Protein AF-A0A9W4SAH7-F1 (afdb_monomer_lite)

Foldseek 3Di:
DDPQLPDKQAQDPQKDWDDDPFWTWIAGPQGIFDIDGDDPQWDWDADPRIIHIDGPPSVVSSVVSVQVNLLRCLNYPWDKWKKFADDDQWAWDADPQWIWTGQPDPDIDIGHDDPQWDWDDDTRMIIITHSGPCNSCCCCPPVPQVVFPWQLDADPRGTHGMGTVPVNVVSDDDPQFEQEEWEKAQFDAQCDDQLHQWTFIFIQRPSQGGKGKGFTANDSLVRSLVVLLVVVLQVVLSSVVPHHYAEYEYEDDPPHPVVVSVVVVVVVPHYDYDYDDDPDPDNDDDPQCQVCCCCCVVQVAHSVLSNVQRKIWIDGPPDDIWIKTFAADLQRRTQWIKTADRDPDPDPDDRIDIRHGPDDDDLLQGKGLLNVLLPDPDQAAEEEADDLLQSLCVSLVRNRYIHSVHLAHHPNNLVSLVVSNHAYEYQYAQDPSRLVSLLRVLVVCVVVVHHYKYQDDPPRGHSNVCSVPDHSVVSVVRSVRIHHSVVSNCCVPPVD

Secondary structure (DSSP, 8-state):
--TTTT--EEPPTT-EEEE-SSEEEEEETTEEPPPEEPPTT-EEEEETTEEEEE-SSHHHHHHHHHHHHHHHHHHHT-EEEEEEEESTT-EEEEETTEEEEE-SSSS-EEEEPPTT-EEEEETTEEEEEES-HHHHHHIIIIIIGGGGPPPSS-BTTB--EEEETTGGGT-PPPTT-EE---EEPP-EEP-SSTTTT-EE--EEETTTEEEP--B-BSSHHHHHHHHHHHHHHHHHHHHHTT-EE---EE---TTS-HHHHHHHHHHTT------------------THHHHHIIIIIS---HHHHHHTT-EEEEETTEEEEEEEEEE-TTS-EEEEEEEE-S--SSS--SEEEPP--SS--GGG--BTHHHHTTS--SEEEEESSHHHHHHHHHTT---EEE-SSSS--HHHHHHHHHHT-EEEE----SHHHHHHHHHHHHHHHTTT--EEEE--TT-S-HHHHHHHS-HHHHHHHHH-EE-HHHHHHHHHH--

InterPro domains:
  IPR006171 TOPRIM domain [PS50880] (379-460)
  IPR006171 TOPRIM domain [SM00493] (379-450)
  IPR013264 DNA primase DNAG, catalytic core, N-terminal [PF08275] (314-373)
  IPR019906 Large ribosomal subunit protein uL6, bacteria [PR00059] (67-92)
  IPR019906 Large ribosomal subunit protein uL6, bacteria [PR00059] (95-111)
  IPR020040 Large ribosomal subunit protein uL6, alpha-beta domain [PF00347] (87-154)
  IPR034151 Bacterial DnaG primase, TOPRIM domain [cd03364] (380-455)
  IPR036789 Large ribosomal subunit protein uL6-like, alpha-beta domain superfamily [G3DSA:3.90.930.12] (1-78)
  IPR036789 Large ribosomal subunit protein uL6-like, alpha-beta domain superfamily [G3DSA:3.90.930.12] (79-180)
  IPR036789 Large ribosomal subunit protein uL6-like, alpha-beta domain superfamily [SSF56053] (1-78)
  IPR036789 Large ribosomal subunit protein uL6-like, alpha-beta domain superfamily [SSF56053] (79-168)
  IPR037068 DNA primase, catalytic core, N-terminal domain superfamily [G3DSA:3.90.980.10] (313-362)
  IPR050219 DnaG Primase [PTHR30313] (289-483)

Sequence (496 aa):
MSKIANRTIPIPQNVKVNLGKEKIFFEGPLGKSKELTIPHQLEITNQEGNMFTKSENTALAGTYNSLISNLIEGVVKGYEDILEVKGAGFGVNLKEGKLEFSLGKSHLIYVVIPQNLKVKIERNKIIVKGLDKQEVRSFTANDIRPLCMPSVYKLSKGWKGIYYSGEEKTLKLKTGKSVKHITISSPQKVSEGRLAGFYACEVSLPEIGIMEHPFFSANPVETLGIAVECTKIYLQGLISRGYTISEVENAQYKKINVEEAVEEIGKMGYFSLSILQDKKKQEQKFKSREVLNYLQNERQIDKTIINRFSLGCIYDFFSPQKLIIPLANPEGKVVAFATRKIEEASTSEPKYKYLPSYHHYHKSSLLYNYHLVKKLRTEECYLVEGFFDVISLNKLGIENCLALLGTNLSEEQIRLLIELKKKIILFLDSDEAGQEATINVAVKLLLKDIDCEIVINHYGSDPDEICRQKDKAAVQDIISVKENPYLFILNRCFVK

Structure (mmCIF, N/CA/C/O backbone):
data_AF-A0A9W4SAH7-F1
#
_entry.id   AF-A0A9W4SAH7-F1
#
loop_
_atom_site.group_PDB
_atom_site.id
_atom_site.type_symbol
_atom_site.label_atom_id
_atom_site.label_alt_id
_atom_site.label_comp_id
_atom_site.label_asym_id
_atom_site.label_entity_id
_atom_site.label_seq_id
_atom_site.pdbx_PDB_ins_code
_atom_site.Cartn_x
_atom_site.Cartn_y
_atom_site.Cartn_z
_atom_site.occupancy
_atom_site.B_iso_or_equiv
_atom_site.auth_seq_id
_atom_site.auth_comp_id
_atom_site.auth_asym_id
_atom_site.auth_atom_id
_atom_site.pdbx_PDB_model_num
ATOM 1 N N . MET A 1 1 ? -4.321 -18.894 33.257 1.00 51.22 1 MET A N 1
ATOM 2 C CA . MET A 1 1 ? -5.774 -19.042 33.505 1.00 51.22 1 MET A CA 1
ATOM 3 C C . MET A 1 1 ? -6.453 -17.684 33.388 1.00 51.22 1 MET A C 1
ATOM 5 O O . MET A 1 1 ? -5.961 -16.725 33.977 1.00 51.22 1 MET A O 1
ATOM 9 N N . SER A 1 2 ? -7.532 -17.569 32.609 1.00 53.81 2 SER A N 1
ATOM 10 C CA . SER A 1 2 ? -8.270 -16.306 32.463 1.00 53.81 2 SER A CA 1
ATOM 11 C C . SER A 1 2 ? -8.975 -15.937 33.774 1.00 53.81 2 SER A C 1
ATOM 13 O O . SER A 1 2 ? -9.917 -16.609 34.179 1.00 53.81 2 SER A O 1
ATOM 15 N N . LYS A 1 3 ? -8.557 -14.844 34.433 1.00 73.75 3 LYS A N 1
ATOM 16 C CA . LYS A 1 3 ? -9.217 -14.321 35.653 1.00 73.75 3 LYS A CA 1
ATOM 17 C C . LYS A 1 3 ? -10.680 -13.916 35.417 1.00 73.75 3 LYS A C 1
ATOM 19 O O . LYS A 1 3 ? -11.424 -13.749 36.374 1.00 73.75 3 LYS A O 1
ATOM 24 N N . ILE A 1 4 ? -11.070 -13.720 34.157 1.00 76.69 4 ILE A N 1
ATOM 25 C CA . ILE A 1 4 ? -12.418 -13.308 33.752 1.00 76.69 4 ILE A CA 1
ATOM 26 C C . ILE A 1 4 ? -13.367 -14.510 33.710 1.00 76.69 4 ILE A C 1
ATOM 28 O O . ILE A 1 4 ? -14.521 -14.368 34.088 1.00 76.69 4 ILE A O 1
ATOM 32 N N . ALA A 1 5 ? -12.881 -15.697 33.329 1.00 75.12 5 ALA A N 1
ATOM 33 C CA . ALA A 1 5 ? -13.698 -16.914 33.272 1.00 75.12 5 ALA A CA 1
ATOM 34 C C . ALA A 1 5 ? -14.249 -17.334 34.646 1.00 75.12 5 ALA A C 1
ATOM 36 O O . ALA A 1 5 ? -15.330 -17.904 34.724 1.00 75.12 5 ALA A O 1
ATOM 37 N N . ASN A 1 6 ? -13.532 -16.998 35.723 1.00 76.94 6 ASN A N 1
ATOM 38 C CA . ASN A 1 6 ? -13.906 -17.335 37.098 1.00 76.94 6 ASN A CA 1
ATOM 39 C C . ASN A 1 6 ? -14.791 -16.269 37.771 1.00 76.94 6 ASN A C 1
ATOM 41 O O . ASN A 1 6 ? -15.025 -16.346 38.975 1.00 76.94 6 ASN A O 1
ATOM 45 N N . ARG A 1 7 ? -15.228 -15.232 37.044 1.00 84.25 7 ARG A N 1
ATOM 46 C CA . ARG A 1 7 ? -16.090 -14.185 37.607 1.00 84.25 7 ARG A CA 1
ATOM 47 C C . ARG A 1 7 ? -17.529 -14.670 37.685 1.00 84.25 7 ARG A C 1
ATOM 49 O O . ARG A 1 7 ? -18.053 -15.221 36.720 1.00 84.25 7 ARG A O 1
ATOM 56 N N . THR A 1 8 ? -18.173 -14.390 38.806 1.00 84.75 8 THR A N 1
ATOM 57 C CA . THR A 1 8 ? -19.615 -14.554 38.957 1.00 84.75 8 THR A CA 1
ATOM 58 C C . THR A 1 8 ? -20.334 -13.380 38.302 1.00 84.75 8 THR A C 1
ATOM 60 O O . THR A 1 8 ? -19.909 -12.230 38.435 1.00 84.75 8 THR A O 1
ATOM 63 N N . ILE A 1 9 ? -21.407 -13.664 37.560 1.00 87.62 9 ILE A N 1
ATOM 64 C CA . ILE A 1 9 ? -22.227 -12.626 36.930 1.00 87.62 9 ILE A CA 1
ATOM 65 C C . ILE A 1 9 ? -23.557 -12.555 37.687 1.00 87.62 9 ILE A C 1
ATOM 67 O O . ILE A 1 9 ? -24.401 -13.434 37.490 1.00 87.62 9 ILE A O 1
ATOM 71 N N . PRO A 1 10 ? -23.764 -11.549 38.552 1.00 87.12 10 PRO A N 1
ATOM 72 C CA . PRO A 1 10 ? -25.013 -11.413 39.285 1.00 87.12 10 PRO A CA 1
ATOM 73 C C . PRO A 1 10 ? -26.145 -11.011 38.339 1.00 87.12 10 PRO A C 1
ATOM 75 O O . PRO A 1 10 ? -25.990 -10.095 37.528 1.00 87.12 10 PRO A O 1
ATOM 78 N N . ILE A 1 11 ? -27.290 -11.681 38.458 1.00 87.56 11 ILE A N 1
ATOM 79 C CA . ILE A 1 11 ? -28.510 -11.343 37.724 1.00 87.56 11 ILE A CA 1
ATOM 80 C C . ILE A 1 11 ? -29.360 -10.409 38.601 1.00 87.56 11 ILE A C 1
ATOM 82 O O . ILE A 1 11 ? -29.795 -10.810 39.682 1.00 87.56 11 ILE A O 1
ATOM 86 N N . PRO A 1 12 ? -29.632 -9.165 38.169 1.00 87.12 12 PRO A N 1
ATOM 87 C CA . PRO A 1 12 ? -30.547 -8.275 38.878 1.00 87.12 12 PRO A CA 1
ATOM 88 C C . PRO A 1 12 ? -31.978 -8.835 38.912 1.00 87.12 12 PRO A C 1
ATOM 90 O O . PRO A 1 12 ? -32.433 -9.437 37.943 1.00 87.12 12 PRO A O 1
ATOM 93 N N . GLN A 1 13 ? -32.725 -8.586 39.994 1.00 82.56 13 GLN A N 1
ATOM 94 C CA . GLN A 1 13 ? -34.081 -9.136 40.196 1.00 82.56 13 GLN A CA 1
ATOM 95 C C . GLN A 1 13 ? -35.089 -8.759 39.093 1.00 82.56 13 GLN A C 1
ATOM 97 O O . GLN A 1 13 ? -36.084 -9.449 38.897 1.00 82.56 13 GLN A O 1
ATOM 102 N N . ASN A 1 14 ? -34.837 -7.671 38.366 1.00 86.12 14 ASN A N 1
ATOM 103 C CA . ASN A 1 14 ? -35.671 -7.167 37.277 1.00 86.12 14 ASN A CA 1
ATOM 104 C C . ASN A 1 14 ? -35.267 -7.692 35.885 1.00 86.12 14 ASN A C 1
ATOM 106 O O . ASN A 1 14 ? -35.726 -7.145 34.882 1.00 86.12 14 ASN A O 1
ATOM 110 N N . VAL A 1 15 ? -34.404 -8.712 35.809 1.00 89.19 15 VAL A N 1
ATOM 111 C CA . VAL A 1 15 ? -33.958 -9.321 34.550 1.00 89.19 15 VAL A CA 1
ATOM 112 C C . VAL A 1 15 ? -34.413 -10.772 34.476 1.00 89.19 15 VAL A C 1
ATOM 114 O O . VAL A 1 15 ? -34.047 -11.602 35.306 1.00 89.19 15 VAL A O 1
ATOM 117 N N . LYS A 1 16 ? -35.174 -11.099 33.432 1.00 89.62 16 LYS A N 1
ATOM 118 C CA . LYS A 1 16 ? -35.557 -12.472 33.108 1.00 89.62 16 LYS A CA 1
ATOM 119 C C . LYS A 1 16 ? -34.501 -13.099 32.200 1.00 89.62 16 LYS A C 1
ATOM 121 O O . LYS A 1 16 ? -34.167 -12.557 31.144 1.00 89.62 16 LYS A O 1
ATOM 126 N N . VAL A 1 17 ? -33.991 -14.259 32.607 1.00 90.44 17 VAL A N 1
ATOM 127 C CA . VAL A 1 17 ? -33.008 -15.041 31.847 1.00 90.44 17 VAL A CA 1
ATOM 128 C C . VAL A 1 17 ? -33.725 -16.130 31.063 1.00 90.44 17 VAL A C 1
ATOM 130 O O . VAL A 1 17 ? -34.436 -16.943 31.648 1.00 90.44 17 VAL A O 1
ATOM 133 N N . ASN A 1 18 ? -33.508 -16.174 29.751 1.00 90.25 18 ASN A N 1
ATOM 134 C CA . ASN A 1 18 ? -34.013 -17.236 28.888 1.00 90.25 18 ASN A CA 1
ATOM 135 C C . ASN A 1 18 ? -32.819 -18.046 28.365 1.00 90.25 18 ASN A C 1
ATOM 137 O O . ASN A 1 18 ? -32.185 -17.674 27.376 1.00 90.25 18 ASN A O 1
ATOM 141 N N . LEU A 1 19 ? -32.485 -19.129 29.073 1.00 88.06 19 LEU A N 1
ATOM 142 C CA . LEU A 1 19 ? -31.383 -20.035 28.743 1.00 88.06 19 LEU A CA 1
ATOM 143 C C . LEU A 1 19 ? -31.927 -21.289 28.042 1.00 88.06 19 LEU A C 1
ATOM 145 O O . LEU A 1 19 ? -32.600 -22.107 28.665 1.00 88.06 19 LEU A O 1
ATOM 149 N N . GLY A 1 20 ? -31.643 -21.427 26.747 1.00 85.38 20 GLY A N 1
ATOM 150 C CA . GLY A 1 20 ? -31.884 -22.640 25.964 1.00 85.38 20 GLY A CA 1
ATOM 151 C C . GLY A 1 20 ? -30.613 -23.480 25.796 1.00 85.38 20 GLY A C 1
ATOM 152 O O . GLY A 1 20 ? -29.548 -23.118 26.287 1.00 85.38 20 GLY A O 1
ATOM 153 N N . LYS A 1 21 ? -30.709 -24.598 25.060 1.00 79.94 21 LYS A N 1
ATOM 154 C CA . LYS A 1 21 ? -29.557 -25.488 24.797 1.00 79.94 21 LYS A CA 1
ATOM 155 C C . LYS A 1 21 ? -28.486 -24.852 23.903 1.00 79.94 21 LYS A C 1
ATOM 157 O O . LYS A 1 21 ? -27.307 -25.104 24.098 1.00 79.94 21 LYS A O 1
ATOM 162 N N . GLU A 1 22 ? -28.901 -24.035 22.938 1.00 88.56 22 GLU A N 1
ATOM 163 C CA . GLU A 1 22 ? -28.009 -23.449 21.924 1.00 88.56 22 GLU A CA 1
ATOM 164 C C . GLU A 1 22 ? -27.990 -21.922 21.955 1.00 88.56 22 GLU A C 1
ATOM 166 O O . GLU A 1 22 ? -27.218 -21.298 21.233 1.00 88.56 22 GLU A O 1
ATOM 171 N N . LYS A 1 23 ? -28.861 -21.292 22.747 1.00 92.81 23 LYS A N 1
ATOM 172 C CA . LYS A 1 23 ? -29.036 -19.840 22.746 1.00 92.81 23 LYS A CA 1
ATOM 173 C C . LYS A 1 23 ? -29.361 -19.308 24.130 1.00 92.81 23 LYS A C 1
ATOM 175 O O . LYS A 1 23 ? -30.061 -19.959 24.902 1.00 92.81 23 LYS A O 1
ATOM 180 N N . ILE A 1 24 ? -28.915 -18.087 24.397 1.00 93.12 24 ILE A N 1
ATOM 181 C CA . ILE A 1 24 ? -29.271 -17.323 25.589 1.00 93.12 24 ILE A CA 1
ATOM 182 C C . ILE A 1 24 ? -29.640 -15.887 25.220 1.00 93.12 24 ILE A C 1
ATOM 184 O O . ILE A 1 24 ? -28.994 -15.262 24.378 1.00 93.12 24 ILE A O 1
ATOM 188 N N . PHE A 1 25 ? -30.677 -15.357 25.862 1.00 92.50 25 PHE A N 1
ATOM 189 C CA . PHE A 1 25 ? -31.021 -13.938 25.809 1.00 92.50 25 PHE A CA 1
ATOM 190 C C . PHE A 1 25 ? -31.645 -13.471 27.127 1.00 92.50 25 PHE A C 1
ATOM 192 O O . PHE A 1 25 ? -32.093 -14.272 27.953 1.00 92.50 25 PHE A O 1
ATOM 199 N N . PHE A 1 26 ? -31.683 -12.155 27.307 1.00 93.12 26 PHE A N 1
ATOM 200 C CA . PHE A 1 26 ? -32.133 -11.496 28.526 1.00 93.12 26 PHE A CA 1
ATOM 201 C C . PHE A 1 26 ? -33.255 -10.511 28.214 1.00 93.12 26 PHE A C 1
ATOM 203 O O . PHE A 1 26 ? -33.236 -9.841 27.183 1.00 93.12 26 PHE A O 1
ATOM 210 N N . GLU A 1 27 ? -34.228 -10.413 29.111 1.00 91.50 27 GLU A N 1
ATOM 211 C CA . GLU A 1 27 ? -35.299 -9.418 29.051 1.00 91.50 27 GLU A CA 1
ATOM 212 C C . GLU A 1 27 ? -35.242 -8.571 30.316 1.00 91.50 27 GLU A C 1
ATOM 214 O O . GLU A 1 27 ? -35.217 -9.101 31.426 1.00 91.50 27 GLU A O 1
ATOM 219 N N . GLY A 1 28 ? -35.189 -7.255 30.147 1.00 91.38 28 GLY A N 1
ATOM 220 C CA . GLY A 1 28 ? -35.097 -6.300 31.243 1.00 91.38 28 GLY A CA 1
ATOM 221 C C . GLY A 1 28 ? -35.921 -5.042 30.970 1.00 91.38 28 GLY A C 1
ATOM 222 O O . GLY A 1 28 ? -36.651 -4.977 29.978 1.00 91.38 28 GLY A O 1
ATOM 223 N N . PRO A 1 29 ? -35.806 -4.016 31.828 1.00 89.44 29 PRO A N 1
ATOM 224 C CA . PRO A 1 29 ? -36.629 -2.807 31.750 1.00 89.44 29 PRO A CA 1
ATOM 225 C C . PRO A 1 29 ? -36.480 -2.025 30.436 1.00 89.44 29 PRO A C 1
ATOM 227 O O . PRO A 1 29 ? -37.419 -1.345 30.031 1.00 89.44 29 PRO A O 1
ATOM 230 N N . LEU A 1 30 ? -35.327 -2.107 29.762 1.00 88.25 30 LEU A N 1
ATOM 231 C CA . LEU A 1 30 ? -35.082 -1.398 28.499 1.00 88.25 30 LEU A CA 1
ATOM 232 C C . LEU A 1 30 ? -35.428 -2.221 27.249 1.00 88.25 30 LEU A C 1
ATOM 234 O O . LEU A 1 30 ? -35.375 -1.685 26.141 1.00 88.25 30 LEU A O 1
ATOM 238 N N . GLY A 1 31 ? -35.794 -3.497 27.411 1.00 89.62 31 GLY A N 1
ATOM 239 C CA . GLY A 1 31 ? -36.207 -4.382 26.324 1.00 89.62 31 GLY A CA 1
ATOM 240 C C . GLY A 1 31 ? -35.521 -5.749 26.339 1.00 89.62 31 GLY A C 1
ATOM 241 O O . GLY A 1 31 ? -35.010 -6.211 27.362 1.00 89.62 31 GLY A O 1
ATOM 242 N N . LYS A 1 32 ? -35.531 -6.404 25.173 1.00 91.50 32 LYS A N 1
ATOM 243 C CA . LYS A 1 32 ? -34.952 -7.734 24.938 1.00 91.50 32 LYS A CA 1
ATOM 244 C C . LYS A 1 32 ? -33.549 -7.613 24.335 1.00 91.50 32 LYS A C 1
ATOM 246 O O . LYS A 1 32 ? -33.345 -6.853 23.391 1.00 91.50 32 LYS A O 1
ATOM 251 N N . SER A 1 33 ? -32.590 -8.368 24.869 1.00 90.38 33 SER A N 1
ATOM 252 C CA . SER A 1 33 ? -31.221 -8.432 24.352 1.00 90.38 33 SER A CA 1
ATOM 253 C C . SER A 1 33 ? -31.142 -9.209 23.037 1.00 90.38 33 SER A C 1
ATOM 255 O O . SER A 1 33 ? -32.020 -10.007 22.702 1.00 90.38 33 SER A O 1
ATOM 257 N N . LYS A 1 34 ? -30.020 -9.054 22.332 1.00 89.06 34 LYS A N 1
ATOM 258 C CA . LYS A 1 34 ? -29.642 -9.936 21.226 1.00 89.06 34 LYS A CA 1
ATOM 259 C C . LYS A 1 34 ? -29.506 -11.383 21.708 1.00 89.06 34 LYS A C 1
ATOM 261 O O . LYS A 1 34 ? -29.094 -11.624 22.846 1.00 89.06 34 LYS A O 1
ATOM 266 N N . GLU A 1 35 ? -29.855 -12.329 20.839 1.00 91.44 35 GLU A N 1
ATOM 267 C CA . GLU A 1 35 ? -29.645 -13.756 21.084 1.00 91.44 35 GLU A CA 1
ATOM 268 C C . GLU A 1 35 ? -28.166 -14.102 20.907 1.00 91.44 35 GLU A C 1
ATOM 270 O O . GLU A 1 35 ? -27.577 -13.852 19.855 1.00 91.44 35 GLU A O 1
ATOM 275 N N . LEU A 1 36 ? -27.573 -14.700 21.936 1.00 91.06 36 LEU A N 1
ATOM 276 C CA . LEU A 1 36 ? -26.206 -15.197 21.905 1.00 91.06 36 LEU A CA 1
ATOM 277 C C . LEU A 1 36 ? -26.230 -16.711 21.698 1.00 91.06 36 LEU A C 1
ATOM 279 O O . LEU A 1 36 ? -26.863 -17.427 22.470 1.00 91.06 36 LEU A O 1
ATOM 283 N N . THR A 1 37 ? -25.543 -17.191 20.661 1.00 92.81 37 THR A N 1
ATOM 284 C CA . THR A 1 37 ? -25.423 -18.631 20.373 1.00 92.81 37 THR A CA 1
ATOM 285 C C . THR A 1 37 ? -24.382 -19.255 21.295 1.00 92.81 37 THR A C 1
ATOM 287 O O . THR A 1 37 ? -23.309 -18.688 21.468 1.00 92.81 37 THR A O 1
ATOM 290 N N . ILE A 1 38 ? -24.689 -20.405 21.887 1.00 91.06 38 ILE A N 1
ATOM 291 C CA . ILE A 1 38 ? -23.840 -21.121 22.838 1.00 91.06 38 ILE A CA 1
ATOM 292 C C . ILE A 1 38 ? -23.122 -22.253 22.087 1.00 91.06 38 ILE A C 1
ATOM 294 O O . ILE A 1 38 ? -23.789 -23.129 21.538 1.00 91.06 38 ILE A O 1
ATOM 298 N N . PRO A 1 39 ? -21.780 -22.267 22.037 1.00 89.75 39 PRO A N 1
ATOM 299 C CA . PRO A 1 39 ? -21.031 -23.348 21.413 1.00 89.75 39 PRO A CA 1
ATOM 300 C C . PRO A 1 39 ? -21.080 -24.605 22.288 1.00 89.75 39 PRO A C 1
ATOM 302 O O . PRO A 1 39 ? -21.029 -24.508 23.511 1.00 89.75 39 PRO A O 1
ATOM 305 N N . HIS A 1 40 ? -21.083 -25.793 21.674 1.00 86.81 40 HIS A N 1
ATOM 306 C CA . HIS A 1 40 ? -21.191 -27.081 22.386 1.00 86.81 40 HIS A CA 1
ATOM 307 C C . HIS A 1 40 ? -20.115 -27.316 23.460 1.00 86.81 40 HIS A C 1
ATOM 309 O O . HIS A 1 40 ? -20.311 -28.103 24.375 1.00 86.81 40 HIS A O 1
ATOM 315 N N . GLN A 1 41 ? -18.975 -26.636 23.349 1.00 89.44 41 GLN A N 1
ATOM 316 C CA . GLN A 1 41 ? -17.837 -26.746 24.265 1.00 89.44 41 GLN A CA 1
ATOM 317 C C . GLN A 1 41 ? -17.977 -25.859 25.517 1.00 89.44 41 GLN A C 1
ATOM 319 O O . GLN A 1 41 ? -17.044 -25.789 26.321 1.00 89.44 41 GLN A O 1
ATOM 324 N N . LEU A 1 42 ? -19.081 -25.118 25.655 1.00 90.25 42 LEU A N 1
ATOM 325 C CA . LEU A 1 42 ? -19.315 -24.160 26.730 1.00 90.25 42 LEU A CA 1
ATOM 326 C C . LEU A 1 42 ? -20.573 -24.526 27.520 1.00 90.25 42 LEU A C 1
ATOM 328 O O . LEU A 1 42 ? -21.680 -24.535 26.990 1.00 90.25 42 LEU A O 1
ATOM 332 N N . GLU A 1 43 ? -20.399 -24.719 28.820 1.00 88.25 43 GLU A N 1
ATOM 333 C CA . GLU A 1 43 ? -21.491 -24.868 29.772 1.00 88.25 43 GLU A CA 1
ATOM 334 C C . GLU A 1 43 ? -21.796 -23.523 30.430 1.00 88.25 43 GLU A C 1
ATOM 336 O O . GLU A 1 43 ? -20.894 -22.811 30.887 1.00 88.25 43 GLU A O 1
ATOM 341 N N . ILE A 1 44 ? -23.082 -23.182 30.497 1.00 89.06 44 ILE A N 1
ATOM 342 C CA . ILE A 1 44 ? -23.578 -21.988 31.177 1.00 89.06 44 ILE A CA 1
ATOM 343 C C . ILE A 1 44 ? -24.590 -22.436 32.227 1.00 89.06 44 ILE A C 1
ATOM 345 O O . ILE A 1 44 ? -25.582 -23.080 31.890 1.00 89.06 44 ILE A O 1
ATOM 349 N N . THR A 1 45 ? -24.351 -22.100 33.492 1.00 87.62 45 THR A N 1
ATOM 350 C CA . THR A 1 45 ? -25.230 -22.482 34.605 1.00 87.62 45 THR A CA 1
ATOM 351 C C . THR A 1 45 ? -25.722 -21.256 35.363 1.00 87.62 45 THR A C 1
ATOM 353 O O . THR A 1 45 ? -25.007 -20.265 35.497 1.00 87.62 45 THR A O 1
ATOM 356 N N . ASN A 1 46 ? -26.959 -21.332 35.858 1.00 86.44 46 ASN A N 1
ATOM 357 C CA . ASN A 1 46 ? -27.550 -20.348 36.760 1.00 86.44 46 ASN A CA 1
ATOM 358 C C . ASN A 1 46 ? -27.699 -20.992 38.145 1.00 86.44 46 ASN A C 1
ATOM 360 O O . ASN A 1 46 ? -28.447 -21.960 38.285 1.00 86.44 46 ASN A O 1
ATOM 364 N N . GLN A 1 47 ? -26.979 -20.485 39.143 1.00 82.31 47 GLN A N 1
ATOM 365 C CA . GLN A 1 47 ? -27.062 -20.935 40.534 1.00 82.31 47 GLN A CA 1
ATOM 366 C C . GLN A 1 47 ? -27.267 -19.721 41.439 1.00 82.31 47 GLN A C 1
ATOM 368 O O . GLN A 1 47 ? -26.502 -18.761 41.369 1.00 82.31 47 GLN A O 1
ATOM 373 N N . GLU A 1 48 ? -28.306 -19.759 42.278 1.00 74.88 48 GLU A N 1
ATOM 374 C CA . GLU A 1 48 ? -28.585 -18.729 43.296 1.00 74.88 48 GLU A CA 1
ATOM 375 C C . GLU A 1 48 ? -28.627 -17.286 42.744 1.00 74.88 48 GLU A C 1
ATOM 377 O O . GLU A 1 48 ? -28.188 -16.339 43.392 1.00 74.88 48 GLU A O 1
ATOM 382 N N . GLY A 1 49 ? -29.133 -17.102 41.517 1.00 79.06 49 GLY A N 1
ATOM 383 C CA . GLY A 1 49 ? -29.204 -15.782 40.874 1.00 79.06 49 GLY A CA 1
ATOM 384 C C . GLY A 1 49 ? -27.875 -15.287 40.294 1.00 79.06 49 GLY A C 1
ATOM 385 O O . GLY A 1 49 ? -27.765 -14.118 39.923 1.00 79.06 49 GLY A O 1
ATOM 386 N N . ASN A 1 50 ? -26.875 -16.162 40.179 1.00 86.75 50 ASN A N 1
ATOM 387 C CA . ASN A 1 50 ? -25.597 -15.888 39.533 1.00 86.75 50 ASN A CA 1
ATOM 388 C C . ASN A 1 50 ? -25.382 -16.814 38.333 1.00 86.75 50 ASN A C 1
ATOM 390 O O . ASN A 1 50 ? -25.664 -18.012 38.387 1.00 86.75 50 ASN A O 1
ATOM 394 N N . MET A 1 51 ? -24.832 -16.258 37.255 1.00 87.25 51 MET A N 1
ATOM 395 C CA . MET A 1 51 ? -24.452 -17.011 36.062 1.00 87.25 51 MET A CA 1
ATOM 396 C C . MET A 1 51 ? -22.969 -17.368 36.086 1.00 87.25 51 MET A C 1
ATOM 398 O O . MET A 1 51 ? -22.118 -16.539 36.428 1.00 87.25 51 MET A O 1
ATOM 402 N N . PHE A 1 52 ? -22.675 -18.589 35.647 1.00 88.31 52 PHE A N 1
ATOM 403 C CA . PHE A 1 52 ? -21.333 -19.144 35.537 1.00 88.31 52 PHE A CA 1
ATOM 404 C C . PHE A 1 52 ? -21.103 -19.694 34.131 1.00 88.31 52 PHE A C 1
ATOM 406 O O . PHE A 1 52 ? -22.022 -20.194 33.486 1.00 88.31 52 PHE A O 1
ATOM 413 N N . THR A 1 53 ? -19.860 -19.613 33.667 1.00 90.12 53 THR A N 1
ATOM 414 C CA . THR A 1 53 ? -19.420 -20.113 32.358 1.00 90.12 53 THR A CA 1
ATOM 415 C C . THR A 1 53 ? -18.250 -21.067 32.548 1.00 90.12 53 THR A C 1
ATOM 417 O O . THR A 1 53 ? -17.241 -20.668 33.133 1.00 90.12 53 THR A O 1
ATOM 420 N N . LYS A 1 54 ? -18.344 -22.296 32.033 1.00 89.50 54 LYS A N 1
ATOM 421 C CA . LYS A 1 54 ? -17.308 -23.328 32.169 1.00 89.50 54 LYS A CA 1
ATOM 422 C C . LYS A 1 54 ? -16.986 -23.958 30.815 1.00 89.50 54 LYS A C 1
ATOM 424 O O . LYS A 1 54 ? -17.876 -24.278 30.040 1.00 89.50 54 LYS A O 1
ATOM 429 N N . SER A 1 55 ? -15.699 -24.108 30.518 1.00 88.88 55 SER A N 1
ATOM 430 C CA . SER A 1 55 ? -15.193 -24.779 29.315 1.00 88.88 55 SER A CA 1
ATOM 431 C C . SER A 1 55 ? -13.757 -25.234 29.564 1.00 88.88 55 SER A C 1
ATOM 433 O O . SER A 1 55 ? -13.043 -24.596 30.343 1.00 88.88 55 SER A O 1
ATOM 435 N N . GLU A 1 56 ? -13.313 -26.288 28.878 1.00 86.94 56 GLU A N 1
ATOM 436 C CA . GLU A 1 56 ? -11.894 -26.668 28.823 1.00 86.94 56 GLU A CA 1
ATOM 437 C C . GLU A 1 56 ? -11.039 -25.513 28.276 1.00 86.94 56 GLU A C 1
ATOM 439 O O . GLU A 1 56 ? -9.942 -25.233 28.766 1.00 86.94 56 GLU A O 1
ATOM 444 N N . ASN A 1 57 ? -11.585 -24.751 27.319 1.00 88.88 57 ASN A N 1
ATOM 445 C CA . ASN A 1 57 ? -10.961 -23.535 26.825 1.00 88.88 57 ASN A CA 1
ATOM 446 C C . ASN A 1 57 ? -11.305 -22.339 27.730 1.00 88.88 57 ASN A C 1
ATOM 448 O O . ASN A 1 57 ? -12.322 -21.659 27.573 1.00 88.88 57 ASN A O 1
ATOM 452 N N . THR A 1 58 ? -10.404 -22.028 28.663 1.00 86.38 58 THR A N 1
ATOM 453 C CA . THR A 1 58 ? -10.595 -20.908 29.606 1.00 86.38 58 THR A CA 1
ATOM 454 C C . THR A 1 58 ? -10.726 -19.530 28.937 1.00 86.38 58 THR A C 1
ATOM 456 O O . THR A 1 58 ? -11.312 -18.619 29.528 1.00 86.38 58 THR A O 1
ATOM 459 N N . ALA A 1 59 ? -10.215 -19.347 27.713 1.00 87.50 59 ALA A N 1
ATOM 460 C CA . ALA A 1 59 ? -10.399 -18.105 26.960 1.00 87.50 59 ALA A CA 1
ATOM 461 C C . ALA A 1 59 ? -11.827 -17.994 26.406 1.00 87.50 59 ALA A C 1
ATOM 463 O O . ALA A 1 59 ? -12.430 -16.922 26.484 1.00 87.50 59 ALA A O 1
ATOM 464 N N . LEU A 1 60 ? -12.393 -19.106 25.923 1.00 89.12 60 LEU A N 1
ATOM 465 C CA . LEU A 1 60 ? -13.785 -19.179 25.474 1.00 89.12 60 LEU A CA 1
ATOM 466 C C . LEU A 1 60 ? -14.746 -18.833 26.619 1.00 89.12 60 LEU A C 1
ATOM 468 O O . LEU A 1 60 ? -15.577 -17.936 26.472 1.00 89.12 60 LEU A O 1
ATOM 472 N N . ALA A 1 61 ? -14.568 -19.472 27.781 1.00 88.75 61 ALA A N 1
ATOM 473 C CA . ALA A 1 61 ? -15.372 -19.189 28.969 1.00 88.75 61 ALA A CA 1
ATOM 474 C C . ALA A 1 61 ? -15.276 -17.711 29.391 1.00 88.75 61 ALA A C 1
ATOM 476 O O . ALA A 1 61 ? -16.295 -17.070 29.631 1.00 88.75 61 ALA A O 1
ATOM 477 N N . GLY A 1 62 ? -14.071 -17.127 29.399 1.00 90.06 62 GLY A N 1
ATOM 478 C CA . GLY A 1 62 ? -13.879 -15.711 29.741 1.00 90.06 62 GLY A CA 1
ATOM 479 C C . GLY A 1 62 ? -14.541 -14.731 28.762 1.00 90.06 62 GLY A C 1
ATOM 480 O O . GLY A 1 62 ? -15.078 -13.702 29.184 1.00 90.06 62 GLY A O 1
ATOM 481 N N . THR A 1 63 ? -14.537 -15.050 27.466 1.00 90.75 63 THR A N 1
ATOM 482 C CA . THR A 1 63 ? -15.214 -14.245 26.440 1.00 90.75 63 THR A CA 1
ATOM 483 C C . THR A 1 63 ? -16.723 -14.261 26.651 1.00 90.75 63 THR A C 1
ATOM 485 O O . THR A 1 63 ? -17.335 -13.198 26.750 1.00 90.75 63 THR A O 1
ATOM 488 N N . TYR A 1 64 ? -17.322 -15.444 26.805 1.00 92.06 64 TYR A N 1
ATOM 489 C CA . TYR A 1 64 ? -18.765 -15.570 27.025 1.00 92.06 64 TYR A CA 1
ATOM 490 C C . TYR A 1 64 ? -19.215 -14.975 28.356 1.00 92.06 64 TYR A C 1
ATOM 492 O O . TYR A 1 64 ? -20.273 -14.353 28.407 1.00 92.06 64 TYR A O 1
ATOM 500 N N . ASN A 1 65 ? -18.386 -15.060 29.398 1.00 92.25 65 ASN A N 1
ATOM 501 C CA . ASN A 1 65 ? -18.636 -14.378 30.664 1.00 92.25 65 ASN A CA 1
ATOM 502 C C . ASN A 1 65 ? -18.809 -12.861 30.456 1.00 92.25 65 ASN A C 1
ATOM 504 O O . ASN A 1 65 ? -19.791 -12.258 30.890 1.00 92.25 65 ASN A O 1
ATOM 508 N N . SER A 1 66 ? -17.894 -12.255 29.692 1.00 91.38 66 SER A N 1
ATOM 509 C CA . SER A 1 66 ? -17.950 -10.827 29.368 1.00 91.38 66 SER A CA 1
ATOM 510 C C . SER A 1 66 ? -19.156 -10.478 28.493 1.00 91.38 66 SER A C 1
ATOM 512 O O . SER A 1 66 ? -19.793 -9.452 28.718 1.00 91.38 66 SER A O 1
ATOM 514 N N . LEU A 1 67 ? -19.485 -11.314 27.501 1.00 91.75 67 LEU A N 1
ATOM 515 C CA . LEU A 1 67 ? -20.641 -11.099 26.625 1.00 91.75 67 LEU A CA 1
ATOM 516 C C . LEU A 1 67 ? -21.954 -11.143 27.408 1.00 91.75 67 LEU A C 1
ATOM 518 O O . LEU A 1 67 ? -22.746 -10.214 27.296 1.00 91.75 67 LEU A O 1
ATOM 522 N N . ILE A 1 68 ? -22.150 -12.158 28.252 1.00 91.81 68 ILE A N 1
ATOM 523 C CA . ILE A 1 68 ? -23.341 -12.290 29.100 1.00 91.81 68 ILE A CA 1
ATOM 524 C C . ILE A 1 68 ? -23.474 -11.094 30.042 1.00 91.81 68 ILE A C 1
ATOM 526 O O . ILE A 1 68 ? -24.543 -10.490 30.123 1.00 91.81 68 ILE A O 1
ATOM 530 N N . SER A 1 69 ? -22.383 -10.705 30.707 1.00 91.88 69 SER A N 1
ATOM 531 C CA . SER A 1 69 ? -22.383 -9.535 31.585 1.00 91.88 69 SER A CA 1
ATOM 532 C C . SER A 1 69 ? -22.776 -8.257 30.835 1.00 91.88 69 SER A C 1
ATOM 534 O O . SER A 1 69 ? -23.571 -7.477 31.360 1.00 91.88 69 SER A O 1
ATOM 536 N N . ASN A 1 70 ? -22.288 -8.067 29.602 1.00 92.75 70 ASN A N 1
ATOM 537 C CA . ASN A 1 70 ? -22.669 -6.911 28.791 1.00 92.75 70 ASN A CA 1
ATOM 538 C C . ASN A 1 70 ? -24.148 -6.968 28.354 1.00 92.75 70 ASN A C 1
ATOM 540 O O . ASN A 1 70 ? -24.813 -5.938 28.341 1.00 92.75 70 ASN A O 1
ATOM 544 N N . LEU A 1 71 ? -24.689 -8.144 28.013 1.00 92.00 71 LEU A N 1
ATOM 545 C CA . LEU A 1 71 ? -26.102 -8.279 27.626 1.00 92.00 71 LEU A CA 1
ATOM 546 C C . LEU A 1 71 ? -27.045 -7.937 28.788 1.00 92.00 71 LEU A C 1
ATOM 548 O O . LEU A 1 71 ? -28.028 -7.225 28.584 1.00 92.00 71 LEU A O 1
ATOM 552 N N . ILE A 1 72 ? -26.726 -8.398 30.003 1.00 90.88 72 ILE A N 1
ATOM 553 C CA . ILE A 1 72 ? -27.494 -8.082 31.218 1.00 90.88 72 ILE A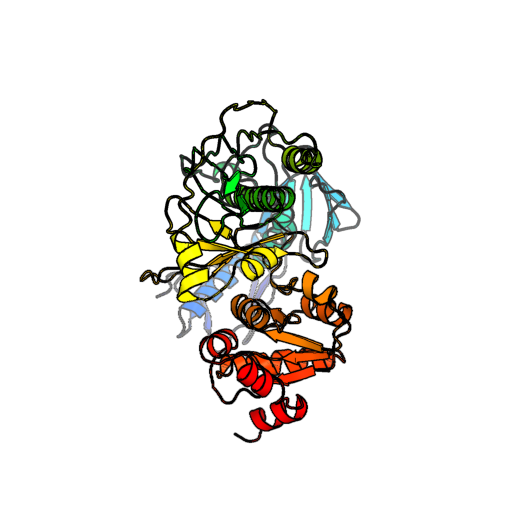 CA 1
ATOM 554 C C . ILE A 1 72 ? -27.441 -6.577 31.507 1.00 90.88 72 ILE A C 1
ATOM 556 O O . ILE A 1 72 ? -28.474 -5.948 31.720 1.00 90.88 72 ILE A O 1
ATOM 560 N N . GLU A 1 73 ? -26.254 -5.968 31.485 1.00 91.88 73 GLU A N 1
ATOM 561 C CA . GLU A 1 73 ? -26.120 -4.526 31.714 1.00 91.88 73 GLU A CA 1
ATOM 562 C C . GLU A 1 73 ? -26.834 -3.701 30.627 1.00 91.88 73 GLU A C 1
ATOM 564 O O . GLU A 1 73 ? -27.473 -2.693 30.939 1.00 91.88 73 GLU A O 1
ATOM 569 N N . GLY A 1 74 ? -26.815 -4.174 29.380 1.00 90.88 74 GLY A N 1
ATOM 570 C CA . GLY A 1 74 ? -27.520 -3.575 28.250 1.00 90.88 74 GLY A CA 1
ATOM 571 C C . GLY A 1 74 ? -29.036 -3.486 28.438 1.00 90.88 74 GLY A C 1
ATOM 572 O O . GLY A 1 74 ? -29.618 -2.433 28.190 1.00 90.88 74 GLY A O 1
ATOM 573 N N . VAL A 1 75 ? -29.689 -4.541 28.938 1.00 92.25 75 VAL A N 1
ATOM 574 C CA . VAL A 1 75 ? -31.151 -4.525 29.171 1.00 92.25 75 VAL A CA 1
ATOM 575 C C . VAL A 1 75 ? -31.567 -3.777 30.440 1.00 92.25 75 VAL A C 1
ATOM 577 O O . VAL A 1 75 ? -32.734 -3.405 30.571 1.00 92.25 75 VAL A O 1
ATOM 580 N N . VAL A 1 76 ? -30.634 -3.539 31.369 1.00 90.62 76 VAL A N 1
ATOM 581 C CA . VAL A 1 76 ? -30.892 -2.823 32.631 1.00 90.62 76 VAL A CA 1
ATOM 582 C C . VAL A 1 76 ? -30.611 -1.328 32.509 1.00 90.62 76 VAL A C 1
ATOM 584 O O . VAL A 1 76 ? -31.467 -0.518 32.856 1.00 90.62 76 VAL A O 1
ATOM 587 N N . LYS A 1 77 ? -29.409 -0.958 32.053 1.00 91.38 77 LYS A N 1
ATOM 588 C CA . LYS A 1 77 ? -28.926 0.433 31.989 1.00 91.38 77 LYS A CA 1
ATOM 589 C C . LYS A 1 77 ? -28.824 0.962 30.561 1.00 91.38 77 LYS A C 1
ATOM 591 O O . LYS A 1 77 ? -28.992 2.162 30.351 1.00 91.38 77 LYS A O 1
ATOM 596 N N . GLY A 1 78 ? -28.574 0.076 29.597 1.00 91.56 78 GLY A N 1
ATOM 597 C CA . GLY A 1 78 ? -28.260 0.452 28.223 1.00 91.56 78 GLY A CA 1
ATOM 598 C C . GLY A 1 78 ? -26.837 0.987 28.092 1.00 91.56 78 GLY A C 1
ATOM 599 O O . GLY A 1 78 ? -26.171 1.309 29.078 1.00 91.56 78 GLY A O 1
ATOM 600 N N . TYR A 1 79 ? -26.367 1.077 26.853 1.00 93.88 79 TYR A N 1
ATOM 601 C CA . TYR A 1 79 ? -25.064 1.642 26.529 1.00 93.88 79 TYR A CA 1
ATOM 602 C C . TYR A 1 79 ? -25.218 3.001 25.869 1.00 93.88 79 TYR A C 1
ATOM 604 O O . TYR A 1 79 ? -26.096 3.202 25.029 1.00 93.88 79 TYR A O 1
ATOM 612 N N . GLU A 1 80 ? -24.340 3.919 26.257 1.00 94.50 80 GLU A N 1
ATOM 613 C CA . GLU A 1 80 ? -24.263 5.268 25.721 1.00 94.50 80 GLU A CA 1
ATOM 614 C C . GLU A 1 80 ? -22.807 5.596 25.391 1.00 94.50 80 GLU A C 1
ATOM 616 O O . GLU A 1 80 ? -21.935 5.471 26.251 1.00 94.50 80 GLU A O 1
ATOM 621 N N . ASP A 1 81 ? -22.569 6.039 24.159 1.00 93.94 81 ASP A N 1
ATOM 622 C CA . ASP A 1 81 ? -21.314 6.653 23.736 1.00 93.94 81 ASP A CA 1
ATOM 623 C C . ASP A 1 81 ? -21.604 8.084 23.270 1.00 93.94 81 ASP A C 1
ATOM 625 O O . ASP A 1 81 ? -22.514 8.330 22.471 1.00 93.94 81 ASP A O 1
ATOM 629 N N . ILE A 1 82 ? -20.810 9.035 23.762 1.00 95.50 82 ILE A N 1
ATOM 630 C CA . ILE A 1 82 ? -20.920 10.449 23.400 1.00 95.50 82 ILE A CA 1
ATOM 631 C C . ILE A 1 82 ? -19.685 10.847 22.599 1.00 95.50 82 ILE A C 1
ATOM 633 O O . ILE A 1 82 ? -18.562 10.763 23.106 1.00 95.50 82 ILE A O 1
ATOM 637 N N . LEU A 1 83 ? -19.899 11.335 21.377 1.00 94.81 83 LEU A N 1
ATOM 638 C CA . LEU A 1 83 ? -18.862 11.938 20.545 1.00 94.81 83 LEU A CA 1
ATOM 639 C C . LEU A 1 83 ? -19.064 13.445 20.423 1.00 94.81 83 LEU A C 1
ATOM 641 O O . LEU A 1 83 ? -20.189 13.928 20.405 1.00 94.81 83 LEU A O 1
ATOM 645 N N . GLU A 1 84 ? -17.978 14.195 20.298 1.00 93.44 84 GLU A N 1
ATOM 646 C CA . GLU A 1 84 ? -17.987 15.640 20.100 1.00 93.44 84 GLU A CA 1
ATOM 647 C C . GLU A 1 84 ? -17.262 16.003 18.804 1.00 93.44 84 GLU A C 1
ATOM 649 O O . GLU A 1 84 ? -16.081 15.699 18.628 1.00 93.44 84 GLU A O 1
ATOM 654 N N . VAL A 1 85 ? -17.965 16.696 17.910 1.00 92.12 85 VAL A N 1
ATOM 655 C CA . VAL A 1 85 ? -17.422 17.226 16.658 1.00 92.12 85 VAL A CA 1
ATOM 656 C C . VAL A 1 85 ? -16.815 18.606 16.921 1.00 92.12 85 VAL A C 1
ATOM 658 O O . VAL A 1 85 ? -17.515 19.575 17.228 1.00 92.12 85 VAL A O 1
ATOM 661 N N . LYS A 1 86 ? -15.491 18.715 16.809 1.00 86.12 86 LYS A N 1
ATOM 662 C CA . LYS A 1 86 ? -14.738 19.949 17.077 1.00 86.12 86 LYS A CA 1
ATOM 663 C C . LYS A 1 86 ? -14.047 20.439 15.804 1.00 86.12 86 LYS A C 1
ATOM 665 O O . LYS A 1 86 ? -13.537 19.638 15.024 1.00 86.12 86 LYS A O 1
ATOM 670 N N . GLY A 1 87 ? -14.023 21.756 15.599 1.00 81.94 87 GLY A N 1
ATOM 671 C CA . GLY A 1 87 ? -13.333 22.411 14.482 1.00 81.94 87 GLY A CA 1
ATOM 672 C C . GLY A 1 87 ? -14.098 23.617 13.932 1.00 81.94 87 GLY A C 1
ATOM 673 O O . GLY A 1 87 ? -15.326 23.657 13.962 1.00 81.94 87 GLY A O 1
ATOM 674 N N . ALA A 1 88 ? -13.381 24.617 13.416 1.00 77.88 88 ALA A N 1
ATOM 675 C CA . ALA A 1 88 ? -14.012 25.748 12.734 1.00 77.88 88 ALA A CA 1
ATOM 676 C C . ALA A 1 88 ? -14.696 25.266 11.440 1.00 77.88 88 ALA A C 1
ATOM 678 O O . ALA A 1 88 ? -14.053 24.628 10.607 1.00 77.88 88 ALA A O 1
ATOM 679 N N . GLY A 1 89 ? -15.998 25.540 11.294 1.00 81.12 89 GLY A N 1
ATOM 680 C CA . GLY A 1 89 ? -16.824 25.039 10.184 1.00 81.12 89 GLY A CA 1
ATOM 681 C C . GLY A 1 89 ? -17.236 23.566 10.309 1.00 81.12 89 GLY A C 1
ATOM 682 O O . GLY A 1 89 ? -17.846 23.022 9.386 1.00 81.12 89 GLY A O 1
ATOM 683 N N . PHE A 1 90 ? -16.904 22.916 11.432 1.00 89.50 90 PHE A N 1
ATOM 684 C CA . PHE A 1 90 ? -17.266 21.528 11.674 1.00 89.50 90 PHE A CA 1
ATOM 685 C C . PHE A 1 90 ? -18.617 21.438 12.378 1.00 89.50 90 PHE A C 1
ATOM 687 O O . PHE A 1 90 ? -18.883 22.168 13.336 1.00 89.50 90 PHE A O 1
ATOM 694 N N . GLY A 1 91 ? -19.451 20.509 11.932 1.00 92.19 91 GLY A N 1
ATOM 695 C CA . GLY A 1 91 ? -20.774 20.308 12.498 1.00 92.19 91 GLY A CA 1
ATOM 696 C C . GLY A 1 91 ? -21.395 18.992 12.072 1.00 92.19 91 GLY A C 1
ATOM 697 O O . GLY A 1 91 ? -20.914 18.321 11.155 1.00 92.19 91 GLY A O 1
ATOM 698 N N . VAL A 1 92 ? -22.468 18.633 12.763 1.00 96.00 92 VAL A N 1
ATOM 699 C CA . VAL A 1 92 ? -23.254 17.434 12.490 1.00 96.00 92 VAL A CA 1
ATOM 700 C C . VAL A 1 92 ? -24.732 17.741 12.690 1.00 96.00 92 VAL A C 1
ATOM 702 O O . VAL A 1 92 ? -25.099 18.392 13.664 1.00 96.00 92 VAL A O 1
ATOM 705 N N . ASN A 1 93 ? -25.573 17.273 11.772 1.00 93.88 93 ASN A N 1
ATOM 706 C CA . ASN A 1 93 ? -27.023 17.439 11.812 1.00 93.88 93 ASN A CA 1
ATOM 707 C C . ASN A 1 93 ? -27.730 16.108 11.546 1.00 93.88 93 ASN A C 1
ATOM 709 O O . ASN A 1 93 ? -27.162 15.201 10.942 1.00 93.88 93 ASN A O 1
ATOM 713 N N . LEU A 1 94 ? -28.986 15.997 11.981 1.00 93.56 94 LEU A N 1
ATOM 714 C CA . LEU A 1 94 ? -29.839 14.845 11.704 1.00 93.56 94 LEU A CA 1
ATOM 715 C C . LEU A 1 94 ? -30.816 15.235 10.590 1.00 93.56 94 LEU A C 1
ATOM 717 O O . LEU A 1 94 ? -31.635 16.132 10.788 1.00 93.56 94 LEU A O 1
ATOM 721 N N . LYS A 1 95 ? -30.737 14.577 9.432 1.00 89.69 95 LYS A N 1
ATOM 722 C CA . LYS A 1 95 ? -31.658 14.774 8.301 1.00 89.69 95 LYS A CA 1
ATOM 723 C C . LYS A 1 95 ? -32.129 13.426 7.780 1.00 89.69 95 LYS A C 1
ATOM 725 O O . LYS A 1 95 ? -31.306 12.558 7.515 1.00 89.69 95 LYS A O 1
ATOM 730 N N . GLU A 1 96 ? -33.443 13.253 7.648 1.00 84.25 96 GLU A N 1
ATOM 731 C CA . GLU A 1 96 ? -34.057 12.058 7.037 1.00 84.25 96 GLU A CA 1
ATOM 732 C C . GLU A 1 96 ? -33.564 10.718 7.635 1.00 84.25 96 GLU A C 1
ATOM 734 O O . GLU A 1 96 ? -33.373 9.732 6.929 1.00 84.25 96 GLU A O 1
ATOM 739 N N . GLY A 1 97 ? -33.300 10.679 8.948 1.00 84.88 97 GLY A N 1
ATOM 740 C CA . GLY A 1 97 ? -32.783 9.477 9.622 1.00 84.88 97 GLY A CA 1
ATOM 741 C C . GLY A 1 97 ? -31.295 9.180 9.372 1.00 84.88 97 GLY A C 1
ATOM 742 O O . GLY A 1 97 ? -30.820 8.097 9.714 1.00 84.88 97 GLY A O 1
ATOM 743 N N . LYS A 1 98 ? -30.544 10.130 8.804 1.00 92.56 98 LYS A N 1
ATOM 744 C CA . LYS A 1 98 ? -29.094 10.058 8.576 1.00 92.56 98 LYS A CA 1
ATOM 745 C C . LYS A 1 98 ? -28.367 11.185 9.311 1.00 92.56 98 LYS A C 1
ATOM 747 O O . LYS A 1 98 ? -28.925 12.259 9.545 1.00 92.56 98 LYS A O 1
ATOM 752 N N . LEU A 1 99 ? -27.104 10.945 9.651 1.00 93.50 99 LEU A N 1
ATOM 753 C CA . LEU A 1 99 ? -26.189 11.963 10.163 1.00 93.50 99 LEU A CA 1
ATOM 754 C C . LEU A 1 99 ? -25.509 12.667 8.988 1.00 93.50 99 LEU A C 1
ATOM 756 O O . LEU A 1 99 ? -24.814 12.024 8.208 1.00 93.50 99 LEU A O 1
ATOM 760 N N . GLU A 1 100 ? -25.703 13.976 8.873 1.00 95.12 100 GLU A N 1
ATOM 761 C CA . GLU A 1 100 ? -25.055 14.851 7.896 1.00 95.12 100 GLU A CA 1
ATOM 762 C C . GLU A 1 100 ? -23.879 15.569 8.563 1.00 95.12 100 GLU A C 1
ATOM 764 O O . GLU A 1 100 ? -24.069 16.332 9.510 1.00 95.12 100 GLU A O 1
ATOM 769 N N . PHE A 1 101 ? -22.666 15.347 8.066 1.00 92.94 101 PHE A N 1
ATOM 770 C CA . PHE A 1 101 ? -21.433 15.912 8.600 1.00 92.94 101 PHE A CA 1
ATOM 771 C C . PHE A 1 101 ? -20.864 16.996 7.683 1.00 92.94 101 PHE A C 1
ATOM 773 O O . PHE A 1 101 ? -20.592 16.756 6.504 1.00 92.94 101 PHE A O 1
ATOM 780 N N . SER A 1 102 ? -20.574 18.157 8.269 1.00 90.06 102 SER A N 1
ATOM 781 C CA . SER A 1 102 ? -19.678 19.164 7.700 1.00 90.06 102 SER A CA 1
ATOM 782 C C . SER A 1 102 ? -18.326 19.037 8.394 1.00 90.06 102 SER A C 1
ATOM 784 O O . SER A 1 102 ? -18.220 19.326 9.581 1.00 90.06 102 SER A O 1
ATOM 786 N N . LEU A 1 103 ? -17.293 18.570 7.688 1.00 85.75 103 LEU A N 1
ATOM 787 C CA . LEU A 1 103 ? -15.952 18.322 8.253 1.00 85.75 103 LEU A CA 1
ATOM 788 C C . LEU A 1 103 ? -14.851 19.036 7.452 1.00 85.75 103 LEU A C 1
ATOM 790 O O . LEU A 1 103 ? -13.726 18.550 7.344 1.00 85.75 103 LEU A O 1
ATOM 794 N N . GLY A 1 104 ? -15.181 20.185 6.851 1.00 75.06 104 GLY A N 1
ATOM 795 C CA . GLY A 1 104 ? -14.239 20.977 6.052 1.00 75.06 104 GLY A CA 1
ATOM 796 C C . GLY A 1 104 ? -13.753 20.280 4.776 1.00 75.06 104 GLY A C 1
ATOM 797 O O . GLY A 1 104 ? -12.643 20.554 4.327 1.00 75.06 104 GLY A O 1
ATOM 798 N N . LYS A 1 105 ? -14.556 19.361 4.225 1.00 71.50 105 LYS A N 1
ATOM 799 C CA . LYS A 1 105 ? -14.365 18.757 2.896 1.00 71.50 105 LYS A CA 1
ATOM 800 C C . LYS A 1 105 ? -15.224 19.496 1.864 1.00 71.50 105 LYS A C 1
ATOM 802 O O . LYS A 1 105 ? -16.165 20.190 2.237 1.00 71.50 105 LYS A O 1
ATOM 807 N N . SER A 1 106 ? -14.938 19.307 0.575 1.00 72.06 106 SER A N 1
ATOM 808 C CA . SER A 1 106 ? -15.681 19.938 -0.533 1.00 72.06 106 SER A CA 1
ATOM 809 C C . SER A 1 106 ? -17.149 19.495 -0.645 1.00 72.06 106 SER A C 1
ATOM 811 O O . SER A 1 106 ? -17.912 20.107 -1.381 1.00 72.06 106 SER A O 1
ATOM 813 N N . HIS A 1 107 ? -17.543 18.429 0.056 1.00 77.31 107 HIS A N 1
ATOM 814 C CA . HIS A 1 107 ? -18.901 17.890 0.096 1.00 77.31 107 HIS A CA 1
ATOM 815 C C . HIS A 1 107 ? -19.267 17.437 1.518 1.00 77.31 107 HIS A C 1
ATOM 817 O O . HIS A 1 107 ? -18.389 17.145 2.337 1.00 77.31 107 HIS A O 1
ATOM 823 N N . LEU A 1 108 ? -20.571 17.365 1.797 1.00 89.56 108 LEU A N 1
ATOM 824 C CA . LEU A 1 108 ? -21.119 16.832 3.047 1.00 89.56 108 LEU A CA 1
ATOM 825 C C . LEU A 1 108 ? -21.052 15.301 3.054 1.00 89.56 108 LEU A C 1
ATOM 827 O O . LEU A 1 108 ? -21.198 14.664 2.011 1.00 89.56 108 LEU A O 1
ATOM 831 N N . ILE A 1 109 ? -20.838 14.709 4.230 1.00 88.31 109 ILE A N 1
ATOM 832 C CA . ILE A 1 109 ? -20.787 13.249 4.401 1.00 88.31 109 ILE A CA 1
ATOM 833 C C . ILE A 1 109 ? -22.055 12.782 5.109 1.00 88.31 109 ILE A C 1
ATOM 835 O O . ILE A 1 109 ? -22.450 13.378 6.107 1.00 88.31 109 ILE A O 1
ATOM 839 N N . TYR A 1 110 ? -22.658 11.695 4.630 1.00 92.44 110 TYR A N 1
ATOM 840 C CA . TYR A 1 110 ? -23.878 11.127 5.198 1.00 92.44 110 TYR A CA 1
ATOM 841 C C . TYR A 1 110 ? -23.618 9.741 5.791 1.00 92.44 110 TYR A C 1
ATOM 843 O O . TYR A 1 110 ? -23.065 8.880 5.112 1.00 92.44 110 TYR A O 1
ATOM 851 N N . VAL A 1 111 ? -24.060 9.509 7.030 1.00 90.75 111 VAL A N 1
ATOM 852 C CA . VAL A 1 111 ? -24.017 8.193 7.692 1.00 90.75 111 VAL A CA 1
ATOM 853 C C . VAL A 1 111 ? -25.430 7.734 8.018 1.00 90.75 111 VAL A C 1
ATOM 855 O O . VAL A 1 111 ? -26.204 8.464 8.638 1.00 90.75 111 VAL A O 1
ATOM 858 N N . VAL A 1 112 ? -25.771 6.517 7.602 1.00 91.25 112 VAL A N 1
ATOM 859 C CA . VAL A 1 112 ? -27.066 5.895 7.901 1.00 91.25 112 VAL A CA 1
ATOM 860 C C . VAL A 1 112 ? -27.054 5.368 9.330 1.00 91.25 112 VAL A C 1
ATOM 862 O O . VAL A 1 112 ? -26.107 4.698 9.730 1.00 91.25 112 VAL A O 1
ATOM 865 N N . ILE A 1 113 ? -28.104 5.664 10.095 1.00 93.31 113 ILE A N 1
ATOM 866 C CA . ILE A 1 113 ? -28.241 5.173 11.466 1.00 93.31 113 ILE A CA 1
ATOM 867 C C . ILE A 1 113 ? -28.845 3.757 11.432 1.00 93.31 113 ILE A C 1
ATOM 869 O O . ILE A 1 113 ? -29.918 3.576 10.851 1.00 93.31 113 ILE A O 1
ATOM 873 N N . PRO A 1 114 ? -28.199 2.753 12.051 1.00 89.81 114 PRO A N 1
ATOM 874 C CA . PRO A 1 114 ? -28.764 1.414 12.200 1.00 89.81 114 PRO A CA 1
ATOM 875 C C . PRO A 1 114 ? -30.091 1.428 12.979 1.00 89.81 114 PRO A C 1
ATOM 877 O O . PRO A 1 114 ? -30.222 2.140 13.972 1.00 89.81 114 PRO A O 1
ATOM 880 N N . GLN A 1 115 ? -31.075 0.620 12.567 1.00 86.06 115 GLN A N 1
ATOM 881 C CA . GLN A 1 115 ? -32.442 0.630 13.133 1.00 86.06 115 GLN A CA 1
ATOM 882 C C . GLN A 1 115 ? -32.509 0.294 14.637 1.00 86.06 115 GLN A C 1
ATOM 884 O O . GLN A 1 115 ? -33.422 0.711 15.344 1.00 86.06 115 GLN A O 1
ATOM 889 N N . ASN A 1 116 ? -31.535 -0.467 15.122 1.00 86.38 116 ASN A N 1
ATOM 890 C CA . ASN A 1 116 ? -31.345 -0.897 16.506 1.00 86.38 116 ASN A CA 1
ATOM 891 C C . ASN A 1 116 ? -30.704 0.174 17.411 1.00 86.38 116 ASN A C 1
ATOM 893 O O . ASN A 1 116 ? -30.632 -0.028 18.626 1.00 86.38 116 ASN A O 1
ATOM 897 N N . LEU A 1 117 ? -30.246 1.302 16.856 1.00 91.62 117 LEU A N 1
ATOM 898 C CA . LEU A 1 117 ? -29.590 2.379 17.597 1.00 91.62 117 LEU A CA 1
ATOM 899 C C . LEU A 1 117 ? -30.438 3.652 17.610 1.00 91.62 117 LEU A C 1
ATOM 901 O O . LEU A 1 117 ? -31.066 4.034 16.626 1.00 91.62 117 LEU A O 1
ATOM 905 N N . LYS A 1 118 ? -30.415 4.358 18.742 1.00 92.62 118 LYS A N 1
ATOM 906 C CA . LYS A 1 118 ? -31.032 5.680 18.893 1.00 92.62 118 LYS A CA 1
ATOM 907 C C . LYS A 1 118 ? -29.936 6.730 18.968 1.00 92.62 118 LYS A C 1
ATOM 909 O O . LYS A 1 118 ? -29.111 6.691 19.877 1.00 92.62 118 LYS A O 1
ATOM 914 N N . VAL A 1 119 ? -29.946 7.686 18.043 1.00 94.75 119 VAL A N 1
ATOM 915 C CA . VAL A 1 119 ? -28.956 8.769 18.002 1.00 94.75 119 VAL A CA 1
ATOM 916 C C . VAL A 1 119 ? -29.634 10.108 18.250 1.00 94.75 119 VAL A C 1
ATOM 918 O O . VAL A 1 119 ? -30.636 10.432 17.615 1.00 94.75 119 VAL A O 1
ATOM 921 N N . LYS A 1 120 ? -29.076 10.898 19.168 1.00 94.50 120 LYS A N 1
ATOM 922 C CA . LYS A 1 120 ? -29.496 12.274 19.452 1.00 94.50 120 LYS A CA 1
ATOM 923 C C . LYS A 1 120 ? -28.328 13.222 19.202 1.00 94.50 120 LYS A C 1
ATOM 925 O O . LYS A 1 120 ? -27.197 12.908 19.564 1.00 94.50 120 LYS A O 1
ATOM 930 N N . ILE A 1 121 ? -28.608 14.385 18.620 1.00 94.81 121 ILE A N 1
ATOM 931 C CA . ILE A 1 121 ? -27.614 15.443 18.421 1.00 94.81 121 ILE A CA 1
ATOM 932 C C . ILE A 1 121 ? -27.916 16.612 19.356 1.00 94.81 121 ILE A C 1
ATOM 934 O O . ILE A 1 121 ? -29.035 17.119 19.390 1.00 94.81 121 ILE A O 1
ATOM 938 N N . GLU A 1 122 ? -26.904 17.056 20.095 1.00 92.38 122 GLU A N 1
ATOM 939 C CA . GLU A 1 122 ? -26.949 18.250 20.936 1.00 92.38 122 GLU A CA 1
ATOM 940 C C . GLU A 1 122 ? -25.829 19.204 20.512 1.00 92.38 122 GLU A C 1
ATOM 942 O O . GLU A 1 122 ? -24.674 19.073 20.926 1.00 92.38 122 GLU A O 1
ATOM 947 N N . ARG A 1 123 ? -26.167 20.173 19.650 1.00 88.12 123 ARG A N 1
ATOM 948 C CA . ARG A 1 123 ? -25.202 21.038 18.948 1.00 88.12 123 ARG A CA 1
ATOM 949 C C . ARG A 1 123 ? -24.232 20.196 18.109 1.00 88.12 123 ARG A C 1
ATOM 951 O O . ARG A 1 123 ? -24.622 19.679 17.077 1.00 88.12 123 ARG A O 1
ATOM 958 N N . ASN A 1 124 ? -23.004 20.021 18.587 1.00 91.88 124 ASN A N 1
ATOM 959 C CA . ASN A 1 124 ? -21.975 19.202 17.951 1.00 91.88 124 ASN A CA 1
ATOM 960 C C . ASN A 1 124 ? -21.682 17.911 18.733 1.00 91.88 124 ASN A C 1
ATOM 962 O O . ASN A 1 124 ? -20.668 17.260 18.486 1.00 91.88 124 ASN A O 1
ATOM 966 N N . LYS A 1 125 ? -22.527 17.547 19.703 1.00 94.06 125 LYS A N 1
ATOM 967 C CA . LYS A 1 125 ? -22.418 16.278 20.422 1.00 94.06 125 LYS A CA 1
ATOM 968 C C . LYS A 1 125 ? -23.347 15.244 19.809 1.00 94.06 125 LYS A C 1
ATOM 970 O O . LYS A 1 125 ? -24.527 15.520 19.623 1.00 94.06 125 LYS A O 1
ATOM 975 N N . ILE A 1 126 ? -22.818 14.063 19.535 1.00 95.88 126 ILE A N 1
ATOM 976 C CA . ILE A 1 126 ? -23.549 12.905 19.032 1.00 95.88 126 ILE A CA 1
ATOM 977 C C . ILE A 1 126 ? -23.668 11.925 20.189 1.00 95.88 126 ILE A C 1
ATOM 979 O O . ILE A 1 126 ? -22.660 11.422 20.677 1.00 95.88 126 ILE A O 1
ATOM 983 N N . ILE A 1 127 ? -24.891 11.671 20.635 1.00 96.19 127 ILE A N 1
ATOM 984 C CA . ILE A 1 127 ? -25.194 10.736 21.715 1.00 96.19 127 ILE A CA 1
ATOM 985 C C . ILE A 1 127 ? -25.800 9.496 21.069 1.00 96.19 127 ILE A C 1
ATOM 987 O O . ILE A 1 127 ? -26.921 9.553 20.558 1.00 96.19 127 ILE A O 1
ATOM 991 N N . VAL A 1 128 ? -25.058 8.390 21.071 1.00 95.81 128 VAL A N 1
ATOM 992 C CA . VAL A 1 128 ? -25.499 7.102 20.524 1.00 95.81 128 VAL A CA 1
ATOM 993 C C . VAL A 1 128 ? -25.914 6.199 21.675 1.00 95.81 128 VAL A C 1
ATOM 995 O O . VAL A 1 128 ? -25.118 5.944 22.575 1.00 95.81 128 VAL A O 1
ATOM 998 N N . LYS A 1 129 ? -27.154 5.708 21.636 1.00 95.06 129 LYS A N 1
ATOM 999 C CA . LYS A 1 129 ? -27.722 4.795 22.630 1.00 95.06 129 LYS A CA 1
ATOM 1000 C C . LYS A 1 129 ? -28.160 3.487 21.988 1.00 95.06 129 LYS A C 1
ATOM 1002 O O . LYS A 1 129 ? -28.745 3.488 20.905 1.00 95.06 129 LYS A O 1
ATOM 1007 N N . GLY A 1 130 ? -27.950 2.384 22.695 1.00 93.50 130 GLY A N 1
ATOM 1008 C CA . GLY A 1 130 ? -28.384 1.057 22.266 1.00 93.50 130 GLY A CA 1
ATOM 1009 C C . GLY A 1 130 ? -28.377 0.046 23.409 1.00 93.50 130 GLY A C 1
ATOM 1010 O O . GLY A 1 130 ? -27.853 0.315 24.490 1.00 93.50 130 GLY A O 1
ATOM 1011 N N . LEU A 1 131 ? -28.978 -1.117 23.162 1.00 91.62 131 LEU A N 1
ATOM 1012 C CA . LEU A 1 131 ? -28.985 -2.236 24.112 1.00 91.62 131 LEU A CA 1
ATOM 1013 C C . LEU A 1 131 ? -27.698 -3.071 24.020 1.00 91.62 131 LEU A C 1
ATOM 1015 O O . LEU A 1 131 ? -27.260 -3.623 25.024 1.00 91.62 131 LEU A O 1
ATOM 1019 N N . ASP A 1 132 ? -27.074 -3.145 22.840 1.00 90.56 132 ASP A N 1
ATOM 1020 C CA . ASP A 1 132 ? -25.846 -3.909 22.607 1.00 90.56 132 ASP A CA 1
ATOM 1021 C C . ASP A 1 132 ? -24.613 -2.990 22.570 1.00 90.56 132 ASP A C 1
ATOM 1023 O O . ASP A 1 132 ? -24.482 -2.096 21.729 1.00 90.56 132 ASP A O 1
ATOM 1027 N N . LYS A 1 133 ? -23.669 -3.248 23.479 1.00 90.88 133 LYS A N 1
ATOM 1028 C CA . LYS A 1 133 ? -22.384 -2.549 23.578 1.00 90.88 133 LYS A CA 1
ATOM 1029 C C . LYS A 1 133 ? -21.556 -2.646 22.303 1.00 90.88 133 LYS A C 1
ATOM 1031 O O . LYS A 1 133 ? -20.857 -1.693 21.967 1.00 90.88 133 LYS A O 1
ATOM 1036 N N . GLN A 1 134 ? -21.568 -3.802 21.640 1.00 89.88 134 GLN A N 1
ATOM 1037 C CA . GLN A 1 134 ? -20.783 -4.031 20.430 1.00 89.88 134 GLN A CA 1
ATOM 1038 C C . GLN A 1 134 ? -21.329 -3.208 19.274 1.00 89.88 134 GLN A C 1
ATOM 1040 O O . GLN A 1 134 ? -20.551 -2.617 18.537 1.00 89.88 134 GLN A O 1
ATOM 1045 N N . GLU A 1 135 ? -22.650 -3.116 19.150 1.00 89.62 135 GLU A N 1
ATOM 1046 C CA . GLU A 1 135 ? -23.299 -2.361 18.078 1.00 89.62 135 GLU A CA 1
ATOM 1047 C C . GLU A 1 135 ? -23.128 -0.855 18.288 1.00 89.62 135 GLU A C 1
ATOM 1049 O O . GLU A 1 135 ? -22.711 -0.165 17.358 1.00 89.62 135 GLU A O 1
ATOM 1054 N N . VAL A 1 136 ? -23.333 -0.360 19.520 1.00 92.38 136 VAL A N 1
ATOM 1055 C CA . VAL A 1 136 ? -23.063 1.047 19.872 1.00 92.38 136 VAL A CA 1
ATOM 1056 C C . VAL A 1 136 ? -21.611 1.403 19.551 1.00 92.38 136 VAL A C 1
ATOM 1058 O O . VAL A 1 136 ? -21.367 2.359 18.820 1.00 92.38 136 VAL A O 1
ATOM 1061 N N . ARG A 1 137 ? -20.650 0.600 20.027 1.00 90.31 137 ARG A N 1
ATOM 1062 C CA . ARG A 1 137 ? -19.218 0.869 19.823 1.00 90.31 137 ARG A CA 1
ATOM 1063 C C . ARG A 1 137 ? -18.759 0.682 18.387 1.00 90.31 137 ARG A C 1
ATOM 1065 O O . ARG A 1 137 ? -17.884 1.413 17.943 1.00 90.31 137 ARG A O 1
ATOM 1072 N N . SER A 1 138 ? -19.298 -0.299 17.666 1.00 88.75 138 SER A N 1
ATOM 1073 C CA . SER A 1 138 ? -18.972 -0.502 16.253 1.00 88.75 138 SER A CA 1
ATOM 1074 C C . SER A 1 138 ? -19.406 0.713 15.449 1.00 88.75 138 SER A C 1
ATOM 1076 O O . SER A 1 138 ? -18.605 1.261 14.700 1.00 88.75 138 SER A O 1
ATOM 1078 N N . PHE A 1 139 ? -20.634 1.188 15.666 1.00 91.94 139 PHE A N 1
ATOM 1079 C CA . PHE A 1 139 ? -21.150 2.352 14.960 1.00 91.94 139 PHE A CA 1
ATOM 1080 C C . PHE A 1 139 ? -20.344 3.622 15.273 1.00 91.94 139 PHE A C 1
ATOM 1082 O O . PHE A 1 139 ? -19.936 4.360 14.375 1.00 91.94 139 PHE A O 1
ATOM 1089 N N . THR A 1 140 ? -20.031 3.866 16.548 1.00 89.81 140 THR A N 1
ATOM 1090 C CA . THR A 1 140 ? -19.250 5.047 16.938 1.00 89.81 140 THR A CA 1
ATOM 1091 C C . THR A 1 140 ? -17.798 4.974 16.466 1.00 89.81 140 THR A C 1
ATOM 1093 O O . THR A 1 140 ? -17.279 5.970 15.959 1.00 89.81 140 THR A O 1
ATOM 1096 N N . ALA A 1 141 ? -17.142 3.815 16.574 1.00 81.44 141 ALA A N 1
ATOM 1097 C CA . ALA A 1 141 ? -15.725 3.653 16.260 1.00 81.44 1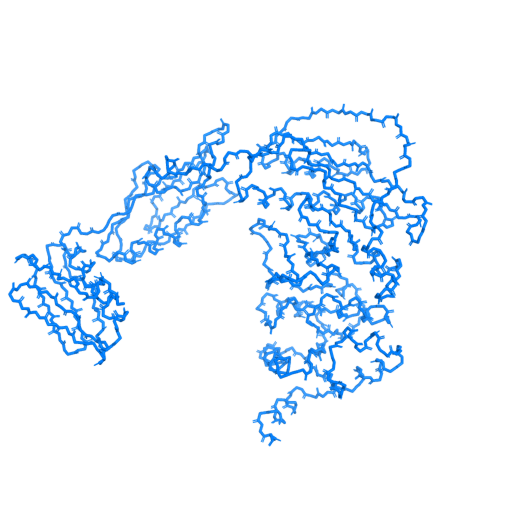41 ALA A CA 1
ATOM 1098 C C . ALA A 1 141 ? -15.417 3.440 14.771 1.00 81.44 141 ALA A C 1
ATOM 1100 O O . ALA A 1 141 ? -14.351 3.879 14.341 1.00 81.44 141 ALA A O 1
ATOM 1101 N N . ASN A 1 142 ? -16.301 2.791 14.007 1.00 76.75 142 ASN A N 1
ATOM 1102 C CA . ASN A 1 142 ? -16.063 2.453 12.598 1.00 76.75 142 ASN A CA 1
ATOM 1103 C C . ASN A 1 142 ? -16.759 3.424 11.640 1.00 76.75 142 ASN A C 1
ATOM 1105 O O . ASN A 1 142 ? -16.153 3.840 10.656 1.00 76.75 142 ASN A O 1
ATOM 1109 N N . ASP A 1 143 ? -17.996 3.823 11.943 1.00 82.12 143 ASP A N 1
ATOM 1110 C CA . ASP A 1 143 ? -18.818 4.573 10.985 1.00 82.12 143 ASP A CA 1
ATOM 1111 C C . ASP A 1 143 ? -18.757 6.090 11.216 1.00 82.12 143 ASP A C 1
ATOM 1113 O O . ASP A 1 143 ? -18.795 6.867 10.263 1.00 82.12 143 ASP A O 1
ATOM 1117 N N . ILE A 1 144 ? -18.626 6.534 12.474 1.00 89.94 144 ILE A N 1
ATOM 1118 C CA . ILE A 1 144 ? -18.599 7.965 12.823 1.00 89.94 144 ILE A CA 1
ATOM 1119 C C . ILE A 1 144 ? -17.171 8.486 13.003 1.00 89.94 144 ILE A C 1
ATOM 1121 O O . ILE A 1 144 ? -16.751 9.431 12.334 1.00 89.94 144 ILE A O 1
ATOM 1125 N N . ARG A 1 145 ? -16.411 7.916 13.942 1.00 86.00 145 ARG A N 1
ATOM 1126 C CA . ARG A 1 145 ? -15.108 8.458 14.358 1.00 86.00 145 ARG A CA 1
ATOM 1127 C C . ARG A 1 145 ? -14.071 8.561 13.223 1.00 86.00 145 ARG A C 1
ATOM 1129 O O . ARG A 1 145 ? -13.391 9.588 13.163 1.00 86.00 145 ARG A O 1
ATOM 1136 N N . PRO A 1 146 ? -13.945 7.590 12.295 1.00 81.00 146 PRO A N 1
ATOM 1137 C CA . PRO A 1 146 ? -12.932 7.640 11.239 1.00 81.00 146 PRO A CA 1
ATOM 1138 C C . PRO A 1 146 ? -13.196 8.709 10.175 1.00 81.00 146 PRO A C 1
ATOM 1140 O O . PRO A 1 146 ? -12.284 9.050 9.423 1.00 81.00 146 PRO A O 1
ATOM 1143 N N . LEU A 1 147 ? -14.406 9.287 10.126 1.00 76.88 147 LEU A N 1
ATOM 1144 C CA . LEU A 1 147 ? -14.736 10.370 9.192 1.00 76.88 147 LEU A CA 1
ATOM 1145 C C . LEU A 1 147 ? -13.827 11.589 9.375 1.00 76.88 147 LEU A C 1
ATOM 1147 O O . LEU A 1 147 ? -13.478 12.260 8.397 1.00 76.88 147 LEU A O 1
ATOM 1151 N N . CYS A 1 148 ? -13.447 11.863 10.625 1.00 77.81 148 CYS A N 1
ATOM 1152 C CA . CYS A 1 148 ? -12.376 12.781 10.973 1.00 77.81 148 CYS A CA 1
ATOM 1153 C C . CYS A 1 148 ? -11.816 12.418 12.353 1.00 77.81 148 CYS A C 1
ATOM 1155 O O . CYS A 1 148 ? -12.374 12.804 13.382 1.00 77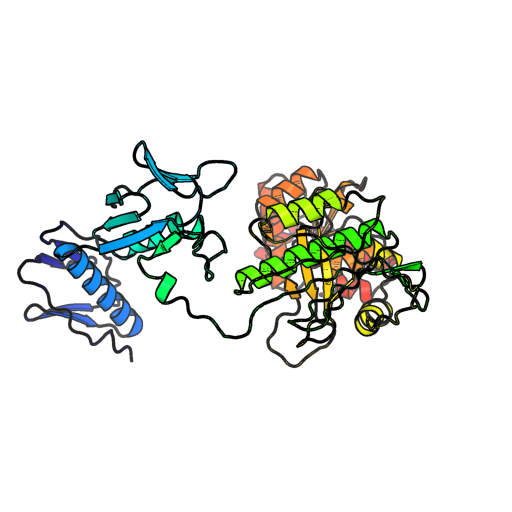.81 148 CYS A O 1
ATOM 1157 N N . MET A 1 149 ? -10.701 11.685 12.357 1.00 78.38 149 MET A N 1
ATOM 1158 C CA . MET A 1 149 ? -10.032 11.256 13.585 1.00 78.38 149 MET A CA 1
ATOM 1159 C C . MET A 1 149 ? -9.697 12.448 14.497 1.00 78.38 149 MET A C 1
ATOM 1161 O O . MET A 1 149 ? -9.364 13.529 13.999 1.00 78.38 149 MET A O 1
ATOM 1165 N N . PRO A 1 150 ? -9.766 12.269 15.829 1.00 72.50 150 PRO A N 1
ATOM 1166 C CA . PRO A 1 150 ? -9.449 13.331 16.768 1.00 72.50 150 PRO A CA 1
ATOM 1167 C C . PRO A 1 150 ? -7.993 13.759 16.597 1.00 72.50 150 PRO A C 1
ATOM 1169 O O . PRO A 1 150 ? -7.076 12.938 16.665 1.00 72.50 150 PRO A O 1
ATOM 1172 N N . SER A 1 151 ? -7.765 15.056 16.401 1.00 65.25 151 SER A N 1
ATOM 1173 C CA . SER A 1 151 ? -6.417 15.605 16.455 1.00 65.25 151 SER A CA 1
ATOM 1174 C C . SER A 1 151 ? -5.842 15.417 17.858 1.00 65.25 151 SER A C 1
ATOM 1176 O O . SER A 1 151 ? -6.450 15.816 18.854 1.00 65.25 151 SER A O 1
ATOM 1178 N N . VAL A 1 152 ? -4.632 14.866 17.924 1.00 58.97 152 VAL A N 1
ATOM 1179 C CA . VAL A 1 152 ? -3.845 14.747 19.163 1.00 58.97 152 VAL A CA 1
ATOM 1180 C C . VAL A 1 152 ? -3.368 16.126 19.659 1.00 58.97 152 VAL A C 1
ATOM 1182 O O . VAL A 1 152 ? -3.000 16.275 20.819 1.00 58.97 152 VAL A O 1
ATOM 1185 N N . TYR A 1 153 ? -3.437 17.159 18.807 1.00 55.34 153 TYR A N 1
ATOM 1186 C CA . TYR A 1 153 ? -3.029 18.539 19.095 1.00 55.34 153 TYR A CA 1
ATOM 1187 C C . TYR A 1 153 ? -4.213 19.503 19.047 1.00 55.34 153 TYR A C 1
ATOM 1189 O O . TYR A 1 153 ? -5.101 19.387 18.197 1.00 55.34 153 TYR A O 1
ATOM 1197 N N . LYS A 1 154 ? -4.167 20.536 19.890 1.00 54.81 154 LYS A N 1
ATOM 1198 C CA . LYS A 1 154 ? -4.998 21.732 19.732 1.00 54.81 154 LYS A CA 1
ATOM 1199 C C . LYS A 1 154 ? -4.345 22.632 18.675 1.00 54.81 154 LYS A C 1
ATOM 1201 O O . LYS A 1 154 ? -3.225 23.091 18.875 1.00 54.81 154 LYS A O 1
ATOM 1206 N N . LEU A 1 155 ? -5.019 22.862 17.550 1.00 52.34 155 LEU A N 1
ATOM 1207 C CA . LEU A 1 155 ? -4.549 23.777 16.505 1.00 52.34 155 LEU A CA 1
ATOM 1208 C C . LEU A 1 155 ? -4.634 25.230 16.996 1.00 52.34 155 LEU A C 1
ATOM 1210 O O . LEU A 1 155 ? -5.350 25.523 17.956 1.00 52.34 155 LEU A O 1
ATOM 1214 N N . SER A 1 156 ? -3.983 26.163 16.293 1.00 47.72 156 SER A N 1
ATOM 1215 C CA . SER A 1 156 ? -4.108 27.611 16.553 1.00 47.72 156 SER A CA 1
ATOM 1216 C C . SER A 1 156 ? -5.569 28.088 16.558 1.00 47.72 156 SER A C 1
ATOM 1218 O O . SER A 1 156 ? -5.931 28.976 17.324 1.00 47.72 156 SER A O 1
ATOM 1220 N N . LYS A 1 157 ? -6.434 27.433 15.768 1.00 54.66 157 LYS A N 1
ATOM 1221 C CA . LYS A 1 157 ? -7.889 27.664 15.699 1.00 54.66 157 LYS A CA 1
ATOM 1222 C C . LYS A 1 157 ? -8.734 26.744 16.607 1.00 54.66 157 LYS A C 1
ATOM 1224 O O . LYS A 1 157 ? -9.956 26.745 16.495 1.00 54.66 157 LYS A O 1
ATOM 1229 N N . GLY A 1 158 ? -8.120 25.960 17.499 1.00 66.25 158 GLY A N 1
ATOM 1230 C CA . GLY A 1 158 ? -8.796 25.045 18.432 1.00 66.25 158 GLY A CA 1
ATOM 1231 C C . GLY A 1 158 ? -8.658 23.555 18.091 1.00 66.25 158 GLY A C 1
ATOM 1232 O O . GLY A 1 158 ? -7.851 23.154 17.258 1.00 66.25 158 GLY A O 1
ATOM 1233 N N . TRP A 1 159 ? -9.422 22.702 18.776 1.00 71.38 159 TRP A N 1
ATOM 1234 C CA . TRP A 1 159 ? -9.449 21.256 18.509 1.00 71.38 159 TRP A CA 1
ATOM 1235 C C . TRP A 1 159 ? -10.156 20.957 17.182 1.00 71.38 159 TRP A C 1
ATOM 1237 O O . TRP A 1 159 ? -11.139 21.621 16.852 1.00 71.38 159 TRP A O 1
ATOM 1247 N N . LYS A 1 160 ? -9.677 19.951 16.441 1.00 79.00 160 LYS A N 1
ATOM 1248 C CA . LYS A 1 160 ? -10.250 19.536 15.154 1.00 79.00 160 LYS A CA 1
ATOM 1249 C C . LYS A 1 160 ? -10.403 18.018 15.104 1.00 79.00 160 LYS A C 1
ATOM 1251 O O . LYS A 1 160 ? -9.442 17.305 15.374 1.00 79.00 160 LYS A O 1
ATOM 1256 N N . GLY A 1 161 ? -11.592 17.545 14.749 1.00 85.00 161 GLY A N 1
ATOM 1257 C CA . GLY A 1 161 ? -11.917 16.124 14.631 1.00 85.00 161 GLY A CA 1
ATOM 1258 C C . GLY A 1 161 ? -13.087 15.700 15.513 1.00 85.00 161 GLY A C 1
ATOM 1259 O O . GLY A 1 161 ? -13.746 16.533 16.140 1.00 85.00 161 GLY A O 1
ATOM 1260 N N . ILE A 1 162 ? -13.348 14.396 15.531 1.00 88.69 162 ILE A N 1
ATOM 1261 C CA . ILE A 1 162 ? -14.429 13.762 16.285 1.00 88.69 162 ILE A CA 1
ATOM 1262 C C . ILE A 1 162 ? -13.820 13.023 17.480 1.00 88.69 162 ILE A C 1
ATOM 1264 O O . ILE A 1 162 ? -13.078 12.054 17.321 1.00 88.69 162 ILE A O 1
ATOM 1268 N N . TYR A 1 163 ? -14.125 13.494 18.683 1.00 87.31 163 TYR A N 1
ATOM 1269 C CA . TYR A 1 163 ? -13.562 12.996 19.941 1.00 87.31 163 TYR A CA 1
ATOM 1270 C C . TYR A 1 163 ? -14.606 12.199 20.701 1.00 87.31 163 TYR A C 1
ATOM 1272 O O . TYR A 1 163 ? -15.777 12.560 20.650 1.00 87.31 163 TYR A O 1
ATOM 1280 N N . TYR A 1 164 ? -14.205 11.200 21.485 1.00 90.56 164 TYR A N 1
ATOM 1281 C CA . TYR A 1 164 ? -15.070 10.793 22.593 1.00 90.56 164 TYR A CA 1
ATOM 1282 C C . TYR A 1 164 ? -15.126 11.914 23.636 1.00 90.56 164 TYR A C 1
ATOM 1284 O O . TYR A 1 164 ? -14.158 12.653 23.824 1.00 90.56 164 TYR A O 1
ATOM 1292 N N . SER A 1 165 ? -16.265 12.072 24.307 1.00 87.75 165 SER A N 1
ATOM 1293 C CA . SER A 1 165 ? -16.463 13.146 25.285 1.00 87.75 165 SER A CA 1
ATOM 1294 C C . SER A 1 165 ? -15.356 13.159 26.352 1.00 87.75 165 SER A C 1
ATOM 1296 O O . SER A 1 165 ? -15.223 12.223 27.138 1.00 87.75 165 SER A O 1
ATOM 1298 N N . GLY A 1 166 ? -14.564 14.237 26.390 1.00 75.62 166 GLY A N 1
ATOM 1299 C CA . GLY A 1 166 ? -13.464 14.428 27.341 1.00 75.62 166 GLY A CA 1
ATOM 1300 C C . GLY A 1 166 ? -12.151 13.721 26.982 1.00 75.62 166 GLY A C 1
ATOM 1301 O O . GLY A 1 166 ? -11.169 13.882 27.712 1.00 75.62 166 GLY A O 1
ATOM 1302 N N . GLU A 1 167 ? -12.097 12.989 25.865 1.00 77.75 167 GLU A N 1
ATOM 1303 C CA . GLU A 1 167 ? -10.907 12.269 25.394 1.00 77.75 167 GLU A CA 1
ATOM 1304 C C . GLU A 1 167 ? -9.713 13.203 25.183 1.00 77.75 167 GLU A C 1
ATOM 1306 O O . GLU A 1 167 ? -8.578 12.829 25.492 1.00 77.75 167 GLU A O 1
ATOM 1311 N N . GLU A 1 168 ? -9.954 14.451 24.765 1.00 64.69 168 GLU A N 1
ATOM 1312 C CA . GLU A 1 168 ? -8.900 15.439 24.529 1.00 64.69 168 GLU A CA 1
ATOM 1313 C C . GLU A 1 168 ? -8.010 15.704 25.755 1.00 64.69 168 GLU A C 1
ATOM 1315 O O . GLU A 1 168 ? -6.867 16.127 25.608 1.00 64.69 168 GLU A O 1
ATOM 1320 N N . LYS A 1 169 ? -8.508 15.431 26.971 1.00 62.66 169 LYS A N 1
ATOM 1321 C CA . LYS A 1 169 ? -7.764 15.607 28.229 1.00 62.66 169 LYS A CA 1
ATOM 1322 C C . LYS A 1 169 ? -6.794 14.458 28.516 1.00 62.66 169 LYS A C 1
ATOM 1324 O O . LYS A 1 169 ? -5.891 14.603 29.336 1.00 62.66 169 LYS A O 1
ATOM 1329 N N . THR A 1 170 ? -7.003 13.309 27.876 1.00 56.75 170 THR A N 1
ATOM 1330 C CA . THR A 1 170 ? -6.221 12.076 28.079 1.00 56.75 170 THR A CA 1
ATOM 1331 C C . THR A 1 170 ? -5.217 11.811 26.964 1.00 56.75 170 THR A C 1
ATOM 1333 O O . THR A 1 170 ? -4.305 11.003 27.147 1.00 56.75 170 THR A O 1
ATOM 1336 N N . LEU A 1 171 ? -5.333 12.535 25.846 1.00 58.44 171 LEU A N 1
ATOM 1337 C CA . LEU A 1 171 ? -4.341 12.569 24.776 1.00 58.44 171 LEU A CA 1
ATOM 1338 C C . LEU A 1 171 ? -3.054 13.225 25.309 1.00 58.44 171 LEU A C 1
ATOM 1340 O O . LEU A 1 171 ? -2.862 14.436 25.235 1.00 58.44 171 LEU A O 1
ATOM 1344 N N . LYS A 1 172 ? -2.184 12.418 25.926 1.00 46.00 172 LYS A N 1
ATOM 1345 C CA . LYS A 1 172 ? -0.878 12.849 26.441 1.00 46.00 172 LYS A CA 1
ATOM 1346 C C . LYS A 1 172 ? 0.186 12.798 25.346 1.00 46.00 172 LYS A C 1
ATOM 1348 O O . LYS A 1 172 ? 0.300 11.823 24.608 1.00 46.00 172 LYS A O 1
ATOM 1353 N N . LEU A 1 173 ? 1.012 13.841 25.307 1.00 47.22 173 LEU A N 1
ATOM 1354 C CA . LEU A 1 173 ? 2.215 13.924 24.481 1.00 47.22 173 LEU A CA 1
ATOM 1355 C C . LEU A 1 173 ? 3.312 12.965 24.973 1.00 47.22 173 LEU A C 1
ATOM 1357 O O . LEU A 1 173 ? 3.468 12.752 26.175 1.00 47.22 173 LEU A O 1
ATOM 1361 N N . LYS A 1 174 ? 4.167 12.516 24.045 1.00 36.81 174 LYS A N 1
ATOM 1362 C CA . LYS A 1 174 ? 5.605 12.390 24.331 1.00 36.81 174 LYS A CA 1
ATOM 1363 C C . LYS A 1 174 ? 6.221 13.779 24.127 1.00 36.81 174 LYS A C 1
ATOM 1365 O O . LYS A 1 174 ? 6.060 14.358 23.054 1.00 36.81 174 LYS A O 1
ATOM 1370 N N . THR A 1 175 ? 6.871 14.331 25.144 1.00 32.81 175 THR A N 1
ATOM 1371 C CA . THR A 1 175 ? 7.625 15.593 25.061 1.00 32.81 175 THR A CA 1
ATOM 1372 C C . THR A 1 175 ? 8.714 15.506 23.977 1.00 32.81 175 THR A C 1
ATOM 1374 O O . THR A 1 175 ? 9.373 14.476 23.863 1.00 32.81 175 THR A O 1
ATOM 1377 N N . GLY A 1 176 ? 8.887 16.564 23.165 1.00 47.69 176 GLY A N 1
ATOM 1378 C CA . GLY A 1 176 ? 10.011 16.699 22.214 1.00 47.69 176 GLY A CA 1
ATOM 1379 C C . GLY A 1 176 ? 9.732 16.533 20.706 1.00 47.69 176 GLY A C 1
ATOM 1380 O O . GLY A 1 176 ? 10.683 16.433 19.944 1.00 47.69 176 GLY A O 1
ATOM 1381 N N . LYS A 1 177 ? 8.476 16.501 20.234 1.00 47.66 177 LYS A N 1
ATOM 1382 C CA . LYS A 1 177 ? 8.140 16.309 18.801 1.00 47.66 177 LYS A CA 1
ATOM 1383 C C . LYS A 1 177 ? 7.607 17.576 18.112 1.00 47.66 177 LYS A C 1
ATOM 1385 O O . LYS A 1 177 ? 6.410 17.686 17.849 1.00 47.66 177 LYS A O 1
ATOM 1390 N N . SER A 1 178 ? 8.484 18.524 17.801 1.00 45.06 178 SER A N 1
ATOM 1391 C CA . SER A 1 178 ? 8.154 19.702 16.982 1.00 45.06 178 SER A CA 1
ATOM 1392 C C . SER A 1 178 ? 9.178 19.873 15.865 1.00 45.06 178 SER A C 1
ATOM 1394 O O . SER A 1 178 ? 10.366 19.909 16.167 1.00 45.06 178 SER A O 1
ATOM 1396 N N . VAL A 1 179 ? 8.717 20.006 14.620 1.00 49.47 179 VAL A N 1
ATOM 1397 C CA . VAL A 1 179 ? 9.542 20.418 13.472 1.00 49.47 179 VAL A CA 1
ATOM 1398 C C . VAL A 1 179 ? 9.287 21.893 13.258 1.00 49.47 179 VAL A C 1
ATOM 1400 O O . VAL A 1 179 ? 8.135 22.270 13.041 1.00 49.47 179 VAL A O 1
ATOM 1403 N N . LYS A 1 180 ? 10.319 22.722 13.364 1.00 49.00 180 LYS A N 1
ATOM 1404 C CA . LYS A 1 180 ? 10.165 24.170 13.232 1.00 49.00 180 LYS A CA 1
ATOM 1405 C C . LYS A 1 180 ? 10.643 24.668 11.887 1.00 49.00 180 LYS A C 1
ATOM 1407 O O . LYS A 1 180 ? 9.960 25.512 11.337 1.00 49.00 180 LYS A O 1
ATOM 1412 N N . HIS A 1 181 ? 11.711 24.108 11.331 1.00 54.12 181 HIS A N 1
ATOM 1413 C CA . HIS A 1 181 ? 12.254 24.555 10.058 1.00 54.12 181 HIS A CA 1
ATOM 1414 C C . HIS A 1 181 ? 12.366 23.391 9.076 1.00 54.12 181 HIS A C 1
ATOM 1416 O O . HIS A 1 181 ? 12.751 22.276 9.420 1.00 54.12 181 HIS A O 1
ATOM 1422 N N . ILE A 1 182 ? 11.981 23.646 7.829 1.00 56.59 182 ILE A N 1
ATOM 1423 C CA . ILE A 1 182 ? 12.101 22.689 6.731 1.00 56.59 182 ILE A CA 1
ATOM 1424 C C . ILE A 1 182 ? 12.717 23.449 5.582 1.00 56.59 182 ILE A C 1
ATOM 1426 O O . ILE A 1 182 ? 12.166 24.471 5.175 1.00 56.59 182 ILE A O 1
ATOM 1430 N N . THR A 1 183 ? 13.837 22.951 5.073 1.00 58.84 183 THR A N 1
ATOM 1431 C CA . THR A 1 183 ? 14.560 23.595 3.980 1.00 58.84 183 THR A CA 1
ATOM 1432 C C . THR A 1 183 ? 14.725 22.607 2.843 1.00 58.84 183 THR A C 1
ATOM 1434 O O . THR A 1 183 ? 15.359 21.570 3.015 1.00 58.84 183 THR A O 1
ATOM 1437 N N . ILE A 1 184 ? 14.182 22.939 1.672 1.00 62.00 184 ILE A N 1
ATOM 1438 C CA . ILE A 1 184 ? 14.475 22.224 0.427 1.00 62.00 184 ILE A CA 1
ATOM 1439 C C . ILE A 1 184 ? 15.506 23.050 -0.340 1.00 62.00 184 ILE A C 1
ATOM 1441 O O . ILE A 1 184 ? 15.253 24.205 -0.691 1.00 62.00 184 ILE A O 1
ATOM 1445 N N . SER A 1 185 ? 16.686 22.481 -0.577 1.00 59.16 185 SER A N 1
ATOM 1446 C CA . SER A 1 185 ? 17.726 23.153 -1.345 1.00 59.16 185 SER A CA 1
ATOM 1447 C C . SER A 1 185 ? 17.367 23.201 -2.831 1.00 59.16 185 SER A C 1
ATOM 1449 O O . SER A 1 185 ? 16.665 22.343 -3.377 1.00 59.16 185 SER A O 1
ATOM 1451 N N . SER A 1 186 ? 17.866 24.234 -3.509 1.00 55.53 186 SER A N 1
ATOM 1452 C CA . SER A 1 186 ? 17.778 24.318 -4.965 1.00 55.53 186 SER A CA 1
ATOM 1453 C C . SER A 1 186 ? 18.446 23.103 -5.621 1.00 55.53 186 SER A C 1
ATOM 1455 O O . SER A 1 186 ? 19.498 22.682 -5.135 1.00 55.53 186 SER A O 1
ATOM 1457 N N . PRO A 1 187 ? 17.912 22.584 -6.746 1.00 62.19 187 PRO A N 1
ATOM 1458 C CA . PRO A 1 187 ? 18.529 21.477 -7.467 1.00 62.19 187 PRO A CA 1
ATOM 1459 C C . PRO A 1 187 ? 19.988 21.781 -7.809 1.00 62.19 187 PRO A C 1
ATOM 1461 O O . PRO A 1 187 ? 20.281 22.657 -8.628 1.00 62.19 187 PRO A O 1
ATOM 1464 N N . GLN A 1 188 ? 20.911 21.051 -7.194 1.00 62.84 188 GLN A N 1
ATOM 1465 C CA . GLN A 1 188 ? 22.336 21.181 -7.454 1.00 62.84 188 GLN A CA 1
ATOM 1466 C C . GLN A 1 188 ? 22.786 20.117 -8.441 1.00 62.84 188 GLN A C 1
ATOM 1468 O O . GLN A 1 188 ? 22.444 18.941 -8.313 1.00 62.84 188 GLN A O 1
ATOM 1473 N N . LYS A 1 189 ? 23.568 20.536 -9.437 1.00 61.09 189 LYS A N 1
ATOM 1474 C CA . LYS A 1 189 ? 24.142 19.618 -10.417 1.00 61.09 189 LYS A CA 1
ATOM 1475 C C . LYS A 1 189 ? 25.294 18.852 -9.775 1.00 61.09 189 LYS A C 1
ATOM 1477 O O . LYS A 1 189 ? 26.235 19.461 -9.275 1.00 61.09 189 LYS A O 1
ATOM 1482 N N . VAL A 1 190 ? 25.241 17.528 -9.835 1.00 62.25 190 VAL A N 1
ATOM 1483 C CA . VAL A 1 190 ? 26.314 16.649 -9.374 1.00 62.25 190 VAL A CA 1
ATOM 1484 C C . VAL A 1 190 ? 27.516 16.834 -10.304 1.00 62.25 190 VAL A C 1
ATOM 1486 O O . VAL A 1 190 ? 27.399 16.643 -11.520 1.00 62.25 190 VAL A O 1
ATOM 1489 N N . SER A 1 191 ? 28.649 17.257 -9.740 1.00 53.94 191 SER A N 1
ATOM 1490 C CA . SER A 1 191 ? 29.869 17.620 -10.476 1.00 53.94 191 SER A CA 1
ATOM 1491 C C . SER A 1 191 ? 30.819 16.443 -10.704 1.00 53.94 191 SER A C 1
ATOM 1493 O O . SER A 1 191 ? 31.486 16.395 -11.734 1.00 53.94 191 SER A O 1
ATOM 1495 N N . GLU A 1 192 ? 30.848 15.464 -9.796 1.00 50.00 192 GLU A N 1
ATOM 1496 C CA . GLU A 1 192 ? 31.834 14.378 -9.803 1.00 50.00 192 GLU A CA 1
ATOM 1497 C C . GLU A 1 192 ? 31.207 12.976 -9.788 1.00 50.00 192 GLU A C 1
ATOM 1499 O O . GLU A 1 192 ? 30.086 12.749 -9.326 1.00 50.00 192 GLU A O 1
ATOM 1504 N N . GLY A 1 193 ? 31.972 12.001 -10.285 1.00 56.09 193 GLY A N 1
ATOM 1505 C CA . GLY A 1 193 ? 31.625 10.583 -10.243 1.00 56.09 193 GLY A CA 1
ATOM 1506 C C . GLY A 1 193 ? 30.602 10.138 -11.292 1.00 56.09 193 GLY A C 1
ATOM 1507 O O . GLY A 1 193 ? 30.206 10.861 -12.208 1.00 56.09 193 GLY A O 1
ATOM 1508 N N . ARG A 1 194 ? 30.137 8.895 -11.151 1.00 51.34 194 ARG A N 1
ATOM 1509 C CA . ARG A 1 194 ? 29.199 8.238 -12.075 1.00 51.34 194 ARG A CA 1
ATOM 1510 C C . ARG A 1 194 ? 27.758 8.752 -11.970 1.00 51.34 194 ARG A C 1
ATOM 1512 O O . ARG A 1 194 ? 26.851 8.049 -12.389 1.00 51.34 194 ARG A O 1
ATOM 1519 N N . LEU A 1 195 ? 27.532 9.961 -11.463 1.00 52.78 195 LEU A N 1
ATOM 1520 C CA . LEU A 1 195 ? 26.276 10.716 -11.560 1.00 52.78 195 LEU A CA 1
ATOM 1521 C C . LEU A 1 195 ? 26.482 12.140 -12.086 1.00 52.78 195 LEU A C 1
ATOM 1523 O O . LEU A 1 195 ? 25.515 12.891 -12.189 1.00 52.78 195 LEU A O 1
ATOM 1527 N N . ALA A 1 196 ? 27.709 12.495 -12.492 1.00 56.28 196 ALA A N 1
ATOM 1528 C CA . ALA A 1 196 ? 27.983 13.783 -13.111 1.00 56.28 196 ALA A CA 1
ATOM 1529 C C . ALA A 1 196 ? 26.954 14.079 -14.214 1.00 56.28 196 ALA A C 1
ATOM 1531 O O . ALA A 1 196 ? 26.719 13.230 -15.088 1.00 56.28 196 ALA A O 1
ATOM 1532 N N . GLY A 1 197 ? 26.303 15.241 -14.116 1.00 55.09 197 GLY A N 1
ATOM 1533 C CA . GLY A 1 197 ? 25.210 15.649 -15.004 1.00 55.09 197 GLY A CA 1
ATOM 1534 C C . GLY A 1 197 ? 23.812 15.672 -14.375 1.00 55.09 197 GLY A C 1
ATOM 1535 O O . GLY A 1 197 ? 22.987 16.450 -14.846 1.00 55.09 197 GLY A O 1
ATOM 1536 N N . PHE A 1 198 ? 23.563 14.885 -13.326 1.00 61.31 198 PHE A N 1
ATOM 1537 C CA . PHE A 1 198 ? 22.266 14.803 -12.638 1.00 61.31 198 PHE A CA 1
ATOM 1538 C C . PHE A 1 198 ? 22.062 15.957 -11.659 1.00 61.31 198 PHE A C 1
ATOM 1540 O O . PHE A 1 198 ? 23.027 16.588 -11.233 1.00 61.31 198 PHE A O 1
ATOM 1547 N N . TYR A 1 199 ? 20.811 16.202 -11.280 1.00 61.28 199 TYR A N 1
ATOM 1548 C CA . TYR A 1 199 ? 20.430 17.177 -10.266 1.00 61.28 199 TYR A CA 1
ATOM 1549 C C . TYR A 1 199 ? 19.929 16.474 -9.011 1.00 61.28 199 TYR A C 1
ATOM 1551 O O . TYR A 1 199 ? 19.173 15.510 -9.121 1.00 61.28 199 TYR A O 1
ATOM 1559 N N . ALA A 1 200 ? 20.298 17.000 -7.844 1.00 62.47 200 ALA A N 1
ATOM 1560 C CA . ALA A 1 200 ? 19.835 16.541 -6.538 1.00 62.47 200 ALA A CA 1
ATOM 1561 C C . ALA A 1 200 ? 19.351 17.718 -5.676 1.00 62.47 200 ALA A C 1
ATOM 1563 O O . ALA A 1 200 ? 19.865 18.830 -5.792 1.00 62.47 200 ALA A O 1
ATOM 1564 N N . CYS A 1 201 ? 18.380 17.452 -4.801 1.00 62.38 201 CYS A N 1
ATOM 1565 C CA . CYS A 1 201 ? 17.902 18.375 -3.770 1.00 62.38 201 CYS A CA 1
ATOM 1566 C C . CYS A 1 201 ? 18.202 17.798 -2.383 1.00 62.38 201 CYS A C 1
ATOM 1568 O O . CYS A 1 201 ? 18.136 16.588 -2.174 1.00 62.38 201 CYS A O 1
ATOM 1570 N N . GLU A 1 202 ? 18.508 18.669 -1.432 1.00 62.50 202 GLU A N 1
ATOM 1571 C CA . GLU A 1 202 ? 18.658 18.347 -0.013 1.00 62.50 202 GLU A CA 1
ATOM 1572 C C . GLU A 1 202 ? 17.397 18.806 0.725 1.00 62.50 202 GLU A C 1
ATOM 1574 O O . GLU A 1 202 ? 16.870 19.873 0.420 1.00 62.50 202 GLU A O 1
ATOM 1579 N N . VAL A 1 203 ? 16.891 18.005 1.666 1.00 64.06 203 VAL A N 1
ATOM 1580 C CA . VAL A 1 203 ? 15.666 18.309 2.424 1.00 64.06 203 VAL A CA 1
ATOM 1581 C C . VAL A 1 203 ? 15.982 18.281 3.916 1.00 64.06 203 VAL A C 1
ATOM 1583 O O . VAL A 1 203 ? 15.826 17.261 4.577 1.00 64.06 203 VAL A O 1
ATOM 1586 N N . SER A 1 204 ? 16.419 19.409 4.467 1.00 63.66 204 SER A N 1
ATOM 1587 C CA . SER A 1 204 ? 16.824 19.500 5.870 1.00 63.66 204 SER A CA 1
ATOM 1588 C C . SER A 1 204 ? 15.634 19.720 6.808 1.00 63.66 204 SER A C 1
ATOM 1590 O O . SER A 1 204 ? 14.747 20.529 6.528 1.00 63.66 204 SER A O 1
ATOM 1592 N N . LEU A 1 205 ? 15.646 19.004 7.938 1.00 65.06 205 LEU A N 1
ATOM 1593 C CA . LEU A 1 205 ? 14.642 19.014 9.010 1.00 65.06 205 LEU A CA 1
ATOM 1594 C C . LEU A 1 205 ? 15.349 19.203 10.371 1.00 65.06 205 LEU A C 1
ATOM 1596 O O . LEU A 1 205 ? 15.416 18.261 11.163 1.00 65.06 205 LEU A O 1
ATOM 1600 N N . PRO A 1 206 ? 15.921 20.386 10.669 1.00 58.12 206 PRO A N 1
ATOM 1601 C CA . PRO A 1 206 ? 16.937 20.575 11.709 1.00 58.12 206 PRO A CA 1
ATOM 1602 C C . PRO A 1 206 ? 16.548 20.068 13.104 1.00 58.12 206 PRO A C 1
ATOM 1604 O O . PRO A 1 206 ? 17.408 19.579 13.832 1.00 58.12 206 PRO A O 1
ATOM 1607 N N . GLU A 1 207 ? 15.267 20.123 13.480 1.00 55.94 207 GLU A N 1
ATOM 1608 C CA . GLU A 1 207 ? 14.800 19.696 14.809 1.00 55.94 207 GLU A CA 1
ATOM 1609 C C . GLU A 1 207 ? 14.652 18.175 14.959 1.00 55.94 207 GLU A C 1
ATOM 1611 O O . GLU A 1 207 ? 14.562 17.674 16.080 1.00 55.94 207 GLU A O 1
ATOM 1616 N N . ILE A 1 208 ? 14.620 17.439 13.846 1.00 52.94 208 ILE A N 1
ATOM 1617 C CA . ILE A 1 208 ? 14.674 15.967 13.809 1.00 52.94 208 ILE A CA 1
ATOM 1618 C C . ILE A 1 208 ? 16.080 15.489 13.384 1.00 52.94 208 ILE A C 1
ATOM 1620 O O . ILE A 1 208 ? 16.419 14.321 13.567 1.00 52.94 208 ILE A O 1
ATOM 1624 N N . GLY A 1 209 ? 16.919 16.405 12.891 1.00 53.56 209 GLY A N 1
ATOM 1625 C CA . GLY A 1 209 ? 18.232 16.149 12.304 1.00 53.56 209 GLY A CA 1
ATOM 1626 C C . GLY A 1 209 ? 18.230 16.363 10.787 1.00 53.56 209 GLY A C 1
ATOM 1627 O O . GLY A 1 209 ? 17.185 16.377 10.141 1.00 53.56 209 GLY A O 1
ATOM 1628 N N . ILE A 1 210 ? 19.412 16.535 10.191 1.00 50.41 210 ILE A N 1
ATOM 1629 C CA . ILE A 1 210 ? 19.531 16.682 8.733 1.00 50.41 210 ILE A CA 1
ATOM 1630 C C . ILE A 1 210 ? 19.135 15.354 8.080 1.00 50.41 210 ILE A C 1
ATOM 1632 O O . ILE A 1 210 ? 19.786 14.331 8.299 1.00 50.41 210 ILE A O 1
ATOM 1636 N N . MET A 1 211 ? 18.074 15.379 7.279 1.00 55.50 211 MET A N 1
ATOM 1637 C CA . MET A 1 211 ? 17.778 14.313 6.334 1.00 55.50 211 MET A CA 1
ATOM 1638 C C . MET A 1 211 ? 18.276 14.741 4.960 1.00 55.50 211 MET A C 1
ATOM 1640 O O . MET A 1 211 ? 18.050 15.854 4.508 1.00 55.50 211 MET A O 1
ATOM 1644 N N . GLU A 1 212 ? 18.988 13.859 4.278 1.00 56.75 212 GLU A N 1
ATOM 1645 C CA . GLU A 1 212 ? 19.337 14.078 2.880 1.00 56.75 212 GLU A CA 1
ATOM 1646 C C . GLU A 1 212 ? 18.385 13.209 2.047 1.00 56.75 212 GLU A C 1
ATOM 1648 O O . GLU A 1 212 ? 18.269 11.997 2.273 1.00 56.75 212 GLU A O 1
ATOM 1653 N N . HIS A 1 213 ? 17.679 13.821 1.090 1.00 62.84 213 HIS A N 1
ATOM 1654 C CA . HIS A 1 213 ? 16.832 13.123 0.114 1.00 62.84 213 HIS A CA 1
ATOM 1655 C C . HIS A 1 213 ? 17.289 13.383 -1.332 1.00 62.84 213 HIS A C 1
ATOM 1657 O O . HIS A 1 213 ? 16.539 13.977 -2.111 1.00 62.84 213 HIS A O 1
ATOM 1663 N N . PRO A 1 214 ? 18.510 12.973 -1.731 1.00 62.09 214 PRO A N 1
ATOM 1664 C CA . PRO A 1 214 ? 18.918 13.078 -3.122 1.00 62.09 214 PRO A CA 1
ATOM 1665 C C . PRO A 1 214 ? 18.022 12.204 -4.003 1.00 62.09 214 PRO A C 1
ATOM 1667 O O . PRO A 1 214 ? 18.084 10.975 -3.953 1.00 62.09 214 PRO A O 1
ATOM 1670 N N . PHE A 1 215 ? 17.212 12.840 -4.842 1.00 65.69 215 PHE A N 1
ATOM 1671 C CA . PHE A 1 215 ? 16.610 12.201 -6.007 1.00 65.69 215 PHE A CA 1
ATOM 1672 C C . PHE A 1 215 ? 17.534 12.380 -7.199 1.00 65.69 215 PHE A C 1
ATOM 1674 O O . PHE A 1 215 ? 18.124 13.448 -7.361 1.00 65.69 215 PHE A O 1
ATOM 1681 N N . PHE A 1 216 ? 17.661 11.352 -8.032 1.00 64.56 216 PHE A N 1
ATOM 1682 C CA . PHE A 1 216 ? 18.513 11.406 -9.210 1.00 64.56 216 PHE A CA 1
ATOM 1683 C C . PHE A 1 216 ? 17.641 11.562 -10.458 1.00 64.56 216 PHE A C 1
ATOM 1685 O O . PHE A 1 216 ? 17.152 10.578 -11.008 1.00 64.56 216 PHE A O 1
ATOM 1692 N N . SER A 1 217 ? 17.479 12.806 -10.925 1.00 64.75 217 SER A N 1
ATOM 1693 C CA . SER A 1 217 ? 16.969 13.093 -12.274 1.00 64.75 217 SER A CA 1
ATOM 1694 C C . SER A 1 217 ? 17.953 13.951 -13.078 1.00 64.75 217 SER A C 1
ATOM 1696 O O . SER A 1 217 ? 18.710 14.765 -12.541 1.00 64.75 217 SER A O 1
ATOM 1698 N N . ALA A 1 218 ? 17.965 13.748 -14.393 1.00 64.50 218 ALA A N 1
ATOM 1699 C CA . ALA A 1 218 ? 18.664 14.574 -15.368 1.00 64.50 218 ALA A CA 1
ATOM 1700 C C . ALA A 1 218 ? 17.994 15.951 -15.555 1.00 64.50 218 ALA A C 1
ATOM 1702 O O . ALA A 1 218 ? 18.607 16.855 -16.126 1.00 64.50 218 ALA A O 1
ATOM 1703 N N . ASN A 1 219 ? 16.758 16.126 -15.073 1.00 65.88 219 ASN A N 1
ATOM 1704 C CA . ASN A 1 219 ? 15.988 17.359 -15.164 1.00 65.88 219 ASN A CA 1
ATOM 1705 C C . ASN A 1 219 ? 15.855 18.028 -13.779 1.00 65.88 219 ASN A C 1
ATOM 1707 O O . ASN A 1 219 ? 15.237 17.456 -12.881 1.00 65.88 219 ASN A O 1
ATOM 1711 N N . PRO A 1 220 ? 16.344 19.272 -13.599 1.00 59.69 220 PRO A N 1
ATOM 1712 C CA . PRO A 1 220 ? 16.280 19.964 -12.310 1.00 59.69 220 PRO A CA 1
ATOM 1713 C C . PRO A 1 220 ? 14.847 20.220 -11.827 1.00 59.69 220 PRO A C 1
ATOM 1715 O O . PRO A 1 220 ? 14.601 20.238 -10.623 1.00 59.69 220 PRO A O 1
ATOM 1718 N N . VAL A 1 221 ? 13.902 20.422 -12.751 1.00 63.34 221 VAL A N 1
ATOM 1719 C CA . VAL A 1 221 ? 12.486 20.661 -12.433 1.00 63.34 221 VAL A CA 1
ATOM 1720 C C . VAL A 1 221 ? 11.852 19.403 -11.851 1.00 63.34 221 VAL A C 1
ATOM 1722 O O . VAL A 1 221 ? 11.135 19.467 -10.856 1.00 63.34 221 VAL A O 1
ATOM 1725 N N . GLU A 1 222 ? 12.142 18.259 -12.465 1.00 65.81 222 GLU A N 1
ATOM 1726 C CA . GLU A 1 222 ? 11.647 16.958 -12.027 1.00 65.81 222 GLU A CA 1
ATOM 1727 C C . GLU A 1 222 ? 12.261 16.566 -10.680 1.00 65.81 222 GLU A C 1
ATOM 1729 O O . GLU A 1 222 ? 11.522 16.206 -9.766 1.00 65.81 222 GLU A O 1
ATOM 1734 N N . THR A 1 223 ? 13.580 16.741 -10.511 1.00 64.31 223 THR A N 1
ATOM 1735 C CA . THR A 1 223 ? 14.256 16.548 -9.217 1.00 64.31 223 THR A CA 1
ATOM 1736 C C . THR A 1 223 ? 13.576 17.354 -8.110 1.00 64.31 223 THR A C 1
ATOM 1738 O O . THR A 1 223 ? 13.274 16.804 -7.050 1.00 64.31 223 THR A O 1
ATOM 1741 N N . LEU A 1 224 ? 13.301 18.642 -8.353 1.00 64.25 224 LEU A N 1
ATOM 1742 C CA . LEU A 1 224 ? 12.634 19.498 -7.372 1.00 64.25 224 LEU A CA 1
ATOM 1743 C C . LEU A 1 224 ? 11.211 19.016 -7.072 1.00 64.25 224 LEU A C 1
ATOM 1745 O O . LEU A 1 224 ? 10.827 18.939 -5.909 1.00 64.25 224 LEU A O 1
ATOM 1749 N N . GLY A 1 225 ? 10.435 18.670 -8.103 1.00 65.19 225 GLY A N 1
ATOM 1750 C CA . GLY A 1 225 ? 9.061 18.191 -7.943 1.00 65.19 225 GLY A CA 1
ATOM 1751 C C . GLY A 1 225 ? 8.976 16.924 -7.090 1.00 65.19 225 GLY A C 1
ATOM 1752 O O . GLY A 1 225 ? 8.161 16.849 -6.171 1.00 65.19 225 GLY A O 1
ATOM 1753 N N . ILE A 1 226 ? 9.865 15.958 -7.335 1.00 70.50 226 ILE A N 1
ATOM 1754 C CA . ILE A 1 226 ? 9.931 14.715 -6.557 1.00 70.50 226 ILE A CA 1
ATOM 1755 C C . ILE A 1 226 ? 10.368 14.998 -5.115 1.00 70.50 226 ILE A C 1
ATOM 1757 O O . ILE A 1 226 ? 9.780 14.448 -4.182 1.00 70.50 226 ILE A O 1
ATOM 1761 N N . ALA A 1 227 ? 11.347 15.887 -4.914 1.00 68.69 227 ALA A N 1
ATOM 1762 C CA . ALA A 1 227 ? 11.798 16.280 -3.581 1.00 68.69 227 ALA A CA 1
ATOM 1763 C C . ALA A 1 227 ? 10.679 16.937 -2.760 1.00 68.69 227 ALA A C 1
ATOM 1765 O O . ALA A 1 227 ? 10.471 16.585 -1.595 1.00 68.69 227 ALA A O 1
ATOM 1766 N N . VAL A 1 228 ? 9.915 17.841 -3.377 1.00 70.19 228 VAL A N 1
ATOM 1767 C CA . VAL A 1 228 ? 8.761 18.498 -2.750 1.00 70.19 228 VAL A CA 1
ATOM 1768 C C . VAL A 1 228 ? 7.687 17.477 -2.376 1.00 70.19 228 VAL A C 1
ATOM 1770 O O . VAL A 1 228 ? 7.210 17.487 -1.240 1.00 70.19 228 VAL A O 1
ATOM 1773 N N . GLU A 1 229 ? 7.338 16.559 -3.279 1.00 73.31 229 GLU A N 1
ATOM 1774 C CA . GLU A 1 229 ? 6.306 15.553 -3.004 1.00 73.31 229 GLU A CA 1
ATOM 1775 C C . GLU A 1 229 ? 6.747 14.561 -1.915 1.00 73.31 229 GLU A C 1
ATOM 1777 O O . GLU A 1 229 ? 5.975 14.240 -1.011 1.00 73.31 229 GLU A O 1
ATOM 1782 N N . CYS A 1 230 ? 8.014 14.132 -1.927 1.00 74.25 230 CYS A N 1
ATOM 1783 C CA . CYS A 1 230 ? 8.572 13.306 -0.854 1.00 74.25 230 CYS A CA 1
ATOM 1784 C C . CYS A 1 230 ? 8.494 14.012 0.495 1.00 74.25 230 CYS A C 1
ATOM 1786 O O . CYS A 1 230 ? 8.066 13.411 1.482 1.00 74.25 230 CYS A O 1
ATOM 1788 N N . THR A 1 231 ? 8.859 15.295 0.529 1.00 70.62 231 THR A N 1
ATOM 1789 C CA . THR A 1 231 ? 8.783 16.114 1.739 1.00 70.62 231 THR A CA 1
ATOM 1790 C C . THR A 1 231 ? 7.342 16.185 2.234 1.00 70.62 231 THR A C 1
ATOM 1792 O O . THR A 1 231 ? 7.075 15.869 3.389 1.00 70.62 231 THR A O 1
ATOM 1795 N N . LYS A 1 232 ? 6.383 16.496 1.355 1.00 70.50 232 LYS A N 1
ATOM 1796 C CA . LYS A 1 232 ? 4.950 16.557 1.681 1.00 70.50 232 LYS A CA 1
ATOM 1797 C C . LYS A 1 232 ? 4.449 15.256 2.317 1.00 70.50 232 LYS A C 1
ATOM 1799 O O . LYS A 1 232 ? 3.835 15.297 3.384 1.00 70.50 232 LYS A O 1
ATOM 1804 N N . ILE A 1 233 ? 4.749 14.109 1.708 1.00 68.88 233 ILE A N 1
ATOM 1805 C CA . ILE A 1 233 ? 4.342 12.788 2.211 1.00 68.88 233 ILE A CA 1
ATOM 1806 C C . ILE A 1 233 ? 5.005 12.487 3.560 1.00 68.88 233 ILE A C 1
ATOM 1808 O O . ILE A 1 233 ? 4.340 12.087 4.516 1.00 68.88 233 ILE A O 1
ATOM 1812 N N . TYR A 1 234 ? 6.305 12.745 3.683 1.00 69.94 234 TYR A N 1
ATOM 1813 C CA . TYR A 1 234 ? 7.033 12.529 4.929 1.00 69.94 234 TYR A CA 1
ATOM 1814 C C . TYR A 1 234 ? 6.470 13.372 6.087 1.00 69.94 234 TYR A C 1
ATOM 1816 O O . TYR A 1 234 ? 6.200 12.847 7.172 1.00 69.94 234 TYR A O 1
ATOM 1824 N N . LEU A 1 235 ? 6.214 14.661 5.845 1.00 65.19 235 LEU A N 1
ATOM 1825 C CA . LEU A 1 235 ? 5.623 15.586 6.814 1.00 65.19 235 LEU A CA 1
ATOM 1826 C C . LEU A 1 235 ? 4.229 15.160 7.262 1.00 65.19 235 LEU A C 1
ATOM 1828 O O . LEU A 1 235 ? 3.922 15.203 8.453 1.00 65.19 235 LEU A O 1
ATOM 1832 N N . GLN A 1 236 ? 3.392 14.692 6.340 1.00 60.62 236 GLN A N 1
ATOM 1833 C CA . GLN A 1 236 ? 2.093 14.114 6.685 1.00 60.62 236 GLN A CA 1
ATOM 1834 C C . GLN A 1 236 ? 2.249 12.899 7.603 1.00 60.62 236 GLN A C 1
ATOM 1836 O O . GLN A 1 236 ? 1.519 12.755 8.587 1.00 60.62 236 GLN A O 1
ATOM 1841 N N . GLY A 1 237 ? 3.241 12.050 7.329 1.00 59.22 237 GLY A N 1
ATOM 1842 C CA . GLY A 1 237 ? 3.602 10.946 8.204 1.00 59.22 237 GLY A CA 1
ATOM 1843 C C . GLY A 1 237 ? 4.008 11.397 9.602 1.00 59.22 237 GLY A C 1
ATOM 1844 O O . GLY A 1 237 ? 3.548 10.816 10.587 1.00 59.22 237 GLY A O 1
ATOM 1845 N N . LEU A 1 238 ? 4.796 12.462 9.718 1.00 59.22 238 LEU A N 1
ATOM 1846 C CA . LEU A 1 238 ? 5.116 13.063 11.009 1.00 59.22 238 LEU A CA 1
ATOM 1847 C C . LEU A 1 238 ? 3.865 13.605 11.715 1.00 59.22 238 LEU A C 1
ATOM 1849 O O . LEU A 1 238 ? 3.645 13.271 12.877 1.00 59.22 238 LEU A O 1
ATOM 1853 N N . ILE A 1 239 ? 2.990 14.340 11.024 1.00 54.59 239 ILE A N 1
ATOM 1854 C CA . ILE A 1 239 ? 1.718 14.826 11.590 1.00 54.59 239 ILE A CA 1
ATOM 1855 C C . ILE A 1 239 ? 0.894 13.657 12.150 1.00 54.59 239 ILE A C 1
ATOM 1857 O O . ILE A 1 239 ? 0.442 13.715 13.293 1.00 54.59 239 ILE A O 1
ATOM 1861 N N . SER A 1 240 ? 0.762 12.557 11.398 1.00 52.25 240 SER A N 1
ATOM 1862 C CA . SER A 1 240 ? 0.026 11.362 11.844 1.00 52.25 240 SER A CA 1
ATOM 1863 C C . SER A 1 240 ? 0.631 10.702 13.094 1.00 52.25 240 SER A C 1
ATOM 1865 O O . SER A 1 240 ? -0.085 10.136 13.916 1.00 52.25 240 SER A O 1
ATOM 1867 N N . ARG A 1 241 ? 1.954 10.819 13.278 1.00 51.56 241 ARG A N 1
ATOM 1868 C CA . ARG A 1 241 ? 2.710 10.333 14.451 1.00 51.56 241 ARG A CA 1
ATOM 1869 C C . ARG A 1 241 ? 2.751 11.336 15.604 1.00 51.56 241 ARG A C 1
ATOM 1871 O O . ARG A 1 241 ? 3.466 11.112 16.592 1.00 51.56 241 ARG A O 1
ATOM 1878 N N . GLY A 1 242 ? 2.030 12.436 15.442 1.00 45.69 242 GLY A N 1
ATOM 1879 C CA . GLY A 1 242 ? 1.980 13.556 16.346 1.00 45.69 242 GLY A CA 1
ATOM 1880 C C . GLY A 1 242 ? 3.261 14.379 16.367 1.00 45.69 242 GLY A C 1
ATOM 1881 O O . GLY A 1 242 ? 3.980 14.423 17.361 1.00 45.69 242 GLY A O 1
ATOM 1882 N N . TYR A 1 243 ? 3.558 15.034 15.257 1.00 47.53 243 TYR A N 1
ATOM 1883 C CA . TYR A 1 243 ? 4.502 16.142 15.212 1.00 47.53 243 TYR A CA 1
ATOM 1884 C C . TYR A 1 243 ? 3.732 17.398 14.815 1.00 47.53 243 TYR A C 1
ATOM 1886 O O . TYR A 1 243 ? 2.880 17.360 13.927 1.00 47.53 243 TYR A O 1
ATOM 1894 N N . THR A 1 244 ? 4.035 18.515 15.466 1.00 41.97 244 THR A N 1
ATOM 1895 C CA . THR A 1 244 ? 3.581 19.838 15.028 1.00 41.97 244 THR A CA 1
ATOM 1896 C C . THR A 1 244 ? 4.627 20.429 14.099 1.00 41.97 244 THR A C 1
ATOM 1898 O O . THR A 1 244 ? 5.792 20.516 14.491 1.00 41.97 244 THR A O 1
ATOM 1901 N N . ILE A 1 245 ? 4.209 20.832 12.902 1.00 50.16 245 ILE A N 1
ATOM 1902 C CA . ILE A 1 245 ? 5.055 21.551 11.947 1.00 50.16 245 ILE A CA 1
ATOM 1903 C C . ILE A 1 245 ? 4.791 23.036 12.156 1.00 50.16 245 ILE A C 1
ATOM 1905 O O . ILE A 1 245 ? 3.621 23.434 12.180 1.00 50.16 245 ILE A O 1
ATOM 1909 N N . SER A 1 246 ? 5.849 23.815 12.394 1.00 38.88 246 SER A N 1
ATOM 1910 C CA . SER A 1 246 ? 5.736 25.203 12.826 1.00 38.88 246 SER A CA 1
ATOM 1911 C C . SER A 1 246 ? 6.361 26.278 11.931 1.00 38.88 246 SER A C 1
ATOM 1913 O O . SER A 1 246 ? 6.077 27.399 12.309 1.00 38.88 246 SER A O 1
ATOM 1915 N N . GLU A 1 247 ? 7.126 25.989 10.853 1.00 42.34 247 GLU A N 1
ATOM 1916 C CA . GLU A 1 247 ? 7.508 26.862 9.696 1.00 42.34 247 GLU A CA 1
ATOM 1917 C C . GLU A 1 247 ? 7.962 26.011 8.470 1.00 42.34 247 GLU A C 1
ATOM 1919 O O . GLU A 1 247 ? 8.435 24.887 8.643 1.00 42.34 247 GLU A O 1
ATOM 1924 N N . VAL A 1 248 ? 7.799 26.500 7.224 1.00 43.94 248 VAL A N 1
ATOM 1925 C CA . VAL A 1 248 ? 8.363 25.898 5.981 1.00 43.94 248 VAL A CA 1
ATOM 1926 C C . VAL A 1 248 ? 9.035 27.009 5.165 1.00 43.94 248 VAL A C 1
ATOM 1928 O O . VAL A 1 248 ? 8.351 27.944 4.753 1.00 43.94 248 VAL A O 1
ATOM 1931 N N . GLU A 1 249 ? 10.340 26.910 4.890 1.00 43.38 249 GLU A N 1
ATOM 1932 C CA . GLU A 1 249 ? 11.091 27.904 4.103 1.00 43.38 249 GLU A CA 1
ATOM 1933 C C . GLU A 1 249 ? 11.587 27.300 2.777 1.00 43.38 249 GLU A C 1
ATOM 1935 O O . GLU A 1 249 ? 12.124 26.193 2.741 1.00 43.38 249 GLU A O 1
ATOM 1940 N N . ASN A 1 250 ? 11.408 28.018 1.659 1.00 42.00 250 ASN A N 1
ATOM 1941 C CA . ASN A 1 250 ? 11.739 27.516 0.320 1.00 42.00 250 ASN A CA 1
ATOM 1942 C C . ASN A 1 250 ? 12.650 28.496 -0.443 1.00 42.00 250 ASN A C 1
ATOM 1944 O O . ASN A 1 250 ? 12.352 29.690 -0.532 1.00 42.00 250 ASN A O 1
ATOM 1948 N N . ALA A 1 251 ? 13.743 27.999 -1.030 1.00 37.78 251 ALA A N 1
ATOM 1949 C CA . ALA A 1 251 ? 14.650 28.793 -1.861 1.00 37.78 251 ALA A CA 1
ATOM 1950 C C . ALA A 1 251 ? 14.107 28.896 -3.305 1.00 37.78 251 ALA A C 1
ATOM 1952 O O . ALA A 1 251 ? 13.885 27.891 -3.975 1.00 37.78 251 ALA A O 1
ATOM 1953 N N . GLN A 1 252 ? 13.860 30.120 -3.786 1.00 36.09 252 GLN A N 1
ATOM 1954 C CA . GLN A 1 252 ? 13.159 30.416 -5.049 1.00 36.09 252 GLN A CA 1
ATOM 1955 C C . GLN A 1 252 ? 13.771 29.796 -6.326 1.00 36.09 252 GLN A C 1
ATOM 1957 O O . GLN A 1 252 ? 14.956 29.968 -6.601 1.00 36.09 252 GLN A O 1
ATOM 1962 N N . TYR A 1 253 ? 12.898 29.297 -7.219 1.00 30.34 253 TYR A N 1
ATOM 1963 C CA . TYR A 1 253 ? 13.109 29.268 -8.677 1.00 30.34 253 TYR A CA 1
ATOM 1964 C C . TYR A 1 253 ? 11.956 29.983 -9.403 1.00 30.34 253 TYR A C 1
ATOM 1966 O O . TYR A 1 253 ? 10.817 29.533 -9.393 1.00 30.34 253 TYR A O 1
ATOM 1974 N N . LYS A 1 254 ? 12.269 31.089 -10.090 1.00 31.22 254 LYS A N 1
ATOM 1975 C CA . LYS A 1 254 ? 11.327 32.024 -10.748 1.00 31.22 254 LYS A CA 1
ATOM 1976 C C . LYS A 1 254 ? 10.736 31.546 -12.095 1.00 31.22 254 LYS A C 1
ATOM 1978 O O . LYS A 1 254 ? 10.274 32.367 -12.880 1.00 31.22 254 LYS A O 1
ATOM 1983 N N . LYS A 1 255 ? 10.815 30.251 -12.422 1.00 29.66 255 LYS A N 1
ATOM 1984 C CA . LYS A 1 255 ? 10.420 29.716 -13.750 1.00 29.66 255 LYS A CA 1
ATOM 1985 C C . LYS A 1 255 ? 9.678 28.377 -13.726 1.00 29.66 255 LYS A C 1
ATOM 1987 O O . LYS A 1 255 ? 9.336 27.856 -14.781 1.00 29.66 255 LYS A O 1
ATOM 1992 N N . ILE A 1 256 ? 9.455 27.823 -12.543 1.00 34.41 256 ILE A N 1
ATOM 1993 C CA . ILE A 1 256 ? 8.704 26.588 -12.317 1.00 34.41 256 ILE A CA 1
ATOM 1994 C C . ILE A 1 256 ? 7.505 27.016 -11.474 1.00 34.41 256 ILE A C 1
ATOM 1996 O O . ILE A 1 256 ? 7.680 27.858 -10.594 1.00 34.41 256 ILE A O 1
ATOM 2000 N N . ASN A 1 257 ? 6.314 26.481 -11.739 1.00 32.84 257 ASN A N 1
ATOM 2001 C CA . ASN A 1 257 ? 5.076 26.794 -11.013 1.00 32.84 257 ASN A CA 1
ATOM 2002 C C . ASN A 1 257 ? 5.110 26.205 -9.578 1.00 32.84 257 ASN A C 1
ATOM 2004 O O . ASN A 1 257 ? 4.284 25.390 -9.187 1.00 32.84 257 ASN A O 1
ATOM 2008 N N . VAL A 1 258 ? 6.137 26.563 -8.800 1.00 37.44 258 VAL A N 1
ATOM 2009 C CA . VAL A 1 258 ? 6.366 26.181 -7.396 1.00 37.44 258 VAL A CA 1
ATOM 2010 C C . VAL A 1 258 ? 5.323 26.843 -6.490 1.00 37.44 258 VAL A C 1
ATOM 2012 O O . VAL A 1 258 ? 5.058 26.354 -5.395 1.00 37.44 258 VAL A O 1
ATOM 2015 N N . GLU A 1 259 ? 4.689 27.916 -6.970 1.00 36.00 259 GLU A N 1
ATOM 2016 C CA . GLU A 1 259 ? 3.602 28.620 -6.295 1.00 36.00 259 GLU A CA 1
ATOM 2017 C C . GLU A 1 259 ? 2.413 27.696 -6.007 1.00 36.00 259 GLU A C 1
ATOM 2019 O O . GLU A 1 259 ? 1.934 27.718 -4.885 1.00 36.00 259 GLU A O 1
ATOM 2024 N N . GLU A 1 260 ? 2.010 26.795 -6.912 1.00 38.34 260 GLU A N 1
ATOM 2025 C CA . GLU A 1 260 ? 0.899 25.858 -6.653 1.00 38.34 260 GLU A CA 1
ATOM 2026 C C . GLU A 1 260 ? 1.231 24.815 -5.577 1.00 38.34 260 GLU A C 1
ATOM 2028 O O . GLU A 1 260 ? 0.382 24.491 -4.749 1.00 38.34 260 GLU A O 1
ATOM 2033 N N . ALA A 1 261 ? 2.467 24.305 -5.539 1.00 37.12 261 ALA A N 1
ATOM 2034 C CA . ALA A 1 261 ? 2.891 23.336 -4.526 1.00 37.12 261 ALA A CA 1
ATOM 2035 C C . ALA A 1 261 ? 3.020 23.988 -3.139 1.00 37.12 261 ALA A C 1
ATOM 2037 O O . ALA A 1 261 ? 2.601 23.412 -2.136 1.00 37.12 261 ALA A O 1
ATOM 2038 N N . VAL A 1 262 ? 3.553 25.213 -3.086 1.00 38.69 262 VAL A N 1
ATOM 2039 C CA . VAL A 1 262 ? 3.645 26.029 -1.866 1.00 38.69 262 VAL A CA 1
ATOM 2040 C C . VAL A 1 262 ? 2.263 26.492 -1.409 1.00 38.69 262 VAL A C 1
ATOM 2042 O O . VAL A 1 262 ? 1.989 26.492 -0.214 1.00 38.69 262 VAL A O 1
ATOM 2045 N N . GLU A 1 263 ? 1.363 26.823 -2.331 1.00 39.59 263 GLU A N 1
ATOM 2046 C CA . GLU A 1 263 ? -0.013 27.207 -2.029 1.00 39.59 263 GLU A CA 1
ATOM 2047 C C . GLU A 1 263 ? -0.859 25.992 -1.612 1.00 39.59 263 GLU A C 1
ATOM 2049 O O . GLU A 1 263 ? -1.683 26.127 -0.718 1.00 39.59 263 GLU A O 1
ATOM 2054 N N . GLU A 1 264 ? -0.637 24.786 -2.152 1.00 38.47 264 GLU A N 1
ATOM 2055 C CA . GLU A 1 264 ? -1.239 23.539 -1.647 1.00 38.47 264 GLU A CA 1
ATOM 2056 C C . GLU A 1 264 ? -0.747 23.193 -0.235 1.00 38.47 264 GLU A C 1
ATOM 2058 O O . GLU A 1 264 ? -1.554 22.848 0.630 1.00 38.47 264 GLU A O 1
ATOM 2063 N N . ILE A 1 265 ? 0.560 23.310 0.018 1.00 36.06 265 ILE A N 1
ATOM 2064 C CA . ILE A 1 265 ? 1.153 23.127 1.352 1.00 36.06 265 ILE A CA 1
ATOM 2065 C C . ILE A 1 265 ? 0.641 24.221 2.314 1.00 36.06 265 ILE A C 1
ATOM 2067 O O . ILE A 1 265 ? 0.301 23.929 3.460 1.00 36.06 265 ILE A O 1
ATOM 2071 N N . GLY A 1 266 ? 0.461 25.455 1.837 1.00 34.25 266 GLY A N 1
ATOM 2072 C CA . GLY A 1 266 ? -0.151 26.563 2.577 1.00 34.25 266 GLY A CA 1
ATOM 2073 C C . GLY A 1 266 ? -1.651 26.368 2.845 1.00 34.25 266 GLY A C 1
ATOM 2074 O O . GLY A 1 266 ? -2.126 26.638 3.950 1.00 34.25 266 GLY A O 1
ATOM 2075 N N . LYS A 1 267 ? -2.402 25.799 1.890 1.00 34.50 267 LYS A N 1
ATOM 2076 C CA . LYS A 1 267 ? -3.818 25.390 2.020 1.00 34.50 267 LYS A CA 1
ATOM 2077 C C . LYS A 1 267 ? -3.994 24.260 3.046 1.00 34.50 267 LYS A C 1
ATOM 2079 O O . LYS A 1 267 ? -5.072 24.138 3.629 1.00 34.50 267 LYS A O 1
ATOM 2084 N N . MET A 1 268 ? -2.939 23.488 3.341 1.00 32.62 268 MET A N 1
ATOM 2085 C CA . MET A 1 268 ? -2.900 22.523 4.454 1.00 32.62 268 MET A CA 1
ATOM 2086 C C . MET A 1 268 ? -2.798 23.185 5.846 1.00 32.62 268 MET A C 1
ATOM 2088 O O . MET A 1 268 ? -2.905 22.484 6.852 1.00 32.62 268 MET A O 1
ATOM 2092 N N . GLY A 1 269 ? -2.710 24.522 5.923 1.00 25.16 269 GLY A N 1
ATOM 2093 C CA . GLY A 1 269 ? -2.997 25.308 7.131 1.00 25.16 269 GLY A CA 1
ATOM 2094 C C . GLY A 1 269 ? -1.790 25.715 7.979 1.00 25.16 269 GLY A C 1
ATOM 2095 O O . GLY A 1 269 ? -1.972 26.038 9.154 1.00 25.16 269 GLY A O 1
ATOM 2096 N N . TYR A 1 270 ? -0.586 25.711 7.408 1.00 30.42 270 TYR A N 1
ATOM 2097 C CA . TYR A 1 270 ? 0.668 25.918 8.129 1.00 30.42 270 TYR A CA 1
ATOM 2098 C C . TYR A 1 270 ? 1.655 26.782 7.289 1.00 30.42 270 TYR A C 1
ATOM 2100 O O . TYR A 1 270 ? 2.298 26.252 6.391 1.00 30.42 270 TYR A O 1
ATOM 2108 N N . PHE A 1 271 ? 1.761 28.088 7.622 1.00 28.55 271 PHE A N 1
ATOM 2109 C CA . PHE A 1 271 ? 2.897 29.046 7.433 1.00 28.55 271 PHE A CA 1
ATOM 2110 C C . PHE A 1 271 ? 2.847 30.308 6.556 1.00 28.55 271 PHE A C 1
ATOM 2112 O O . PHE A 1 271 ? 2.158 30.382 5.545 1.00 28.55 271 PHE A O 1
ATOM 2119 N N . SER A 1 272 ? 3.614 31.310 7.040 1.00 22.83 272 SER A N 1
ATOM 2120 C CA . SER A 1 272 ? 4.048 32.569 6.411 1.00 22.83 272 SER A CA 1
ATOM 2121 C C . SER A 1 272 ? 5.430 32.424 5.760 1.00 22.83 272 SER A C 1
ATOM 2123 O O . SER A 1 272 ? 6.266 31.685 6.271 1.00 22.83 272 SER A O 1
ATOM 2125 N N . LEU A 1 273 ? 5.677 33.167 4.673 1.00 23.73 273 LEU A N 1
ATOM 2126 C CA . LEU A 1 273 ? 6.918 33.142 3.888 1.00 23.73 273 LEU A CA 1
ATOM 2127 C C . LEU A 1 273 ? 7.975 34.161 4.361 1.00 23.73 273 LEU A C 1
ATOM 2129 O O . LEU A 1 273 ? 7.673 35.350 4.475 1.00 23.73 273 LEU A O 1
ATOM 2133 N N . SER A 1 274 ? 9.236 33.726 4.436 1.00 22.66 274 SER A N 1
ATOM 2134 C CA . SER A 1 274 ? 10.444 34.567 4.352 1.00 22.66 274 SER A CA 1
ATOM 2135 C C . SER A 1 274 ? 11.421 34.000 3.313 1.00 22.66 274 SER A C 1
ATOM 2137 O O . SER A 1 274 ? 11.596 32.791 3.194 1.00 22.66 274 SER A O 1
ATOM 2139 N N . ILE A 1 275 ? 12.022 34.884 2.506 1.00 22.67 275 ILE A N 1
ATOM 2140 C CA . ILE A 1 275 ? 12.920 34.556 1.384 1.00 22.67 275 ILE A CA 1
ATOM 2141 C C . ILE A 1 275 ? 14.368 34.811 1.818 1.00 22.67 275 ILE A C 1
ATOM 2143 O O . ILE A 1 275 ? 14.710 35.951 2.128 1.00 22.67 275 ILE A O 1
ATOM 2147 N N . LEU A 1 276 ? 15.240 33.804 1.738 1.00 23.05 276 LEU A N 1
ATOM 2148 C CA . LEU A 1 276 ? 16.695 33.990 1.783 1.00 23.05 276 LEU A CA 1
ATOM 2149 C C . LEU A 1 276 ? 17.313 33.628 0.426 1.00 23.05 276 LEU A C 1
ATOM 2151 O O . LEU A 1 276 ? 17.191 32.510 -0.070 1.00 23.05 276 LEU A O 1
ATOM 2155 N N . GLN A 1 277 ? 17.963 34.616 -0.192 1.00 26.50 277 GLN A N 1
ATOM 2156 C CA . GLN A 1 277 ? 18.864 34.421 -1.324 1.00 26.50 277 GLN A CA 1
ATOM 2157 C C . GLN A 1 277 ? 20.211 33.956 -0.779 1.00 26.50 277 GLN A C 1
ATOM 2159 O O . GLN A 1 277 ? 20.949 34.791 -0.257 1.00 26.50 277 GLN A O 1
ATOM 2164 N N . ASP A 1 278 ? 20.571 32.681 -0.939 1.00 30.25 278 ASP A N 1
ATOM 2165 C CA . ASP A 1 278 ? 21.946 32.278 -0.645 1.00 30.25 278 ASP A CA 1
ATOM 2166 C C . ASP A 1 278 ? 22.818 32.313 -1.906 1.00 30.25 278 ASP A C 1
ATOM 2168 O O . ASP A 1 278 ? 22.771 31.460 -2.797 1.00 30.25 278 ASP A O 1
ATOM 2172 N N . LYS A 1 279 ? 23.601 33.391 -2.003 1.00 30.33 279 LYS A N 1
ATOM 2173 C CA . LYS A 1 279 ? 24.655 33.587 -2.998 1.00 30.33 279 LYS A CA 1
ATOM 2174 C C . LYS A 1 279 ? 25.900 32.828 -2.542 1.00 30.33 279 LYS A C 1
ATOM 2176 O O . LYS A 1 279 ? 26.805 33.447 -1.993 1.00 30.33 279 LYS A O 1
ATOM 2181 N N . LYS A 1 280 ? 25.992 31.526 -2.822 1.00 30.75 280 LYS A N 1
ATOM 2182 C CA . LYS A 1 280 ? 27.277 30.804 -2.919 1.00 30.75 280 LYS A CA 1
ATOM 2183 C C . LYS A 1 280 ? 27.076 29.448 -3.600 1.00 30.75 280 LYS A C 1
ATOM 2185 O O . LYS A 1 280 ? 26.490 28.535 -3.036 1.00 30.75 280 LYS A O 1
ATOM 2190 N N . LYS A 1 281 ? 27.606 29.308 -4.822 1.00 34.56 281 LYS A N 1
ATOM 2191 C CA . LYS A 1 281 ? 27.883 28.002 -5.439 1.00 34.56 281 LYS A CA 1
ATOM 2192 C C . LYS A 1 281 ? 28.966 27.319 -4.599 1.00 34.56 281 LYS A C 1
ATOM 2194 O O . LYS A 1 281 ? 30.147 27.532 -4.850 1.00 34.56 281 LYS A O 1
ATOM 2199 N N . GLN A 1 282 ? 28.584 26.577 -3.568 1.00 34.06 282 GLN A N 1
ATOM 2200 C CA . GLN A 1 282 ? 29.480 25.618 -2.931 1.00 34.06 282 GLN A CA 1
ATOM 2201 C C . GLN A 1 282 ? 29.173 24.239 -3.506 1.00 34.06 282 GLN A C 1
ATOM 2203 O O . GLN A 1 282 ? 28.032 23.793 -3.476 1.00 34.06 282 GLN A O 1
ATOM 2208 N N . GLU A 1 283 ? 30.190 23.599 -4.078 1.00 36.88 283 GLU A N 1
ATOM 2209 C CA . GLU A 1 283 ? 30.132 22.214 -4.537 1.00 36.88 283 GLU A CA 1
ATOM 2210 C C . GLU A 1 283 ? 29.966 21.296 -3.315 1.00 36.88 283 GLU A C 1
ATOM 2212 O O . GLU A 1 283 ? 30.914 21.052 -2.569 1.00 36.88 283 GLU A O 1
ATOM 2217 N N . GLN A 1 284 ? 28.745 20.819 -3.064 1.00 39.69 284 GLN A N 1
ATOM 2218 C CA . GLN A 1 284 ? 28.472 19.860 -1.993 1.00 39.69 284 GLN A CA 1
ATOM 2219 C C . GLN A 1 284 ? 28.864 18.437 -2.427 1.00 39.69 284 GLN A C 1
ATOM 2221 O O . GLN A 1 284 ? 28.379 17.903 -3.426 1.00 39.69 284 GLN A O 1
ATOM 2226 N N . LYS A 1 285 ? 29.719 17.778 -1.634 1.00 39.88 285 LYS A N 1
ATOM 2227 C CA . LYS A 1 285 ? 29.975 16.331 -1.728 1.00 39.88 285 LYS A CA 1
ATOM 2228 C C . LYS A 1 285 ? 28.786 15.570 -1.132 1.00 39.88 285 LYS A C 1
ATOM 2230 O O . LYS A 1 285 ? 28.744 15.359 0.076 1.00 39.88 285 LYS A O 1
ATOM 2235 N N . PHE A 1 286 ? 27.843 15.143 -1.971 1.00 48.28 286 PHE A N 1
ATOM 2236 C CA . PHE A 1 286 ? 26.720 14.298 -1.546 1.00 48.28 286 PHE A CA 1
ATOM 2237 C C . PHE A 1 286 ? 27.215 12.983 -0.921 1.00 48.28 286 PHE A C 1
ATOM 2239 O O . PHE A 1 286 ? 28.063 12.287 -1.492 1.00 48.28 286 PHE A O 1
ATOM 2246 N N . LYS A 1 287 ? 26.670 12.615 0.245 1.00 51.09 287 LYS A N 1
ATOM 2247 C CA . LYS A 1 287 ? 27.031 11.386 0.974 1.00 51.09 287 LYS A CA 1
ATOM 2248 C C . LYS A 1 287 ? 26.391 10.114 0.409 1.00 51.09 287 LYS A C 1
ATOM 2250 O O . LYS A 1 287 ? 26.615 9.046 0.958 1.00 51.09 287 LYS A O 1
ATOM 2255 N N . SER A 1 288 ? 25.684 10.179 -0.717 1.00 55.22 288 SER A N 1
ATOM 2256 C CA . SER A 1 288 ? 24.905 9.101 -1.357 1.00 55.22 288 SER A CA 1
ATOM 2257 C C . SER A 1 288 ? 25.702 7.906 -1.924 1.00 55.22 288 SER A C 1
ATOM 2259 O O . SER A 1 288 ? 25.205 7.160 -2.770 1.00 55.22 288 SER A O 1
ATOM 2261 N N . ARG A 1 289 ? 26.953 7.701 -1.493 1.00 64.12 289 ARG A N 1
ATOM 2262 C CA . ARG A 1 289 ? 27.873 6.709 -2.073 1.00 64.12 289 ARG A CA 1
ATOM 2263 C C . ARG A 1 289 ? 27.384 5.270 -1.927 1.00 64.12 289 ARG A C 1
ATOM 2265 O O . ARG A 1 289 ? 27.614 4.494 -2.843 1.00 64.12 289 ARG A O 1
ATOM 2272 N N . GLU A 1 290 ? 26.706 4.916 -0.838 1.00 70.94 290 GLU A N 1
ATOM 2273 C CA . GLU A 1 290 ? 26.294 3.529 -0.565 1.00 70.94 290 GLU A CA 1
ATOM 2274 C C . GLU A 1 290 ? 25.170 3.070 -1.494 1.00 70.94 290 GLU A C 1
ATOM 2276 O O . GLU A 1 290 ? 25.298 2.044 -2.155 1.00 70.94 290 GLU A O 1
ATOM 2281 N N . VAL A 1 291 ? 24.100 3.864 -1.623 1.00 75.38 291 VAL A N 1
ATOM 2282 C CA . VAL A 1 291 ? 22.974 3.545 -2.523 1.00 75.38 291 VAL A CA 1
ATOM 2283 C C . VAL A 1 291 ? 23.432 3.481 -3.971 1.00 75.38 291 VAL A C 1
ATOM 2285 O O . VAL A 1 291 ? 23.007 2.608 -4.725 1.00 75.38 291 VAL A O 1
ATOM 2288 N N . LEU A 1 292 ? 24.325 4.388 -4.359 1.00 73.50 292 LEU A N 1
ATOM 2289 C CA . LEU A 1 292 ? 24.874 4.410 -5.707 1.00 73.50 292 LEU A CA 1
ATOM 2290 C C . LEU A 1 292 ? 25.813 3.242 -5.965 1.00 73.50 292 LEU A C 1
ATOM 2292 O O . LEU A 1 292 ? 25.735 2.642 -7.033 1.00 73.50 292 LEU A O 1
ATOM 2296 N N . ASN A 1 293 ? 26.653 2.885 -4.995 1.00 77.62 293 ASN A N 1
ATOM 2297 C CA . ASN A 1 293 ? 27.488 1.695 -5.068 1.00 77.62 293 ASN A CA 1
ATOM 2298 C C . ASN A 1 293 ? 26.626 0.433 -5.206 1.00 77.62 293 ASN A C 1
ATOM 2300 O O . ASN A 1 293 ? 26.862 -0.369 -6.103 1.00 77.62 293 ASN A O 1
ATOM 2304 N N . TYR A 1 294 ? 25.572 0.311 -4.403 1.00 82.69 294 TYR A N 1
ATOM 2305 C CA . TYR A 1 294 ? 24.618 -0.789 -4.487 1.00 82.69 294 TYR A CA 1
ATOM 2306 C C . TYR A 1 294 ? 23.936 -0.858 -5.862 1.00 82.69 294 TYR A C 1
ATOM 2308 O O . TYR A 1 294 ? 23.957 -1.896 -6.520 1.00 82.69 294 TYR A O 1
ATOM 2316 N N . LEU A 1 295 ? 23.372 0.249 -6.359 1.00 83.25 295 LEU A N 1
ATOM 2317 C CA . LEU A 1 295 ? 22.701 0.263 -7.663 1.00 83.25 295 LEU A CA 1
ATOM 2318 C C . LEU A 1 295 ? 23.674 -0.032 -8.815 1.00 83.25 295 LEU A C 1
ATOM 2320 O O . LEU A 1 295 ? 23.352 -0.820 -9.698 1.00 83.25 295 LEU A O 1
ATOM 2324 N N . GLN A 1 296 ? 24.862 0.570 -8.818 1.00 81.88 296 GLN A N 1
ATOM 2325 C CA . GLN A 1 296 ? 25.774 0.493 -9.961 1.00 81.88 296 GLN A CA 1
ATOM 2326 C C . GLN A 1 296 ? 26.695 -0.724 -9.931 1.00 81.88 296 GLN A C 1
ATOM 2328 O O . GLN A 1 296 ? 26.927 -1.321 -10.976 1.00 81.88 296 GLN A O 1
ATOM 2333 N N . ASN A 1 297 ? 27.247 -1.079 -8.772 1.00 82.12 297 ASN A N 1
ATOM 2334 C CA . ASN A 1 297 ? 28.255 -2.134 -8.672 1.00 82.12 297 ASN A CA 1
ATOM 2335 C C . ASN A 1 297 ? 27.633 -3.480 -8.290 1.00 82.12 297 ASN A C 1
ATOM 2337 O O . ASN A 1 297 ? 27.985 -4.487 -8.895 1.00 82.12 297 ASN A O 1
ATOM 2341 N N . GLU A 1 298 ? 26.673 -3.512 -7.362 1.00 85.00 298 GLU A N 1
ATOM 2342 C CA . GLU A 1 298 ? 26.012 -4.773 -6.986 1.00 85.00 298 GLU A CA 1
ATOM 2343 C C . GLU A 1 298 ? 24.859 -5.126 -7.933 1.00 85.00 298 GLU A C 1
ATOM 2345 O O . GLU A 1 298 ? 24.699 -6.281 -8.326 1.00 85.00 298 GLU A O 1
ATOM 2350 N N . ARG A 1 299 ? 24.046 -4.136 -8.326 1.00 85.62 299 ARG A N 1
ATOM 2351 C CA . ARG A 1 299 ? 22.871 -4.346 -9.192 1.00 85.62 299 ARG A CA 1
ATOM 2352 C C . ARG A 1 299 ? 23.129 -4.104 -10.679 1.00 85.62 299 ARG A C 1
ATOM 2354 O O . ARG A 1 299 ? 22.295 -4.497 -11.496 1.00 85.62 299 ARG A O 1
ATOM 2361 N N . GLN A 1 300 ? 24.273 -3.513 -11.035 1.00 87.56 300 GLN A N 1
ATOM 2362 C CA . GLN A 1 300 ? 24.654 -3.198 -12.421 1.00 87.56 300 GLN A CA 1
ATOM 2363 C C . GLN A 1 300 ? 23.618 -2.322 -13.150 1.00 87.56 300 GLN A C 1
ATOM 2365 O O . GLN A 1 300 ? 23.371 -2.483 -14.342 1.00 87.56 300 GLN A O 1
ATOM 2370 N N . ILE A 1 301 ? 22.975 -1.407 -12.423 1.00 86.50 301 ILE A N 1
ATOM 2371 C CA . ILE A 1 301 ? 21.978 -0.470 -12.943 1.00 86.50 301 ILE A CA 1
ATOM 2372 C C . ILE A 1 301 ? 22.688 0.821 -13.355 1.00 86.50 301 ILE A C 1
ATOM 2374 O O . ILE A 1 301 ? 23.375 1.458 -12.552 1.00 86.50 301 ILE A O 1
ATOM 2378 N N . ASP A 1 302 ? 22.514 1.217 -14.614 1.00 84.19 302 ASP A N 1
ATOM 2379 C CA . ASP A 1 302 ? 23.139 2.415 -15.164 1.00 84.19 302 ASP A CA 1
ATOM 2380 C C . ASP A 1 302 ? 22.371 3.713 -14.836 1.00 84.19 302 ASP A C 1
ATOM 2382 O O . ASP A 1 302 ? 21.279 3.721 -14.261 1.00 84.19 302 ASP A O 1
ATOM 2386 N N . LYS A 1 303 ? 22.956 4.850 -15.229 1.00 76.00 303 LYS A N 1
ATOM 2387 C CA . LYS A 1 303 ? 22.350 6.182 -15.074 1.00 76.00 303 LYS A CA 1
ATOM 2388 C C . LYS A 1 303 ? 20.985 6.302 -15.758 1.00 76.00 303 LYS A C 1
ATOM 2390 O O . LYS A 1 303 ? 20.122 7.016 -15.254 1.00 76.00 303 LYS A O 1
ATOM 2395 N N . THR A 1 304 ? 20.807 5.663 -16.909 1.00 84.25 304 THR A N 1
ATOM 2396 C CA . THR A 1 304 ? 19.596 5.766 -17.731 1.00 84.25 304 THR A CA 1
ATOM 2397 C C . THR A 1 304 ? 18.414 5.156 -16.995 1.00 84.25 304 THR A C 1
ATOM 2399 O O . THR A 1 304 ? 17.362 5.784 -16.883 1.00 84.25 304 THR A O 1
ATOM 2402 N N . ILE A 1 305 ? 18.613 3.969 -16.421 1.00 86.88 305 ILE A N 1
ATOM 2403 C CA . ILE A 1 305 ? 17.604 3.268 -15.630 1.00 86.88 305 ILE A CA 1
ATOM 2404 C C . ILE A 1 305 ? 17.346 3.991 -14.302 1.00 86.88 305 ILE A C 1
ATOM 2406 O O . ILE A 1 305 ? 16.188 4.180 -13.932 1.00 86.88 305 ILE A O 1
ATOM 2410 N N . ILE A 1 306 ? 18.396 4.472 -13.620 1.00 81.56 306 ILE A N 1
ATOM 2411 C CA . ILE A 1 306 ? 18.253 5.295 -12.403 1.00 81.56 306 ILE A CA 1
ATOM 2412 C C . ILE A 1 306 ? 17.360 6.513 -12.673 1.00 81.56 306 ILE A C 1
ATOM 2414 O O . ILE A 1 306 ? 16.430 6.763 -11.908 1.00 81.56 306 ILE A O 1
ATOM 2418 N N . ASN A 1 307 ? 17.608 7.226 -13.778 1.00 79.69 307 ASN A N 1
ATOM 2419 C CA . ASN A 1 307 ? 16.818 8.384 -14.189 1.00 79.69 307 ASN A CA 1
ATOM 2420 C C . ASN A 1 307 ? 15.371 8.013 -14.522 1.00 79.69 307 ASN A C 1
ATOM 2422 O O . ASN A 1 307 ? 14.443 8.680 -14.078 1.00 79.69 307 ASN A O 1
ATOM 2426 N N . ARG A 1 308 ? 15.185 6.941 -15.303 1.00 85.31 308 ARG A N 1
ATOM 2427 C CA . ARG A 1 308 ? 13.873 6.492 -15.788 1.00 85.31 308 ARG A CA 1
ATOM 2428 C C . ARG A 1 308 ? 12.898 6.210 -14.649 1.00 85.31 308 ARG A C 1
ATOM 2430 O O . ARG A 1 308 ? 11.720 6.521 -14.772 1.00 85.31 308 ARG A O 1
ATOM 2437 N N . PHE A 1 309 ? 13.391 5.621 -13.563 1.00 87.44 309 PHE A N 1
ATOM 2438 C CA . PHE A 1 309 ? 12.591 5.308 -12.378 1.00 87.44 309 PHE A CA 1
ATOM 2439 C C . PHE A 1 309 ? 12.720 6.351 -11.265 1.00 87.44 309 PHE A C 1
ATOM 2441 O O . PHE A 1 309 ? 12.189 6.146 -10.173 1.00 87.44 309 PHE A O 1
ATOM 2448 N N . SER A 1 310 ? 13.447 7.440 -11.532 1.00 83.62 310 SER A N 1
ATOM 2449 C CA . SER A 1 310 ? 13.739 8.526 -10.595 1.00 83.62 310 SER A CA 1
ATOM 2450 C C . SER A 1 310 ? 14.188 8.020 -9.220 1.00 83.62 310 SER A C 1
ATOM 2452 O O . SER A 1 310 ? 13.740 8.502 -8.175 1.00 83.62 310 SER A O 1
ATOM 2454 N N . LEU A 1 311 ? 15.049 6.997 -9.221 1.00 83.62 311 LEU A N 1
ATOM 2455 C CA . LEU A 1 311 ? 15.560 6.404 -7.991 1.00 83.62 311 LEU A CA 1
ATOM 2456 C C . LEU A 1 311 ? 16.344 7.458 -7.204 1.00 83.62 311 LEU A C 1
ATOM 2458 O O . LEU A 1 311 ? 16.952 8.367 -7.771 1.00 83.62 311 LEU A O 1
ATOM 2462 N N . GLY A 1 312 ? 16.342 7.330 -5.885 1.00 78.75 312 GLY A N 1
ATOM 2463 C CA . GLY A 1 312 ? 17.062 8.246 -5.010 1.00 78.75 312 GLY A CA 1
ATOM 2464 C C . GLY A 1 312 ? 17.642 7.544 -3.798 1.00 78.75 312 GLY A C 1
ATOM 2465 O O . GLY A 1 312 ? 17.544 6.325 -3.643 1.00 78.75 312 GLY A O 1
ATOM 2466 N N . CYS A 1 313 ? 18.159 8.329 -2.867 1.00 75.19 313 CYS A N 1
ATOM 2467 C CA . CYS A 1 313 ? 18.441 7.853 -1.525 1.00 75.19 313 CYS A CA 1
ATOM 2468 C C . CYS A 1 313 ? 17.762 8.712 -0.464 1.00 75.19 313 CYS A C 1
ATOM 2470 O O . CYS A 1 313 ? 17.513 9.897 -0.657 1.00 75.19 313 CYS A O 1
ATOM 2472 N N . ILE A 1 314 ? 17.471 8.086 0.669 1.00 70.25 314 ILE A N 1
ATOM 2473 C CA . ILE A 1 314 ? 16.980 8.744 1.873 1.00 70.25 314 ILE A CA 1
ATOM 2474 C C . ILE A 1 314 ? 17.901 8.397 3.038 1.00 70.25 314 ILE A C 1
ATOM 2476 O O . ILE A 1 314 ? 18.217 7.227 3.269 1.00 70.25 314 ILE A O 1
ATOM 2480 N N . TYR A 1 315 ? 18.310 9.430 3.766 1.00 63.56 315 TYR A N 1
ATOM 2481 C CA . TYR A 1 315 ? 19.011 9.333 5.038 1.00 63.56 315 TYR A CA 1
ATOM 2482 C C . TYR A 1 315 ? 18.074 9.782 6.166 1.00 63.56 315 TYR A C 1
ATOM 2484 O O . TYR A 1 315 ? 17.436 10.823 6.039 1.00 63.56 315 TYR A O 1
ATOM 2492 N N . ASP A 1 316 ? 17.970 8.998 7.242 1.00 56.84 316 ASP A N 1
ATOM 2493 C CA . ASP A 1 316 ? 17.202 9.322 8.456 1.00 56.84 316 ASP A CA 1
ATOM 2494 C C . ASP A 1 316 ? 18.147 9.215 9.663 1.00 56.84 316 ASP A C 1
ATOM 2496 O O . ASP A 1 316 ? 19.031 8.363 9.674 1.00 56.84 316 ASP A O 1
ATOM 2500 N N . PHE A 1 317 ? 17.962 10.051 10.687 1.00 42.56 317 PHE A N 1
ATOM 2501 C CA . PHE A 1 317 ? 18.875 10.232 11.826 1.00 42.56 317 PHE A CA 1
ATOM 2502 C C . PHE A 1 317 ? 19.267 8.918 12.531 1.00 42.56 317 PHE A C 1
ATOM 2504 O O . PHE A 1 317 ? 20.370 8.797 13.058 1.00 42.56 317 PHE A O 1
ATOM 2511 N N . PHE A 1 318 ? 18.374 7.921 12.519 1.00 41.41 318 PHE A N 1
ATOM 2512 C CA . PHE A 1 318 ? 18.561 6.617 13.168 1.00 41.41 318 PHE A CA 1
ATOM 2513 C C . PHE A 1 318 ? 18.775 5.448 12.194 1.00 41.41 318 PHE A C 1
ATOM 2515 O O . PHE A 1 318 ? 18.764 4.295 12.622 1.00 41.41 318 PHE A O 1
ATOM 2522 N N . SER A 1 319 ? 18.871 5.687 10.884 1.00 54.09 319 SER A N 1
ATOM 2523 C CA . SER A 1 319 ? 18.937 4.614 9.886 1.00 54.09 319 SER A CA 1
ATOM 2524 C C . SER A 1 319 ? 20.052 4.826 8.863 1.00 54.09 319 SER A C 1
ATOM 2526 O O . SER A 1 319 ? 20.241 5.951 8.406 1.00 54.09 319 SER A O 1
ATOM 2528 N N . PRO A 1 320 ? 20.720 3.741 8.424 1.00 61.12 320 PRO A N 1
ATOM 2529 C CA . PRO A 1 320 ? 21.641 3.801 7.293 1.00 61.12 320 PRO A CA 1
ATOM 2530 C C . PRO A 1 320 ? 20.911 4.259 6.027 1.00 61.12 320 PRO A C 1
ATOM 2532 O O . PRO A 1 320 ? 19.670 4.273 5.975 1.00 61.12 320 PRO A O 1
ATOM 2535 N N . GLN A 1 321 ? 21.682 4.611 4.997 1.00 69.50 321 GLN A N 1
ATOM 2536 C CA . GLN A 1 321 ? 21.127 5.034 3.717 1.00 69.50 321 GLN A CA 1
ATOM 2537 C C . GLN A 1 321 ? 20.180 3.966 3.171 1.00 69.50 321 GLN A C 1
ATOM 2539 O O . GLN A 1 321 ? 20.486 2.772 3.138 1.00 69.50 321 GLN A O 1
ATOM 2544 N N . LYS A 1 322 ? 19.000 4.403 2.738 1.00 77.44 322 LYS A N 1
ATOM 2545 C CA . LYS A 1 322 ? 18.025 3.542 2.069 1.00 77.44 322 LYS A CA 1
ATOM 2546 C C . LYS A 1 322 ? 17.830 4.027 0.648 1.00 77.44 322 LYS A C 1
ATOM 2548 O O . LYS A 1 322 ? 17.790 5.228 0.386 1.00 77.44 322 LYS A O 1
ATOM 2553 N N . LEU A 1 323 ? 17.647 3.080 -0.261 1.00 83.12 323 LEU A N 1
ATOM 2554 C CA . LEU A 1 323 ? 17.136 3.364 -1.594 1.00 83.12 323 LEU A CA 1
ATOM 2555 C C . LEU A 1 323 ? 15.695 3.858 -1.456 1.00 83.12 323 LEU A C 1
ATOM 2557 O O . LEU A 1 323 ? 14.892 3.197 -0.795 1.00 83.12 323 LEU A O 1
ATOM 2561 N N . ILE A 1 324 ? 15.365 4.984 -2.085 1.00 84.38 324 ILE A N 1
ATOM 2562 C CA . ILE A 1 324 ? 13.984 5.455 -2.209 1.00 84.38 324 ILE A CA 1
ATOM 2563 C C . ILE A 1 324 ? 13.496 5.239 -3.644 1.00 84.38 324 ILE A C 1
ATOM 2565 O O . ILE A 1 324 ? 14.210 5.509 -4.610 1.00 84.38 324 ILE A O 1
ATOM 2569 N N . ILE A 1 325 ? 12.286 4.701 -3.763 1.00 88.75 325 ILE A N 1
ATOM 2570 C CA . ILE A 1 325 ? 11.620 4.352 -5.015 1.00 88.75 325 ILE A CA 1
ATOM 2571 C C . ILE A 1 325 ? 10.315 5.152 -5.060 1.00 88.75 325 ILE A C 1
ATOM 2573 O O . ILE A 1 325 ? 9.447 4.910 -4.215 1.00 88.75 325 ILE A O 1
ATOM 2577 N N . PRO A 1 326 ? 10.161 6.107 -5.988 1.00 88.12 326 PRO A N 1
ATOM 2578 C CA . PRO A 1 326 ? 8.905 6.823 -6.188 1.00 88.12 326 PRO A CA 1
ATOM 2579 C C . PRO A 1 326 ? 7.824 5.914 -6.783 1.00 88.12 326 PRO A C 1
ATOM 2581 O O . PRO A 1 326 ? 8.094 5.070 -7.637 1.00 88.12 326 PRO A O 1
ATOM 2584 N N . LEU A 1 327 ? 6.581 6.096 -6.346 1.00 89.62 327 LEU A N 1
ATOM 2585 C CA . LEU A 1 327 ? 5.402 5.428 -6.887 1.00 89.62 327 LEU A CA 1
ATOM 2586 C C . LEU A 1 327 ? 4.486 6.481 -7.490 1.00 89.62 327 LEU A C 1
ATOM 2588 O O . LEU A 1 327 ? 4.032 7.390 -6.794 1.00 89.62 327 LEU A O 1
ATOM 2592 N N . ALA A 1 328 ? 4.206 6.332 -8.779 1.00 89.38 328 ALA A N 1
ATOM 2593 C CA . ALA A 1 328 ? 3.361 7.246 -9.523 1.00 89.38 328 ALA A CA 1
ATOM 2594 C C . ALA A 1 328 ? 1.967 6.669 -9.776 1.00 89.38 328 ALA A C 1
ATOM 2596 O O . ALA A 1 328 ? 1.792 5.457 -9.922 1.00 89.38 328 ALA A O 1
ATOM 2597 N N . ASN A 1 329 ? 0.985 7.561 -9.841 1.00 89.44 329 ASN A N 1
ATOM 2598 C CA . ASN A 1 329 ? -0.373 7.259 -10.269 1.00 89.44 329 ASN A CA 1
ATOM 2599 C C . ASN A 1 329 ? -0.440 7.023 -11.801 1.00 89.44 329 ASN A C 1
ATOM 2601 O O . ASN A 1 329 ? 0.579 7.162 -12.489 1.00 89.44 329 ASN A O 1
ATOM 2605 N N . PRO A 1 330 ? -1.612 6.667 -12.362 1.00 91.38 330 PRO A N 1
ATOM 2606 C CA . PRO A 1 330 ? -1.772 6.430 -13.798 1.00 91.38 330 PRO A CA 1
ATOM 2607 C C . PRO A 1 330 ? -1.355 7.592 -14.710 1.00 91.38 330 PRO A C 1
ATOM 2609 O O . PRO A 1 330 ? -0.899 7.359 -15.831 1.00 91.38 330 PRO A O 1
ATOM 2612 N N . GLU A 1 331 ? -1.465 8.830 -14.230 1.00 89.38 331 GLU A N 1
ATOM 2613 C CA . GLU A 1 331 ? -1.073 10.046 -14.949 1.00 89.38 331 GLU A CA 1
ATOM 2614 C C . GLU A 1 331 ? 0.442 10.321 -14.887 1.00 89.38 331 GLU A C 1
ATOM 2616 O O . GLU A 1 331 ? 0.946 11.183 -15.606 1.00 89.38 331 GLU A O 1
ATOM 2621 N N . GLY A 1 332 ? 1.188 9.582 -14.061 1.00 87.44 332 GLY A N 1
ATOM 2622 C CA . GLY A 1 332 ? 2.628 9.754 -13.861 1.00 87.44 332 GLY A CA 1
ATOM 2623 C C . GLY A 1 332 ? 3.004 10.739 -12.752 1.00 87.44 332 GLY A C 1
ATOM 2624 O O . GLY A 1 332 ? 4.181 11.051 -12.596 1.00 87.44 332 GLY A O 1
ATOM 2625 N N . LYS A 1 333 ? 2.040 11.213 -11.954 1.00 84.88 333 LYS A N 1
ATOM 2626 C CA . LYS A 1 333 ? 2.312 12.022 -10.760 1.00 84.88 333 LYS A CA 1
ATOM 2627 C C . LYS A 1 333 ? 2.738 11.110 -9.612 1.00 84.88 333 LYS A C 1
ATOM 2629 O O . LYS A 1 333 ? 2.040 10.147 -9.300 1.00 84.88 333 LYS A O 1
ATOM 2634 N N . VAL A 1 334 ? 3.859 11.421 -8.964 1.00 84.12 334 VAL A N 1
ATOM 2635 C CA . VAL A 1 334 ? 4.310 10.703 -7.761 1.00 84.12 334 VAL A CA 1
ATOM 2636 C C . VAL A 1 334 ? 3.304 10.920 -6.625 1.00 84.12 334 VAL A C 1
ATOM 2638 O O . VAL A 1 334 ? 2.894 12.045 -6.366 1.00 84.12 334 VAL A O 1
ATOM 2641 N N . VAL A 1 335 ? 2.877 9.835 -5.976 1.00 83.19 335 VAL A N 1
ATOM 2642 C CA . VAL A 1 335 ? 1.857 9.835 -4.906 1.00 83.19 335 VAL A CA 1
ATOM 2643 C C . VAL A 1 335 ? 2.275 9.045 -3.665 1.00 83.19 335 VAL A C 1
ATOM 2645 O O . VAL A 1 335 ? 1.616 9.123 -2.630 1.00 83.19 335 VAL A O 1
ATOM 2648 N N . ALA A 1 336 ? 3.348 8.260 -3.756 1.00 84.69 336 ALA A N 1
ATOM 2649 C CA . ALA A 1 336 ? 3.901 7.495 -2.647 1.00 84.69 336 ALA A CA 1
ATOM 2650 C C . ALA A 1 336 ? 5.388 7.211 -2.868 1.00 84.69 336 ALA A C 1
ATOM 2652 O O . ALA A 1 336 ? 5.911 7.363 -3.970 1.00 84.69 336 ALA A O 1
ATOM 2653 N N . PHE A 1 337 ? 6.060 6.759 -1.813 1.00 85.12 337 PHE A N 1
ATOM 2654 C CA . PHE A 1 337 ? 7.455 6.340 -1.870 1.00 85.12 337 PHE A CA 1
ATOM 2655 C C . PHE A 1 337 ? 7.646 5.046 -1.086 1.00 85.12 337 PHE A C 1
ATOM 2657 O O . PHE A 1 337 ? 7.152 4.901 0.037 1.00 85.12 337 PHE A O 1
ATOM 2664 N N . ALA A 1 338 ? 8.394 4.113 -1.665 1.00 86.75 338 ALA A N 1
ATOM 2665 C CA . ALA A 1 338 ? 8.911 2.945 -0.975 1.00 86.75 338 ALA A CA 1
ATOM 2666 C C . ALA A 1 338 ? 10.386 3.163 -0.641 1.00 86.75 338 ALA A C 1
ATOM 2668 O O . ALA A 1 338 ? 11.135 3.759 -1.407 1.00 86.75 338 ALA A O 1
ATOM 2669 N N . THR A 1 339 ? 10.811 2.660 0.508 1.00 84.31 339 THR A N 1
ATOM 2670 C CA . THR A 1 339 ? 12.205 2.669 0.948 1.00 84.31 339 THR A CA 1
ATOM 2671 C C . THR A 1 339 ? 12.695 1.237 1.080 1.00 84.31 339 THR A C 1
ATOM 2673 O O . THR A 1 339 ? 11.953 0.368 1.548 1.00 84.31 339 THR A O 1
ATOM 2676 N N . ARG A 1 340 ? 13.935 0.982 0.668 1.00 83.75 340 ARG A N 1
ATOM 2677 C CA . ARG A 1 340 ? 14.584 -0.328 0.750 1.00 83.75 340 ARG A CA 1
ATOM 2678 C C . ARG A 1 340 ? 15.925 -0.193 1.459 1.00 83.75 340 ARG A C 1
ATOM 2680 O O . ARG A 1 340 ? 16.708 0.698 1.134 1.00 83.75 340 ARG A O 1
ATOM 2687 N N . LYS A 1 341 ? 16.190 -1.083 2.415 1.00 81.50 341 LYS A N 1
ATOM 2688 C CA . LYS A 1 341 ? 17.513 -1.194 3.048 1.00 81.50 341 LYS A CA 1
ATOM 2689 C C . LYS A 1 341 ? 18.541 -1.750 2.059 1.00 81.50 341 LYS A C 1
ATOM 2691 O O . LYS A 1 341 ? 18.190 -2.557 1.199 1.00 81.50 341 LYS A O 1
ATOM 2696 N N . ILE A 1 342 ? 19.785 -1.303 2.197 1.00 74.50 342 ILE A N 1
ATOM 2697 C CA . ILE A 1 342 ? 20.918 -1.761 1.382 1.00 74.50 342 ILE A CA 1
ATOM 2698 C C . ILE A 1 342 ? 21.792 -2.749 2.162 1.00 74.50 342 ILE A C 1
ATOM 2700 O O . ILE A 1 342 ? 22.255 -3.718 1.579 1.00 74.50 342 ILE A O 1
ATOM 2704 N N . GLU A 1 343 ? 21.927 -2.573 3.478 1.00 68.06 343 GLU A N 1
ATOM 2705 C CA . GLU A 1 343 ? 22.650 -3.507 4.350 1.00 68.06 343 GLU A CA 1
ATOM 2706 C C . GLU A 1 343 ? 21.745 -4.608 4.932 1.00 68.06 343 GLU A C 1
ATOM 2708 O O . GLU A 1 343 ? 20.597 -4.355 5.326 1.00 68.06 343 GLU A O 1
ATOM 2713 N N . GLU A 1 344 ? 22.299 -5.816 5.074 1.00 53.19 344 GLU A N 1
ATOM 2714 C CA . GLU A 1 344 ? 21.736 -6.911 5.875 1.00 53.19 344 GLU A CA 1
ATOM 2715 C C . GLU A 1 344 ? 21.977 -6.656 7.372 1.00 53.19 344 GLU A C 1
ATOM 2717 O O . GLU A 1 344 ? 22.820 -7.275 8.014 1.00 53.19 344 GLU A O 1
ATOM 2722 N N . ALA A 1 345 ? 21.250 -5.712 7.9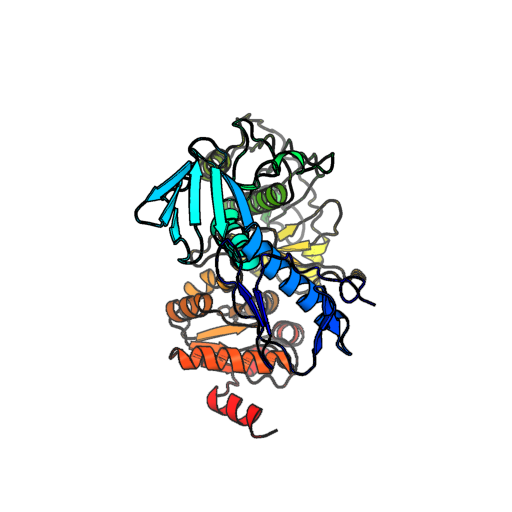69 1.00 40.78 345 ALA A N 1
ATOM 2723 C CA . ALA A 1 345 ? 21.259 -5.588 9.424 1.00 40.78 345 ALA A CA 1
ATOM 2724 C C . ALA A 1 345 ? 20.412 -6.711 10.045 1.00 40.78 345 ALA A C 1
ATOM 2726 O O . ALA A 1 345 ? 19.236 -6.851 9.702 1.00 40.78 345 ALA A O 1
ATOM 2727 N N . SER A 1 346 ? 21.001 -7.437 11.000 1.00 41.72 346 SER A N 1
ATOM 2728 C CA . SER A 1 346 ? 20.469 -8.495 11.881 1.00 41.72 346 SER A CA 1
ATOM 2729 C C . SER A 1 346 ? 19.218 -8.098 12.689 1.00 41.72 346 SER A C 1
ATOM 2731 O O . SER A 1 346 ? 19.182 -8.143 13.917 1.00 41.72 346 SER A O 1
ATOM 2733 N N . THR A 1 347 ? 18.161 -7.664 12.008 1.00 46.94 347 THR A N 1
ATOM 2734 C CA . THR A 1 347 ? 16.963 -7.076 12.610 1.00 46.94 347 THR A CA 1
ATOM 2735 C C . THR A 1 347 ? 15.704 -7.592 11.925 1.00 46.94 347 THR A C 1
ATOM 2737 O O . THR A 1 347 ? 15.656 -7.709 10.706 1.00 46.94 347 THR A O 1
ATOM 2740 N N . SER A 1 348 ? 14.655 -7.848 12.712 1.00 56.06 348 SER A N 1
ATOM 2741 C CA . SER A 1 348 ? 13.334 -8.354 12.296 1.00 56.06 348 SER A CA 1
ATOM 2742 C C . SER A 1 348 ? 12.507 -7.388 11.425 1.00 56.06 348 SER A C 1
ATOM 2744 O O . SER A 1 348 ? 11.283 -7.499 11.347 1.00 56.06 348 SER A O 1
ATOM 2746 N N . GLU A 1 349 ? 13.138 -6.392 10.802 1.00 60.25 349 GLU A N 1
ATOM 2747 C CA . GLU A 1 349 ? 12.442 -5.373 10.023 1.00 60.25 349 GLU A CA 1
ATOM 2748 C C . GLU A 1 349 ? 12.261 -5.788 8.555 1.00 60.25 349 GLU A C 1
ATOM 2750 O O . GLU A 1 349 ? 13.172 -6.362 7.960 1.00 60.25 349 GLU A O 1
ATOM 2755 N N . PRO A 1 350 ? 11.134 -5.424 7.917 1.00 68.25 350 PRO A N 1
ATOM 2756 C CA . PRO A 1 350 ? 10.873 -5.789 6.530 1.00 68.25 350 PRO A CA 1
ATOM 2757 C C . PRO A 1 350 ? 11.852 -5.116 5.553 1.00 68.25 350 PRO A C 1
ATOM 2759 O O . PRO A 1 350 ? 12.234 -3.954 5.730 1.00 68.25 350 PRO A O 1
ATOM 2762 N N . LYS A 1 351 ? 12.188 -5.839 4.474 1.00 78.12 351 LYS A N 1
ATOM 2763 C CA . LYS A 1 351 ? 13.076 -5.416 3.367 1.00 78.12 351 LYS A CA 1
ATOM 2764 C C . LYS A 1 351 ? 12.638 -4.099 2.714 1.00 78.12 351 LYS A C 1
ATOM 2766 O O . LYS A 1 351 ? 13.479 -3.277 2.350 1.00 78.12 351 LYS A O 1
ATOM 2771 N N . TYR A 1 352 ? 11.325 -3.892 2.611 1.00 83.19 352 TYR A N 1
ATOM 2772 C CA . TYR A 1 352 ? 10.700 -2.674 2.105 1.00 83.19 352 TYR A CA 1
ATOM 2773 C C . TYR A 1 352 ? 9.810 -2.018 3.157 1.00 83.19 352 TYR A C 1
ATOM 2775 O O . TYR A 1 352 ? 9.037 -2.691 3.840 1.00 83.19 352 TYR A O 1
ATOM 2783 N N . LYS A 1 353 ? 9.860 -0.687 3.230 1.00 81.31 353 LYS A N 1
ATOM 2784 C CA . LYS A 1 353 ? 8.950 0.137 4.034 1.00 81.31 353 LYS A CA 1
ATOM 2785 C C . LYS A 1 353 ? 8.391 1.270 3.188 1.00 81.31 353 LYS A C 1
ATOM 2787 O O . LYS A 1 353 ? 9.153 2.022 2.588 1.00 81.31 353 LYS A O 1
ATOM 2792 N N . TYR A 1 354 ? 7.075 1.422 3.173 1.00 81.56 354 TYR A N 1
ATOM 2793 C CA . TYR A 1 354 ? 6.422 2.556 2.524 1.00 81.56 354 TYR A CA 1
ATOM 2794 C C . TYR A 1 354 ? 6.469 3.774 3.449 1.00 81.56 354 TYR A C 1
ATOM 2796 O O . TYR A 1 354 ? 6.254 3.639 4.659 1.00 81.56 354 TYR A O 1
ATOM 2804 N N . LEU A 1 355 ? 6.768 4.953 2.898 1.00 74.69 355 LEU A N 1
ATOM 2805 C CA . LEU A 1 355 ? 6.617 6.194 3.652 1.00 74.69 355 LEU A CA 1
ATOM 2806 C C . LEU A 1 355 ? 5.131 6.399 3.999 1.00 74.69 355 LEU A C 1
ATOM 2808 O O . LEU A 1 355 ? 4.264 6.003 3.215 1.00 74.69 355 LEU A O 1
ATOM 2812 N N . PRO A 1 356 ? 4.804 6.971 5.172 1.00 63.47 356 PRO A N 1
ATOM 2813 C CA . PRO A 1 356 ? 3.411 7.145 5.563 1.00 63.47 356 PRO A CA 1
ATOM 2814 C C . PRO A 1 356 ? 2.735 8.161 4.636 1.00 63.47 356 PRO A C 1
ATOM 2816 O O . PRO A 1 356 ? 3.233 9.269 4.491 1.00 63.47 356 PRO A O 1
ATOM 2819 N N . SER A 1 357 ? 1.601 7.804 4.038 1.00 58.00 357 SER A N 1
ATOM 2820 C CA . SER A 1 357 ? 0.836 8.668 3.127 1.00 58.00 357 SER A CA 1
ATOM 2821 C C . SER A 1 357 ? -0.535 9.026 3.708 1.00 58.00 357 SER A C 1
ATOM 2823 O O . SER A 1 357 ? -1.194 8.170 4.303 1.00 58.00 357 SER A O 1
ATOM 2825 N N . TYR A 1 358 ? -1.011 10.258 3.496 1.00 43.78 358 TYR A N 1
ATOM 2826 C CA . TYR A 1 358 ? -2.377 10.670 3.840 1.00 43.78 358 TYR A CA 1
ATOM 2827 C C . TYR A 1 358 ? -3.392 10.194 2.783 1.00 43.78 358 TYR A C 1
ATOM 2829 O O . TYR A 1 358 ? -3.245 10.508 1.608 1.00 43.78 358 TYR A O 1
ATOM 2837 N N . HIS A 1 359 ? -4.413 9.447 3.224 1.00 46.28 359 HIS A N 1
ATOM 2838 C CA . HIS A 1 359 ? -5.759 9.232 2.646 1.00 46.28 359 HIS A CA 1
ATOM 2839 C C . HIS A 1 359 ? -5.998 9.028 1.127 1.00 46.28 359 HIS A C 1
ATOM 2841 O O . HIS A 1 359 ? -7.158 8.905 0.744 1.00 46.28 359 HIS A O 1
ATOM 2847 N N . HIS A 1 360 ? -4.985 8.905 0.267 1.00 52.06 360 HIS A N 1
ATOM 2848 C CA . HIS A 1 360 ? -5.190 8.732 -1.184 1.00 52.06 360 HIS A CA 1
ATOM 2849 C C . HIS A 1 360 ? -4.305 7.674 -1.849 1.00 52.06 360 HIS A C 1
ATOM 2851 O O . HIS A 1 360 ? -4.499 7.370 -3.023 1.00 52.06 360 HIS A O 1
ATOM 2857 N N . TYR A 1 361 ? -3.358 7.084 -1.120 1.00 65.31 361 TYR A N 1
ATOM 2858 C CA . TYR A 1 361 ? -2.553 5.979 -1.623 1.00 65.31 361 TYR A CA 1
ATOM 2859 C C . TYR A 1 361 ? -3.035 4.670 -1.006 1.00 65.31 361 TYR A C 1
ATOM 2861 O O . TYR A 1 361 ? -2.834 4.406 0.182 1.00 65.31 361 TYR A O 1
ATOM 2869 N N . HIS A 1 362 ? -3.649 3.834 -1.836 1.00 73.94 362 HIS A N 1
ATOM 2870 C CA . HIS A 1 362 ? -3.828 2.428 -1.532 1.00 73.94 362 HIS A CA 1
ATOM 2871 C C . HIS A 1 362 ? -2.867 1.646 -2.415 1.00 73.94 362 HIS A C 1
ATOM 2873 O O . HIS A 1 362 ? -2.893 1.754 -3.633 1.00 73.94 362 HIS A O 1
ATOM 2879 N N . LYS A 1 363 ? -2.011 0.824 -1.806 1.00 79.62 363 LYS A N 1
ATOM 2880 C CA . LYS A 1 363 ? -1.129 -0.089 -2.549 1.00 79.62 363 LYS A CA 1
ATOM 2881 C C . LYS A 1 363 ? -1.920 -0.934 -3.556 1.00 79.62 363 LYS A C 1
ATOM 2883 O O . LYS A 1 363 ? -1.471 -1.161 -4.670 1.00 79.62 363 LYS A O 1
ATOM 2888 N N . SER A 1 364 ? -3.132 -1.326 -3.167 1.00 85.19 364 SER A N 1
ATOM 2889 C CA . SER A 1 364 ? -4.082 -2.047 -4.005 1.00 85.19 364 SER A CA 1
ATOM 2890 C C . SER A 1 364 ? -4.657 -1.219 -5.153 1.00 85.19 364 SER A C 1
ATOM 2892 O O . SER A 1 364 ? -5.432 -1.771 -5.906 1.00 85.19 364 SER A O 1
ATOM 2894 N N . SER A 1 365 ? -4.371 0.072 -5.308 1.00 87.06 365 SER A N 1
ATOM 2895 C CA . SER A 1 365 ? -4.873 0.883 -6.428 1.00 87.06 365 SER A CA 1
ATOM 2896 C C . SER A 1 365 ? -3.787 1.283 -7.421 1.00 87.06 365 SER A C 1
ATOM 2898 O O . SER A 1 365 ? -4.087 2.010 -8.361 1.00 87.06 365 SER A O 1
ATOM 2900 N N . LEU A 1 366 ? -2.536 0.847 -7.228 1.00 90.00 366 LEU A N 1
ATOM 2901 C CA . LEU A 1 366 ? -1.434 1.127 -8.146 1.00 90.00 366 LEU A CA 1
ATOM 2902 C C . LEU A 1 366 ? -0.845 -0.159 -8.723 1.00 90.00 366 LEU A C 1
ATOM 2904 O O . LEU A 1 366 ? -0.774 -1.189 -8.055 1.00 90.00 366 LEU A O 1
ATOM 2908 N N . LEU A 1 367 ? -0.343 -0.043 -9.948 1.00 94.94 367 LEU A N 1
ATOM 2909 C CA . LEU A 1 367 ? 0.624 -0.960 -10.539 1.00 94.94 367 LEU A CA 1
ATOM 2910 C C . LEU A 1 367 ? 1.918 -0.176 -10.744 1.00 94.94 367 LEU A C 1
ATOM 2912 O O . LEU A 1 367 ? 1.909 0.903 -11.346 1.00 94.94 367 LEU A O 1
ATOM 2916 N N . TYR A 1 368 ? 3.035 -0.681 -10.226 1.00 95.81 368 TYR A N 1
ATOM 2917 C CA . TYR A 1 368 ? 4.317 -0.012 -10.441 1.00 95.81 368 TYR A CA 1
ATOM 2918 C C . TYR A 1 368 ? 4.629 0.039 -11.936 1.00 95.81 368 TYR A C 1
ATOM 2920 O O . TYR A 1 368 ? 4.343 -0.914 -12.656 1.00 95.81 368 TYR A O 1
ATOM 2928 N N . ASN A 1 369 ? 5.215 1.151 -12.388 1.00 96.12 369 ASN A N 1
ATOM 2929 C CA . ASN A 1 369 ? 5.570 1.409 -13.788 1.00 96.12 369 ASN A CA 1
ATOM 2930 C C . ASN A 1 369 ? 4.388 1.559 -14.778 1.00 96.12 369 ASN A C 1
ATOM 2932 O O . ASN A 1 369 ? 4.606 1.752 -15.974 1.00 96.12 369 ASN A O 1
ATOM 2936 N N . TYR A 1 370 ? 3.138 1.573 -14.298 1.00 96.94 370 TYR A N 1
ATOM 2937 C CA . TYR A 1 370 ? 1.940 1.698 -15.141 1.00 96.94 370 TYR A CA 1
ATOM 2938 C C . TYR A 1 370 ? 1.974 2.880 -16.115 1.00 96.94 370 TYR A C 1
ATOM 2940 O O . TYR A 1 370 ? 1.792 2.709 -17.317 1.00 96.94 370 TYR A O 1
ATOM 2948 N N . HIS A 1 371 ? 2.248 4.081 -15.608 1.00 95.12 371 HIS A N 1
ATOM 2949 C CA . HIS A 1 371 ? 2.263 5.319 -16.389 1.00 95.12 371 HIS A CA 1
ATOM 2950 C C . HIS A 1 371 ? 3.306 5.333 -17.523 1.00 95.12 371 HIS A C 1
ATOM 2952 O O . HIS A 1 371 ? 3.115 6.046 -18.510 1.00 95.12 371 HIS A O 1
ATOM 2958 N N . LEU A 1 372 ? 4.399 4.565 -17.404 1.00 95.00 372 LEU A N 1
ATOM 2959 C CA . LEU A 1 372 ? 5.380 4.404 -18.482 1.00 95.00 372 LEU A CA 1
ATOM 2960 C C . LEU A 1 372 ? 4.898 3.360 -19.491 1.00 95.00 372 LEU A C 1
ATOM 2962 O O . LEU A 1 372 ? 4.874 3.647 -20.685 1.00 95.00 372 LEU A O 1
ATOM 2966 N N . VAL A 1 373 ? 4.426 2.198 -19.029 1.00 96.88 373 VAL A N 1
ATOM 2967 C CA . VAL A 1 373 ? 3.907 1.132 -19.907 1.00 96.88 373 VAL A CA 1
ATOM 2968 C C . VAL A 1 373 ? 2.688 1.589 -20.713 1.00 96.88 373 VAL A C 1
ATOM 2970 O O . VAL A 1 373 ? 2.572 1.243 -21.888 1.00 96.88 373 VAL A O 1
ATOM 2973 N N . LYS A 1 374 ? 1.823 2.434 -20.135 1.00 95.88 374 LYS A N 1
ATOM 2974 C CA . LYS A 1 374 ? 0.673 3.053 -20.818 1.00 95.88 374 LYS A CA 1
ATOM 2975 C C . LYS A 1 374 ? 1.079 3.842 -22.069 1.00 95.88 374 LYS A C 1
ATOM 2977 O O . LYS A 1 374 ? 0.298 3.940 -23.009 1.00 95.88 374 LYS A O 1
ATOM 2982 N N . LYS A 1 375 ? 2.296 4.396 -22.099 1.00 94.50 375 LYS A N 1
ATOM 2983 C CA . LYS A 1 375 ? 2.824 5.177 -23.232 1.00 94.50 375 LYS A CA 1
ATOM 2984 C C . LYS A 1 375 ? 3.476 4.303 -24.309 1.00 94.50 375 LYS A C 1
ATOM 2986 O O . LYS A 1 375 ? 3.730 4.791 -25.409 1.00 94.50 375 LYS A O 1
ATOM 2991 N N . LEU A 1 376 ? 3.758 3.032 -24.014 1.00 95.00 376 LEU A N 1
ATOM 2992 C CA . LEU A 1 376 ? 4.416 2.115 -24.943 1.00 95.00 376 LEU A CA 1
ATOM 2993 C C . LEU A 1 376 ? 3.416 1.522 -25.940 1.00 95.00 376 LEU A C 1
ATOM 2995 O O . LEU A 1 376 ? 2.339 1.053 -25.567 1.00 95.00 376 LEU A O 1
ATOM 2999 N N . ARG A 1 377 ? 3.810 1.455 -27.215 1.00 92.75 377 ARG A N 1
ATOM 3000 C CA . ARG A 1 377 ? 3.038 0.817 -28.295 1.00 92.75 377 ARG A CA 1
ATOM 3001 C C . ARG A 1 377 ? 3.348 -0.682 -28.391 1.00 92.75 377 ARG A C 1
ATOM 3003 O O . ARG A 1 377 ? 3.870 -1.145 -29.395 1.00 92.75 377 ARG A O 1
ATOM 3010 N N . THR A 1 378 ? 3.080 -1.414 -27.314 1.00 94.56 378 THR A N 1
ATOM 3011 C CA . THR A 1 378 ? 3.185 -2.885 -27.261 1.00 94.56 378 THR A CA 1
ATOM 3012 C C . THR A 1 378 ? 1.803 -3.525 -27.185 1.00 94.56 378 THR A C 1
ATOM 3014 O O . THR A 1 378 ? 0.896 -2.935 -26.598 1.00 94.56 378 THR A O 1
ATOM 3017 N N . GLU A 1 379 ? 1.650 -4.726 -27.733 1.00 94.81 379 GLU A N 1
ATOM 3018 C CA . GLU A 1 379 ? 0.403 -5.504 -27.637 1.00 94.81 379 GLU A CA 1
ATOM 3019 C C . GLU A 1 379 ? 0.289 -6.248 -26.302 1.00 94.81 379 GLU A C 1
ATOM 3021 O O . GLU A 1 379 ? -0.807 -6.460 -25.791 1.00 94.81 379 GLU A O 1
ATOM 3026 N N . GLU A 1 380 ? 1.430 -6.579 -25.695 1.00 95.75 380 GLU A N 1
ATOM 3027 C CA . GLU A 1 380 ? 1.511 -7.274 -24.414 1.00 95.75 380 GLU A CA 1
ATOM 3028 C C . GLU A 1 380 ? 2.267 -6.463 -23.353 1.00 95.75 380 GLU A C 1
ATOM 3030 O O . GLU A 1 380 ? 3.039 -5.538 -23.663 1.00 95.75 380 GLU A O 1
ATOM 3035 N N . CYS A 1 381 ? 2.052 -6.811 -22.087 1.00 97.12 381 CYS A N 1
ATOM 3036 C CA . CYS A 1 381 ? 2.870 -6.380 -20.959 1.00 97.12 381 CYS A CA 1
ATOM 3037 C C . CYS A 1 381 ? 3.102 -7.523 -19.967 1.00 97.12 381 CYS A C 1
ATOM 3039 O O . CYS A 1 381 ? 2.272 -8.415 -19.821 1.00 97.12 381 CYS A O 1
ATOM 3041 N N . TYR A 1 382 ? 4.237 -7.471 -19.277 1.00 97.38 382 TYR A N 1
ATOM 3042 C CA . TYR A 1 382 ? 4.625 -8.447 -18.266 1.00 97.38 382 TYR A CA 1
ATOM 3043 C C . TYR A 1 382 ? 4.193 -7.967 -16.883 1.00 97.38 382 TYR A C 1
ATOM 3045 O O . TYR A 1 382 ? 4.468 -6.824 -16.516 1.00 97.38 382 TYR A O 1
ATOM 3053 N N . LEU A 1 383 ? 3.543 -8.829 -16.111 1.00 96.75 383 LEU A N 1
ATOM 3054 C CA . LEU A 1 383 ? 3.142 -8.571 -14.734 1.00 96.75 383 LEU A CA 1
ATOM 3055 C C . LEU A 1 383 ? 4.021 -9.398 -13.792 1.00 96.75 383 LEU A C 1
ATOM 3057 O O . LEU A 1 383 ? 3.988 -10.626 -13.834 1.00 96.75 383 LEU A O 1
ATOM 3061 N N . VAL A 1 384 ? 4.800 -8.700 -12.969 1.00 95.00 384 VAL A N 1
ATOM 3062 C CA . VAL A 1 384 ? 5.769 -9.249 -12.008 1.00 95.00 384 VAL A CA 1
ATOM 3063 C C . VAL A 1 384 ? 5.398 -8.844 -10.572 1.00 95.00 384 VAL A C 1
ATOM 3065 O O . VAL A 1 384 ? 4.469 -8.055 -10.351 1.00 95.00 384 VAL A O 1
ATOM 3068 N N . GLU A 1 385 ? 6.110 -9.356 -9.569 1.00 90.31 385 GLU A N 1
ATOM 3069 C CA . GLU A 1 385 ? 5.782 -9.095 -8.161 1.00 90.31 385 GLU A CA 1
ATOM 3070 C C . GLU A 1 385 ? 6.328 -7.759 -7.642 1.00 90.31 385 GLU A C 1
ATOM 3072 O O . GLU A 1 385 ? 5.593 -6.947 -7.057 1.00 90.31 385 GLU A O 1
ATOM 3077 N N . GLY A 1 386 ? 7.622 -7.516 -7.851 1.00 91.06 386 GLY A N 1
ATOM 3078 C CA . GLY A 1 386 ? 8.386 -6.496 -7.152 1.00 91.06 386 GLY A CA 1
ATOM 3079 C C . GLY A 1 386 ? 8.960 -5.383 -8.028 1.00 91.06 386 GLY A C 1
ATOM 3080 O O . GLY A 1 386 ? 8.945 -5.391 -9.257 1.00 91.06 386 GLY A O 1
ATOM 3081 N N . PHE A 1 387 ? 9.511 -4.370 -7.352 1.00 93.44 387 PHE A N 1
ATOM 3082 C CA . PHE A 1 387 ? 10.157 -3.232 -8.011 1.00 93.44 387 PHE A CA 1
ATOM 3083 C C . PHE A 1 387 ? 11.390 -3.647 -8.818 1.00 93.44 387 PHE A C 1
ATOM 3085 O O . PHE A 1 387 ? 11.608 -3.135 -9.913 1.00 93.44 387 PHE A O 1
ATOM 3092 N N . PHE A 1 388 ? 12.220 -4.533 -8.257 1.00 92.88 388 PHE A N 1
ATOM 3093 C CA . PHE A 1 388 ? 13.473 -4.918 -8.905 1.00 92.88 388 PHE A CA 1
ATOM 3094 C C . PHE A 1 388 ? 13.257 -5.849 -10.087 1.00 92.88 388 PHE A C 1
ATOM 3096 O O . PHE A 1 388 ? 14.030 -5.748 -11.025 1.00 92.88 388 PHE A O 1
ATOM 3103 N N . ASP A 1 389 ? 12.179 -6.626 -10.120 1.00 94.06 389 ASP A N 1
ATOM 3104 C CA . ASP A 1 389 ? 11.807 -7.395 -11.309 1.00 94.06 389 ASP A CA 1
ATOM 3105 C C . ASP A 1 389 ? 11.594 -6.457 -12.501 1.00 94.06 389 ASP A C 1
ATOM 3107 O O . ASP A 1 389 ? 12.216 -6.611 -13.550 1.00 94.06 389 ASP A O 1
ATOM 3111 N N . VAL A 1 390 ? 10.809 -5.388 -12.309 1.00 96.50 390 VAL A N 1
ATOM 3112 C CA . VAL A 1 390 ? 10.582 -4.367 -13.345 1.00 96.50 390 VAL A CA 1
ATOM 3113 C C . VAL A 1 390 ? 11.876 -3.657 -13.738 1.00 96.50 390 VAL A C 1
ATOM 3115 O O . VAL A 1 390 ? 12.131 -3.470 -14.928 1.00 96.50 390 VAL A O 1
ATOM 3118 N N . ILE A 1 391 ? 12.682 -3.237 -12.758 1.00 94.88 391 ILE A N 1
ATOM 3119 C CA . ILE A 1 391 ? 13.925 -2.490 -13.003 1.00 94.88 391 ILE A CA 1
ATOM 3120 C C . ILE A 1 391 ? 14.948 -3.367 -13.741 1.00 94.88 391 ILE A C 1
ATOM 3122 O O . ILE A 1 391 ? 15.575 -2.905 -14.696 1.00 94.88 391 ILE A O 1
ATOM 3126 N N . SER A 1 392 ? 15.098 -4.626 -13.333 1.00 94.69 392 SER A N 1
ATOM 3127 C CA . SER A 1 392 ? 16.047 -5.578 -13.911 1.00 94.69 392 SER A CA 1
ATOM 3128 C C . SER A 1 392 ? 15.620 -6.040 -15.308 1.00 94.69 392 SER A C 1
ATOM 3130 O O . SER A 1 392 ? 16.473 -6.126 -16.191 1.00 94.69 392 SER A O 1
ATOM 3132 N N . LEU A 1 393 ? 14.320 -6.214 -15.565 1.00 95.00 393 LEU A N 1
ATOM 3133 C CA . LEU A 1 393 ? 13.796 -6.450 -16.917 1.00 95.00 393 LEU A CA 1
ATOM 3134 C C . LEU A 1 393 ? 13.990 -5.223 -17.826 1.00 95.00 393 LEU A C 1
ATOM 3136 O O . LEU A 1 393 ? 14.467 -5.358 -18.957 1.00 95.00 393 LEU A O 1
ATOM 3140 N N . ASN A 1 394 ? 13.734 -4.007 -17.320 1.00 95.50 394 ASN A N 1
ATOM 3141 C CA . ASN A 1 394 ? 13.995 -2.767 -18.067 1.00 95.50 394 ASN A CA 1
ATOM 3142 C C . ASN A 1 394 ? 15.481 -2.601 -18.409 1.00 95.50 394 ASN A C 1
ATOM 3144 O O . ASN A 1 394 ? 15.798 -2.170 -19.515 1.00 95.50 394 ASN A O 1
ATOM 3148 N N . LYS A 1 395 ? 16.394 -2.979 -17.501 1.00 92.81 395 LYS A N 1
ATOM 3149 C CA . LYS A 1 395 ? 17.847 -2.983 -17.752 1.00 92.81 395 LYS A CA 1
ATOM 3150 C C . LYS A 1 395 ? 18.213 -3.827 -18.982 1.00 92.81 395 LYS A C 1
ATOM 3152 O O . LYS A 1 395 ? 19.140 -3.478 -19.704 1.00 92.81 395 LYS A O 1
ATOM 3157 N N . LEU A 1 396 ? 17.473 -4.904 -19.253 1.00 93.06 396 LEU A N 1
ATOM 3158 C CA . LEU A 1 396 ? 17.659 -5.756 -20.435 1.00 93.06 396 LEU A CA 1
ATOM 3159 C C . LEU A 1 396 ? 16.859 -5.276 -21.665 1.00 93.06 396 LEU A C 1
ATOM 3161 O O . LEU A 1 396 ? 16.929 -5.879 -22.737 1.00 93.06 396 LEU A O 1
ATOM 3165 N N . GLY A 1 397 ? 16.146 -4.153 -21.563 1.00 92.06 397 GLY A N 1
ATOM 3166 C CA . GLY A 1 397 ? 15.342 -3.563 -22.636 1.00 92.06 397 GLY A CA 1
ATOM 3167 C C . GLY A 1 397 ? 13.918 -4.114 -22.740 1.00 92.06 397 GLY A C 1
ATOM 3168 O O . GLY A 1 397 ? 13.243 -3.852 -23.732 1.00 92.06 397 GLY A O 1
ATOM 3169 N N . ILE A 1 398 ? 13.452 -4.867 -21.741 1.00 94.62 398 ILE A N 1
ATOM 3170 C CA . ILE A 1 398 ? 12.057 -5.307 -21.641 1.00 94.62 398 ILE A CA 1
ATOM 3171 C C . ILE A 1 398 ? 11.306 -4.215 -20.871 1.00 94.62 398 ILE A C 1
ATOM 3173 O O . ILE A 1 398 ? 11.240 -4.201 -19.644 1.00 94.62 398 ILE A O 1
ATOM 3177 N N . GLU A 1 399 ? 10.832 -3.204 -21.602 1.00 95.25 399 GLU A N 1
ATOM 3178 C CA . GLU A 1 399 ? 10.300 -1.977 -20.996 1.00 95.25 399 GLU A CA 1
ATOM 3179 C C . GLU A 1 399 ? 8.837 -2.083 -20.537 1.00 95.25 399 GLU A C 1
ATOM 3181 O O . GLU A 1 399 ? 8.399 -1.311 -19.678 1.00 95.25 399 GLU A O 1
ATOM 3186 N N . ASN A 1 400 ? 8.084 -3.034 -21.096 1.00 96.25 400 ASN A N 1
ATOM 3187 C CA . ASN A 1 400 ? 6.648 -3.247 -20.903 1.00 96.25 400 ASN A CA 1
ATOM 3188 C C . ASN A 1 400 ? 6.317 -4.090 -19.656 1.00 96.25 400 ASN A C 1
ATOM 3190 O O . ASN A 1 400 ? 5.423 -4.930 -19.709 1.00 96.25 400 ASN A O 1
ATOM 3194 N N . CYS A 1 401 ? 7.012 -3.866 -18.538 1.00 96.50 401 CYS A N 1
ATOM 3195 C CA . CYS A 1 401 ? 6.822 -4.607 -17.284 1.00 96.50 401 CYS A CA 1
ATOM 3196 C C . CYS A 1 401 ? 6.114 -3.767 -16.211 1.00 96.50 401 CYS A C 1
ATOM 3198 O O . CYS A 1 401 ? 6.408 -2.582 -16.051 1.00 96.50 401 CYS A O 1
ATOM 3200 N N . LEU A 1 402 ? 5.224 -4.390 -15.442 1.00 96.75 402 LEU A N 1
ATOM 3201 C CA . LEU A 1 402 ? 4.414 -3.809 -14.369 1.00 96.75 402 LEU A CA 1
ATOM 3202 C C . LEU A 1 402 ? 4.576 -4.636 -13.097 1.00 96.75 402 LEU A C 1
ATOM 3204 O O . LEU A 1 402 ? 4.643 -5.854 -13.200 1.00 96.75 402 LEU A O 1
ATOM 3208 N N . ALA A 1 403 ? 4.546 -4.016 -11.913 1.00 95.31 403 ALA A N 1
ATOM 3209 C CA . ALA A 1 403 ? 4.549 -4.775 -10.654 1.00 95.31 403 ALA A CA 1
ATOM 3210 C C . ALA A 1 403 ? 3.237 -4.645 -9.873 1.00 95.31 403 ALA A C 1
ATOM 3212 O O . ALA A 1 403 ? 2.728 -3.533 -9.696 1.00 95.31 403 ALA A O 1
ATOM 3213 N N . LEU A 1 404 ? 2.747 -5.768 -9.335 1.00 90.00 404 LEU A N 1
ATOM 3214 C CA . LEU A 1 404 ? 1.588 -5.837 -8.429 1.00 90.00 404 LEU A CA 1
ATOM 3215 C C . LEU A 1 404 ? 1.841 -5.172 -7.074 1.00 90.00 404 LEU A C 1
ATOM 3217 O O . LEU A 1 404 ? 0.899 -4.797 -6.370 1.00 90.00 404 LEU A O 1
ATOM 3221 N N . LEU A 1 405 ? 3.118 -5.055 -6.693 1.00 83.50 405 LEU A N 1
ATOM 3222 C CA . LEU A 1 405 ? 3.599 -4.610 -5.388 1.00 83.50 405 LEU A CA 1
ATOM 3223 C C . LEU A 1 405 ? 3.267 -5.573 -4.241 1.00 83.50 405 LEU A C 1
ATOM 3225 O O . LEU A 1 405 ? 3.735 -5.342 -3.128 1.00 83.50 405 LEU A O 1
ATOM 3229 N N . GLY A 1 406 ? 2.501 -6.642 -4.460 1.00 76.88 406 GLY A N 1
ATOM 3230 C CA . GLY A 1 406 ? 2.173 -7.701 -3.503 1.00 76.88 406 GLY A CA 1
ATOM 3231 C C . GLY A 1 406 ? 1.562 -8.918 -4.206 1.00 76.88 406 GLY A C 1
ATOM 3232 O O . GLY A 1 406 ? 1.433 -8.920 -5.421 1.00 76.88 406 GLY A O 1
ATOM 3233 N N . THR A 1 407 ? 1.146 -9.922 -3.437 1.00 69.31 407 THR A N 1
ATOM 3234 C CA . THR A 1 407 ? 0.782 -11.255 -3.956 1.00 69.31 407 THR A CA 1
ATOM 3235 C C . THR A 1 407 ? -0.660 -11.395 -4.451 1.00 69.31 407 THR A C 1
ATOM 3237 O O . THR A 1 407 ? -1.049 -12.456 -4.927 1.00 69.31 407 THR A O 1
ATOM 3240 N N . ASN A 1 408 ? -1.492 -10.355 -4.330 1.00 82.75 408 ASN A N 1
ATOM 3241 C CA . ASN A 1 408 ? -2.906 -10.428 -4.692 1.00 82.75 408 ASN A CA 1
ATOM 3242 C C . ASN A 1 408 ? -3.311 -9.270 -5.607 1.00 82.75 408 ASN A C 1
ATOM 3244 O O . ASN A 1 408 ? -3.093 -8.108 -5.266 1.00 82.75 408 ASN A O 1
ATOM 3248 N N . LEU A 1 409 ? -3.958 -9.600 -6.726 1.00 90.81 409 LEU A N 1
ATOM 3249 C CA . LEU A 1 409 ? -4.497 -8.634 -7.680 1.00 90.81 409 LEU A CA 1
ATOM 3250 C C . LEU A 1 409 ? -5.841 -8.075 -7.179 1.00 90.81 409 LEU A C 1
ATOM 3252 O O . LEU A 1 409 ? -6.784 -8.829 -6.918 1.00 90.81 409 LEU A O 1
ATOM 3256 N N . SER A 1 410 ? -5.938 -6.758 -7.023 1.00 92.62 410 SER A N 1
ATOM 3257 C CA . SER A 1 410 ? -7.161 -6.078 -6.572 1.00 92.62 410 SER A CA 1
ATOM 3258 C C . SER A 1 410 ? -8.110 -5.716 -7.729 1.00 92.62 410 SER A C 1
ATOM 3260 O O . SER A 1 410 ? -7.699 -5.661 -8.886 1.00 92.62 410 SER A O 1
ATOM 3262 N N . GLU A 1 411 ? -9.360 -5.351 -7.417 1.00 92.38 411 GLU A N 1
ATOM 3263 C CA . GLU A 1 411 ? -10.305 -4.824 -8.420 1.00 92.38 411 GLU A CA 1
ATOM 3264 C C . GLU A 1 411 ? -9.835 -3.506 -9.059 1.00 92.38 411 GLU A C 1
ATOM 3266 O O . GLU A 1 411 ? -10.036 -3.293 -10.252 1.00 92.38 411 GLU A O 1
ATOM 3271 N N . GLU A 1 412 ? -9.179 -2.620 -8.304 1.00 92.19 412 GLU A N 1
ATOM 3272 C CA . GLU A 1 412 ? -8.653 -1.365 -8.863 1.00 92.19 412 GLU A CA 1
ATOM 3273 C C . GLU A 1 412 ? -7.477 -1.626 -9.814 1.00 92.19 412 GLU A C 1
ATOM 3275 O O . GLU A 1 412 ? -7.383 -1.007 -10.870 1.00 92.19 412 GLU A O 1
ATOM 3280 N N . GLN A 1 413 ? -6.608 -2.591 -9.495 1.00 95.12 413 GLN A N 1
ATOM 3281 C CA . GLN A 1 413 ? -5.530 -3.008 -10.394 1.00 95.12 413 GLN A CA 1
ATOM 3282 C C . GLN A 1 413 ? -6.083 -3.696 -11.646 1.00 95.12 413 GLN A C 1
ATOM 3284 O O . GLN A 1 413 ? -5.589 -3.434 -12.737 1.00 95.12 413 GLN A O 1
ATOM 3289 N N . ILE A 1 414 ? -7.142 -4.504 -11.526 1.00 95.62 414 ILE A N 1
ATOM 3290 C CA . ILE A 1 414 ? -7.851 -5.078 -12.682 1.00 95.62 414 ILE A CA 1
ATOM 3291 C C . ILE A 1 414 ? -8.361 -3.968 -13.605 1.00 95.62 414 ILE A C 1
ATOM 3293 O O . ILE A 1 414 ? -8.146 -4.042 -14.812 1.00 95.62 414 ILE A O 1
ATOM 3297 N N . ARG A 1 415 ? -8.978 -2.908 -13.064 1.00 95.31 415 ARG A N 1
ATOM 3298 C CA . ARG A 1 415 ? -9.436 -1.766 -13.879 1.00 95.31 415 ARG A CA 1
ATOM 3299 C C . ARG A 1 415 ? -8.294 -1.108 -14.646 1.00 95.31 415 ARG A C 1
ATOM 3301 O O . ARG A 1 415 ? -8.466 -0.788 -15.818 1.00 95.31 415 ARG A O 1
ATOM 3308 N N . LEU A 1 416 ? -7.136 -0.944 -14.008 1.00 95.62 416 LEU A N 1
ATOM 3309 C CA . LEU A 1 416 ? -5.935 -0.435 -14.669 1.00 95.62 416 LEU A CA 1
ATOM 3310 C C . LEU A 1 416 ? -5.488 -1.362 -15.813 1.00 95.62 416 LEU A C 1
ATOM 3312 O O . LEU A 1 416 ? -5.211 -0.890 -16.912 1.00 95.62 416 LEU A O 1
ATOM 3316 N N . LEU A 1 417 ? -5.462 -2.680 -15.601 1.00 96.38 417 LEU A N 1
ATOM 3317 C CA . LEU A 1 417 ? -5.101 -3.639 -16.654 1.00 96.38 417 LEU A CA 1
ATOM 3318 C C . LEU A 1 417 ? -6.083 -3.609 -17.838 1.00 96.38 417 LEU A C 1
ATOM 3320 O O . LEU A 1 417 ? -5.647 -3.637 -18.987 1.00 96.38 417 LEU A O 1
ATOM 3324 N N . ILE A 1 418 ? -7.386 -3.462 -17.577 1.00 95.44 418 ILE A N 1
ATOM 3325 C CA . ILE A 1 418 ? -8.408 -3.281 -18.623 1.00 95.44 418 ILE A CA 1
ATOM 3326 C C . ILE A 1 418 ? -8.150 -1.992 -19.414 1.00 95.44 418 ILE A C 1
ATOM 3328 O O . ILE A 1 418 ? -8.207 -1.991 -20.644 1.00 95.44 418 ILE A O 1
ATOM 3332 N N . GLU A 1 419 ? -7.845 -0.886 -18.729 1.00 95.00 419 GLU A N 1
ATOM 3333 C CA . GLU A 1 419 ? -7.577 0.404 -19.374 1.00 95.00 419 GLU A CA 1
ATOM 3334 C C . GLU A 1 419 ? -6.312 0.366 -20.253 1.00 95.00 419 GLU A C 1
ATOM 3336 O O . GLU A 1 419 ? -6.269 1.040 -21.286 1.00 95.00 419 GLU A O 1
ATOM 3341 N N . LEU A 1 420 ? -5.308 -0.450 -19.900 1.00 94.44 420 LEU A N 1
ATOM 3342 C CA . LEU A 1 420 ? -4.108 -0.633 -20.727 1.00 94.44 420 LEU A CA 1
ATOM 3343 C C . LEU A 1 420 ? -4.404 -1.247 -22.091 1.00 94.44 420 LEU A C 1
ATOM 3345 O O . LEU A 1 420 ? -3.660 -0.955 -23.027 1.00 94.44 420 LEU A O 1
ATOM 3349 N N . LYS A 1 421 ? -5.452 -2.077 -22.202 1.00 93.50 421 LYS A N 1
ATOM 3350 C CA . LYS A 1 421 ? -5.818 -2.801 -23.432 1.00 93.50 421 LYS A CA 1
ATOM 3351 C C . LYS A 1 421 ? -4.640 -3.587 -24.023 1.00 93.50 421 LYS A C 1
ATOM 3353 O O . LYS A 1 421 ? -4.358 -3.499 -25.217 1.00 93.50 421 LYS A O 1
ATOM 3358 N N . LYS A 1 422 ? -3.924 -4.314 -23.164 1.00 95.06 422 LYS A N 1
ATOM 3359 C CA . LYS A 1 422 ? -2.782 -5.165 -23.522 1.00 95.06 422 LYS A CA 1
ATOM 3360 C C . LYS A 1 422 ? -3.021 -6.579 -23.013 1.00 95.06 422 LYS A C 1
ATOM 3362 O O . LYS A 1 422 ? -3.620 -6.747 -21.953 1.00 95.06 422 LYS A O 1
ATOM 3367 N N . LYS A 1 423 ? -2.492 -7.571 -23.728 1.00 96.94 423 LYS A N 1
ATOM 3368 C CA . LYS A 1 423 ? -2.400 -8.950 -23.238 1.00 96.94 423 LYS A CA 1
ATOM 3369 C C . LYS A 1 423 ? -1.479 -9.004 -22.017 1.00 96.94 423 LYS A C 1
ATOM 3371 O O . LYS A 1 423 ? -0.400 -8.404 -22.037 1.00 96.94 423 LYS A O 1
ATOM 3376 N N . ILE A 1 424 ? -1.890 -9.712 -20.969 1.00 97.81 424 ILE A N 1
ATOM 3377 C CA . ILE A 1 424 ? -1.152 -9.772 -19.703 1.00 97.81 424 ILE A CA 1
ATOM 3378 C C . ILE A 1 424 ? -0.314 -11.047 -19.633 1.00 97.81 424 ILE A C 1
ATOM 3380 O O . ILE A 1 424 ? -0.845 -12.150 -19.591 1.00 97.81 424 ILE A O 1
ATOM 3384 N N . ILE A 1 425 ? 1.005 -10.909 -19.571 1.00 97.69 425 ILE A N 1
ATOM 3385 C CA . ILE A 1 425 ? 1.925 -12.036 -19.427 1.00 97.69 425 ILE A CA 1
ATOM 3386 C C . ILE A 1 425 ? 2.382 -12.113 -17.970 1.00 97.69 425 ILE A C 1
ATOM 3388 O O . ILE A 1 425 ? 3.083 -11.227 -17.487 1.00 97.69 425 ILE A O 1
ATOM 3392 N N . LEU A 1 426 ? 1.970 -13.149 -17.247 1.00 96.12 426 LEU A N 1
ATOM 3393 C CA . LEU A 1 426 ? 2.354 -13.365 -15.855 1.00 96.12 426 LEU A CA 1
ATOM 3394 C C . LEU A 1 426 ? 3.778 -13.920 -15.794 1.00 96.12 426 LEU A C 1
ATOM 3396 O O . LEU A 1 426 ? 4.062 -14.967 -16.372 1.00 96.12 426 LEU A O 1
ATOM 3400 N N . PHE A 1 427 ? 4.660 -13.223 -15.081 1.00 94.75 427 PHE A N 1
ATOM 3401 C CA . PHE A 1 427 ? 6.026 -13.665 -14.810 1.00 94.75 427 PHE A CA 1
ATOM 3402 C C . PHE A 1 427 ? 6.325 -13.465 -13.319 1.00 94.75 427 PHE A C 1
ATOM 3404 O O . PHE A 1 427 ? 7.058 -12.558 -12.930 1.00 94.75 427 PHE A O 1
ATOM 3411 N N . LEU A 1 428 ? 5.647 -14.256 -12.485 1.00 91.19 428 LEU A N 1
ATOM 3412 C CA . LEU A 1 428 ? 5.765 -14.210 -11.024 1.00 91.19 428 LEU A CA 1
ATOM 3413 C C . LEU A 1 428 ? 6.815 -15.211 -10.522 1.00 91.19 428 LEU A C 1
ATOM 3415 O O . LEU A 1 428 ? 7.424 -15.946 -11.309 1.00 91.19 428 LEU A O 1
ATOM 3419 N N . ASP A 1 429 ? 7.009 -15.240 -9.207 1.00 87.44 429 ASP A N 1
ATOM 3420 C CA . ASP A 1 429 ? 7.975 -16.116 -8.558 1.00 87.44 429 ASP A CA 1
ATOM 3421 C C . ASP A 1 429 ? 7.619 -17.593 -8.792 1.00 87.44 429 ASP A C 1
ATOM 3423 O O . ASP A 1 429 ? 6.458 -17.986 -8.933 1.00 87.44 429 ASP A O 1
ATOM 3427 N N . SER A 1 430 ? 8.646 -18.436 -8.890 1.00 84.88 430 SER A N 1
ATOM 3428 C CA . SER A 1 430 ? 8.488 -19.854 -9.253 1.00 84.88 430 SER A CA 1
ATOM 3429 C C . SER A 1 430 ? 8.445 -20.799 -8.055 1.00 84.88 430 SER A C 1
ATOM 3431 O O . SER A 1 430 ? 8.349 -22.015 -8.243 1.00 84.88 430 SER A O 1
ATOM 3433 N N . ASP A 1 431 ? 8.499 -20.253 -6.840 1.00 86.19 431 ASP A N 1
ATOM 3434 C CA . ASP A 1 431 ? 8.306 -21.000 -5.603 1.00 86.19 431 ASP A CA 1
ATOM 3435 C C . ASP A 1 431 ? 6.824 -21.372 -5.393 1.00 86.19 431 ASP A C 1
ATOM 3437 O O . ASP A 1 431 ? 5.941 -21.032 -6.184 1.00 86.19 431 ASP A O 1
ATOM 3441 N N . GLU A 1 432 ? 6.527 -22.141 -4.343 1.00 85.00 432 GLU A N 1
ATOM 3442 C CA . GLU A 1 432 ? 5.162 -22.630 -4.113 1.00 85.00 432 GLU A CA 1
ATOM 3443 C C . GLU A 1 432 ? 4.160 -21.483 -3.893 1.00 85.00 432 GLU A C 1
ATOM 3445 O O . GLU A 1 432 ? 3.046 -21.531 -4.421 1.00 85.00 432 GLU A O 1
ATOM 3450 N N . ALA A 1 433 ? 4.577 -20.428 -3.186 1.00 83.56 433 ALA A N 1
ATOM 3451 C CA . ALA A 1 433 ? 3.751 -19.252 -2.933 1.00 83.56 433 ALA A CA 1
ATOM 3452 C C . ALA A 1 433 ? 3.504 -18.427 -4.212 1.00 83.56 433 ALA A C 1
ATOM 3454 O O . ALA A 1 433 ? 2.373 -18.002 -4.455 1.00 83.56 433 ALA A O 1
ATOM 3455 N N . GLY A 1 434 ? 4.526 -18.241 -5.048 1.00 84.38 434 GLY A N 1
ATOM 3456 C CA . GLY A 1 434 ? 4.460 -17.536 -6.327 1.00 84.38 434 GLY A CA 1
ATOM 3457 C C . GLY A 1 434 ? 3.614 -18.268 -7.372 1.00 84.38 434 GLY A C 1
ATOM 3458 O O . GLY A 1 434 ? 2.816 -17.654 -8.088 1.00 84.38 434 GLY A O 1
ATOM 3459 N N . GLN A 1 435 ? 3.666 -19.603 -7.402 1.00 88.25 435 GLN A N 1
ATOM 3460 C CA . GLN A 1 435 ? 2.775 -20.410 -8.245 1.00 88.25 435 GLN A CA 1
ATOM 3461 C C . GLN A 1 435 ? 1.308 -20.292 -7.811 1.00 88.25 435 GLN A C 1
ATOM 3463 O O . GLN A 1 435 ? 0.420 -20.142 -8.655 1.00 88.25 435 GLN A O 1
ATOM 3468 N N . GLU A 1 436 ? 1.032 -20.320 -6.504 1.00 88.81 436 GLU A N 1
ATOM 3469 C CA . GLU A 1 436 ? -0.322 -20.114 -5.982 1.00 88.81 436 GLU A CA 1
ATOM 3470 C C . GLU A 1 436 ? -0.817 -18.685 -6.262 1.00 88.81 436 GLU A C 1
ATOM 3472 O O . GLU A 1 436 ? -1.969 -18.483 -6.661 1.00 88.81 436 GLU A O 1
ATOM 3477 N N . ALA A 1 437 ? 0.062 -17.683 -6.153 1.00 88.31 437 ALA A N 1
ATOM 3478 C CA . ALA A 1 437 ? -0.230 -16.316 -6.571 1.00 88.31 437 ALA A CA 1
ATOM 3479 C C . ALA A 1 437 ? -0.526 -16.234 -8.078 1.00 88.31 437 ALA A C 1
ATOM 3481 O O . ALA A 1 437 ? -1.495 -15.584 -8.469 1.00 88.31 437 ALA A O 1
ATOM 3482 N N . THR A 1 438 ? 0.221 -16.953 -8.918 1.00 92.75 438 THR A N 1
ATOM 3483 C CA . THR A 1 438 ? 0.010 -16.994 -10.374 1.00 92.75 438 THR A CA 1
ATOM 3484 C C . THR A 1 438 ? -1.365 -17.552 -10.714 1.00 92.75 438 THR A C 1
ATOM 3486 O O . THR A 1 438 ? -2.087 -16.931 -11.491 1.00 92.75 438 THR A O 1
ATOM 3489 N N . IL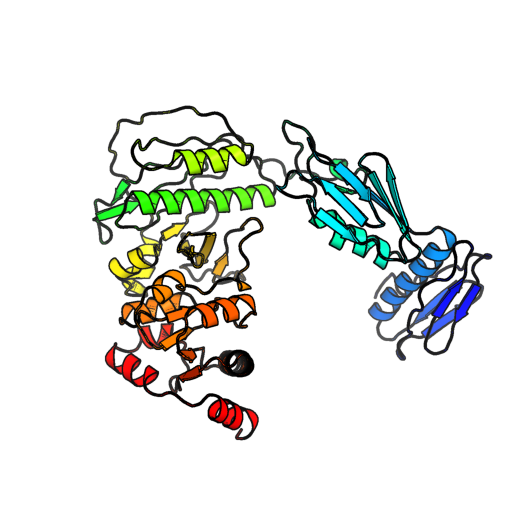E A 1 439 ? -1.777 -18.662 -10.091 1.00 92.75 439 ILE A N 1
ATOM 3490 C CA . ILE A 1 439 ? -3.125 -19.223 -10.271 1.00 92.75 439 ILE A CA 1
ATOM 3491 C C . ILE A 1 439 ? -4.187 -18.201 -9.857 1.00 92.75 439 ILE A C 1
ATOM 3493 O O . ILE A 1 439 ? -5.112 -17.925 -10.621 1.00 92.75 439 ILE A O 1
ATOM 3497 N N . ASN A 1 440 ? -4.044 -17.595 -8.676 1.00 92.38 440 ASN A N 1
ATOM 3498 C CA . ASN A 1 440 ? -5.005 -16.616 -8.168 1.00 92.38 440 ASN A CA 1
ATOM 3499 C C . ASN A 1 440 ? -5.142 -15.391 -9.086 1.00 92.38 440 ASN A C 1
ATOM 3501 O O . ASN A 1 440 ? -6.252 -14.908 -9.325 1.00 92.38 440 ASN A O 1
ATOM 3505 N N . VAL A 1 441 ? -4.024 -14.884 -9.607 1.00 94.50 441 VAL A N 1
ATOM 3506 C CA . VAL A 1 441 ? -3.997 -13.757 -10.545 1.00 94.50 441 VAL A CA 1
ATOM 3507 C C . VAL A 1 441 ? -4.600 -14.168 -11.889 1.00 94.50 441 VAL A C 1
ATOM 3509 O O . VAL A 1 441 ? -5.483 -13.469 -12.383 1.00 94.50 441 VAL A O 1
ATOM 3512 N N . ALA A 1 442 ? -4.202 -15.314 -12.449 1.00 95.38 442 ALA A N 1
ATOM 3513 C CA . ALA A 1 442 ? -4.716 -15.825 -13.718 1.00 95.38 442 ALA A CA 1
ATOM 3514 C C . ALA A 1 442 ? -6.238 -16.010 -13.680 1.00 95.38 442 ALA A C 1
ATOM 3516 O O . ALA A 1 442 ? -6.938 -15.491 -14.545 1.00 95.38 442 ALA A O 1
ATOM 3517 N N . VAL A 1 443 ? -6.770 -16.656 -12.636 1.00 94.81 443 VAL A N 1
ATOM 3518 C CA . VAL A 1 443 ? -8.219 -16.843 -12.455 1.00 94.81 443 VAL A CA 1
ATOM 3519 C C . VAL A 1 443 ? -8.951 -15.501 -12.436 1.00 94.81 443 VAL A C 1
ATOM 3521 O O . VAL A 1 443 ? -9.979 -15.353 -13.092 1.00 94.81 443 VAL A O 1
ATOM 3524 N N . LYS A 1 444 ? -8.423 -14.493 -11.734 1.00 95.25 444 LYS A N 1
ATOM 3525 C CA . LYS A 1 444 ? -9.036 -13.156 -11.685 1.00 95.25 444 LYS A CA 1
ATOM 3526 C C . LYS A 1 444 ? -9.047 -12.443 -13.031 1.00 95.25 444 LYS A C 1
ATOM 3528 O O . LYS A 1 444 ? -10.016 -11.747 -13.320 1.00 95.25 444 LYS A O 1
ATOM 3533 N N . LEU A 1 445 ? -7.989 -12.595 -13.823 1.00 95.69 445 LEU A N 1
ATOM 3534 C CA . LEU A 1 445 ? -7.919 -12.032 -15.171 1.00 95.69 445 LEU A CA 1
ATOM 3535 C C . LEU A 1 445 ? -8.920 -12.728 -16.101 1.00 95.69 445 LEU A C 1
ATOM 3537 O O . LEU A 1 445 ? -9.714 -12.051 -16.750 1.00 95.69 445 LEU A O 1
ATOM 3541 N N . LEU 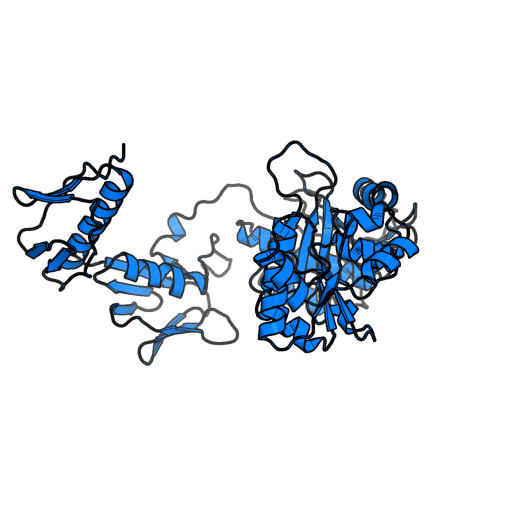A 1 446 ? -8.958 -14.063 -16.077 1.00 95.25 446 LEU A N 1
ATOM 3542 C CA . LEU A 1 446 ? -9.878 -14.866 -16.886 1.00 95.25 446 LEU A CA 1
ATOM 3543 C C . LEU A 1 446 ? -11.348 -14.583 -16.553 1.00 95.25 446 LEU A C 1
ATOM 3545 O O . LEU A 1 446 ? -12.162 -14.438 -17.455 1.00 95.25 446 LEU A O 1
ATOM 3549 N N . LEU A 1 447 ? -11.697 -14.427 -15.271 1.00 94.75 447 LEU A N 1
ATOM 3550 C CA . LEU A 1 447 ? -13.058 -14.065 -14.839 1.00 94.75 447 LEU A CA 1
ATOM 3551 C C . LEU A 1 447 ? -13.515 -12.675 -15.313 1.00 94.75 447 LEU A C 1
ATOM 3553 O O . LEU A 1 447 ? -14.688 -12.332 -15.164 1.00 94.75 447 LEU A O 1
ATOM 3557 N N . LYS A 1 448 ? -12.593 -11.850 -15.812 1.00 95.12 448 LYS A N 1
ATOM 3558 C CA . LYS A 1 448 ? -12.853 -10.499 -16.323 1.00 95.12 448 LYS A CA 1
ATOM 3559 C C . LYS A 1 448 ? -12.634 -10.407 -17.834 1.00 95.12 448 LYS A C 1
ATOM 3561 O O . LYS A 1 448 ? -12.540 -9.293 -18.341 1.00 95.12 448 LYS A O 1
ATOM 3566 N N . ASP A 1 449 ? -12.528 -11.551 -18.513 1.00 93.50 449 ASP A N 1
ATOM 3567 C CA . ASP A 1 449 ? -12.252 -11.660 -19.948 1.00 93.50 449 ASP A CA 1
ATOM 3568 C C . ASP A 1 449 ? -10.974 -10.908 -20.371 1.00 93.50 449 ASP A C 1
ATOM 3570 O O . ASP A 1 449 ? -10.907 -10.296 -21.437 1.00 93.50 449 ASP A O 1
ATOM 3574 N N . ILE A 1 450 ? -9.950 -10.912 -19.507 1.00 94.94 450 ILE A N 1
ATOM 3575 C CA . ILE A 1 450 ? -8.637 -10.333 -19.806 1.00 94.94 450 ILE A CA 1
ATOM 3576 C C . ILE A 1 450 ? -7.710 -11.447 -20.283 1.00 94.94 450 ILE A C 1
ATOM 3578 O O . ILE A 1 450 ? -7.373 -12.349 -19.512 1.00 94.94 450 ILE A O 1
ATOM 3582 N N . ASP A 1 451 ? -7.250 -11.338 -21.529 1.00 93.75 451 ASP A N 1
ATOM 3583 C CA . ASP A 1 451 ? -6.303 -12.284 -22.114 1.00 93.75 451 ASP A CA 1
ATOM 3584 C C . ASP A 1 451 ? -4.997 -12.325 -21.321 1.00 93.75 451 ASP A C 1
ATOM 3586 O O . ASP A 1 451 ? -4.319 -11.302 -21.138 1.00 93.75 451 ASP A O 1
ATOM 3590 N N . CYS A 1 452 ? -4.617 -13.527 -20.886 1.00 97.00 452 CYS A N 1
ATOM 3591 C CA . CYS A 1 452 ? -3.365 -13.744 -20.187 1.00 97.00 452 CYS A CA 1
ATOM 3592 C C . CYS A 1 452 ? -2.641 -15.031 -20.591 1.00 97.00 452 CYS A C 1
ATOM 3594 O O . CYS A 1 452 ? -3.242 -15.988 -21.073 1.00 97.00 452 CYS A O 1
ATOM 3596 N N . GLU A 1 453 ? -1.326 -15.028 -20.396 1.00 97.75 453 GLU A N 1
ATOM 3597 C CA . GLU A 1 453 ? -0.425 -16.178 -20.533 1.00 97.75 453 GLU A CA 1
ATOM 3598 C C . GLU A 1 453 ? 0.561 -16.190 -19.369 1.00 97.75 453 GLU A C 1
ATOM 3600 O O . GLU A 1 453 ? 0.736 -15.179 -18.690 1.00 97.75 453 GLU A O 1
ATOM 3605 N N . ILE A 1 454 ? 1.209 -17.328 -19.138 1.00 96.12 454 ILE A N 1
ATOM 3606 C CA . ILE A 1 454 ? 2.138 -17.514 -18.021 1.00 96.12 454 ILE A CA 1
ATOM 3607 C C . ILE A 1 454 ? 3.511 -17.877 -18.576 1.00 96.12 454 ILE A C 1
ATOM 3609 O O . ILE A 1 454 ? 3.622 -18.798 -19.379 1.00 96.12 454 ILE A O 1
ATOM 3613 N N . VAL A 1 455 ? 4.560 -17.169 -18.153 1.00 94.94 455 VAL A N 1
ATOM 3614 C CA . VAL A 1 455 ? 5.945 -17.552 -18.461 1.00 94.94 455 VAL A CA 1
ATOM 3615 C C . VAL A 1 455 ? 6.286 -18.822 -17.693 1.00 94.94 455 VAL A C 1
ATOM 3617 O O . VAL A 1 455 ? 6.172 -18.859 -16.467 1.00 94.94 455 VAL A O 1
ATOM 3620 N N . ILE A 1 456 ? 6.751 -19.851 -18.400 1.00 89.25 456 ILE A N 1
ATOM 3621 C CA . ILE A 1 456 ? 7.223 -21.077 -17.759 1.00 89.25 456 ILE A CA 1
ATOM 3622 C C . ILE A 1 456 ? 8.693 -20.920 -17.399 1.00 89.25 456 ILE A C 1
ATOM 3624 O O . ILE A 1 456 ? 9.597 -21.040 -18.226 1.00 89.25 456 ILE A O 1
ATOM 3628 N N . ASN A 1 457 ? 8.929 -20.657 -16.119 1.00 83.94 457 ASN A N 1
ATOM 3629 C CA . ASN A 1 457 ? 10.263 -20.492 -15.580 1.00 83.94 457 ASN A CA 1
ATOM 3630 C C . ASN A 1 457 ? 10.780 -21.792 -14.947 1.00 83.94 457 ASN A C 1
ATOM 3632 O O . ASN A 1 457 ? 10.441 -22.143 -13.819 1.00 83.94 457 ASN A O 1
ATOM 3636 N N . HIS A 1 458 ? 11.666 -22.486 -15.660 1.00 78.75 458 HIS A N 1
ATOM 3637 C CA . HIS A 1 458 ? 12.306 -23.715 -15.177 1.00 78.75 458 HIS A CA 1
ATOM 3638 C C . HIS A 1 458 ? 13.510 -23.479 -14.247 1.00 78.75 458 HIS A C 1
ATOM 3640 O O . HIS A 1 458 ? 14.108 -24.444 -13.776 1.00 78.75 458 HIS A O 1
ATOM 3646 N N . TYR A 1 459 ? 13.892 -22.224 -13.988 1.00 78.56 459 TYR A N 1
ATOM 3647 C CA . TYR A 1 459 ? 15.081 -21.898 -13.194 1.00 78.56 459 TYR A CA 1
ATOM 3648 C C . TYR A 1 459 ? 14.804 -21.778 -11.692 1.00 78.56 459 TYR A C 1
ATOM 3650 O O . TYR A 1 459 ? 15.752 -21.758 -10.913 1.00 78.56 459 TYR A O 1
ATOM 3658 N N . GLY A 1 460 ? 13.537 -21.692 -11.274 1.00 75.62 460 GLY A N 1
ATOM 3659 C CA . GLY A 1 460 ? 13.152 -21.621 -9.857 1.00 75.62 460 GLY A CA 1
ATOM 3660 C C . GLY A 1 460 ? 13.487 -20.301 -9.143 1.00 75.62 460 GLY A C 1
ATOM 3661 O O . GLY A 1 460 ? 13.155 -20.161 -7.972 1.00 75.62 460 GLY A O 1
ATOM 3662 N N . SER A 1 461 ? 14.116 -19.346 -9.834 1.00 82.88 461 SER A N 1
ATOM 3663 C CA . SER A 1 461 ? 14.480 -18.011 -9.332 1.00 82.88 461 SER A CA 1
ATOM 3664 C C . SER A 1 461 ? 13.451 -16.946 -9.716 1.00 82.88 461 SER A C 1
ATOM 3666 O O . SER A 1 461 ? 12.749 -17.107 -10.715 1.00 82.88 461 SER A O 1
ATOM 3668 N N . ASP A 1 462 ? 13.404 -15.838 -8.971 1.00 87.19 462 ASP A N 1
ATOM 3669 C CA . ASP A 1 462 ? 12.582 -14.666 -9.312 1.00 87.19 462 ASP A CA 1
ATOM 3670 C C . ASP A 1 462 ? 13.098 -13.943 -10.589 1.00 87.19 462 ASP A C 1
ATOM 3672 O O . ASP A 1 462 ? 14.243 -14.161 -11.027 1.00 87.19 462 ASP A O 1
ATOM 3676 N N . PRO A 1 463 ? 12.275 -13.104 -11.256 1.00 89.50 463 PRO A N 1
ATOM 3677 C CA . PRO A 1 463 ? 12.703 -12.387 -12.458 1.00 89.50 463 PRO A CA 1
ATOM 3678 C C . PRO A 1 463 ? 13.950 -11.509 -12.244 1.00 89.50 463 PRO A C 1
ATOM 3680 O O . PRO A 1 463 ? 14.808 -11.439 -13.132 1.00 89.50 463 PRO A O 1
ATOM 3683 N N . ASP A 1 464 ? 14.089 -10.851 -11.086 1.00 92.31 464 ASP A N 1
ATOM 3684 C CA . ASP A 1 464 ? 15.281 -10.070 -10.723 1.00 92.31 464 ASP A CA 1
ATOM 3685 C C . ASP A 1 464 ? 16.560 -10.925 -10.686 1.00 92.31 464 ASP A C 1
ATOM 3687 O O . ASP A 1 464 ? 17.584 -10.543 -11.256 1.00 92.31 464 ASP A O 1
ATOM 3691 N N . GLU A 1 465 ? 16.529 -12.086 -10.037 1.00 90.81 465 GLU A N 1
ATOM 3692 C CA . GLU A 1 465 ? 17.620 -13.056 -9.953 1.00 90.81 465 GLU A CA 1
ATOM 3693 C C . GLU A 1 465 ? 18.026 -13.565 -11.327 1.00 90.81 465 GLU A C 1
ATOM 3695 O O . GLU A 1 465 ? 19.217 -13.546 -11.656 1.00 90.81 465 GLU A O 1
ATOM 3700 N N . ILE A 1 466 ? 17.052 -13.943 -12.155 1.00 90.81 466 ILE A N 1
ATOM 3701 C CA . ILE A 1 466 ? 17.298 -14.393 -13.527 1.00 90.81 466 ILE A CA 1
ATOM 3702 C C . ILE A 1 466 ? 18.024 -13.301 -14.318 1.00 90.81 466 ILE A C 1
ATOM 3704 O O . ILE A 1 466 ? 19.070 -13.560 -14.915 1.00 90.81 466 ILE A O 1
ATOM 3708 N N . CYS A 1 467 ? 17.552 -12.054 -14.242 1.00 91.25 467 CYS A N 1
ATOM 3709 C CA . CYS A 1 467 ? 18.167 -10.906 -14.917 1.00 91.25 467 CYS A CA 1
ATOM 3710 C C . CYS A 1 467 ? 19.548 -10.503 -14.360 1.00 91.25 467 CYS A C 1
ATOM 3712 O O . CYS A 1 467 ? 20.239 -9.661 -14.950 1.00 91.25 467 CYS A O 1
ATOM 3714 N N . ARG A 1 468 ? 19.951 -11.031 -13.197 1.00 89.50 468 ARG A N 1
ATOM 3715 C CA . ARG A 1 468 ? 21.302 -10.855 -12.639 1.00 89.50 468 ARG A CA 1
ATOM 3716 C C . ARG A 1 468 ? 22.255 -11.970 -13.051 1.00 89.50 468 ARG A C 1
ATOM 3718 O O . ARG A 1 468 ? 23.451 -11.714 -13.151 1.00 89.50 468 ARG A O 1
ATOM 3725 N N . GLN A 1 469 ? 21.748 -13.181 -13.258 1.00 89.50 469 GLN A N 1
ATOM 3726 C CA . GLN A 1 469 ? 22.559 -14.359 -13.573 1.00 89.50 469 GLN A CA 1
ATOM 3727 C C . GLN A 1 469 ? 22.697 -14.619 -15.078 1.00 89.50 469 GLN A C 1
ATOM 3729 O O . GLN A 1 469 ? 23.638 -15.293 -15.497 1.00 89.50 469 GLN A O 1
ATOM 3734 N N . LYS A 1 470 ? 21.746 -14.138 -15.883 1.00 88.31 470 LYS A N 1
ATOM 3735 C CA . LYS A 1 470 ? 21.637 -14.427 -17.316 1.00 88.31 470 LYS A CA 1
ATOM 3736 C C . LYS A 1 470 ? 21.808 -13.167 -18.158 1.00 88.31 470 LYS A C 1
ATOM 3738 O O . LYS A 1 470 ? 21.579 -12.050 -17.693 1.00 88.31 470 LYS A O 1
ATOM 3743 N N . ASP A 1 471 ? 22.224 -13.360 -19.405 1.00 89.31 471 ASP A N 1
ATOM 3744 C CA . ASP A 1 471 ? 22.298 -12.284 -20.384 1.00 89.31 471 ASP A CA 1
ATOM 3745 C C . ASP A 1 471 ? 20.926 -11.996 -21.012 1.00 89.31 471 ASP A C 1
ATOM 3747 O O . ASP A 1 471 ? 19.937 -12.696 -20.788 1.00 89.31 471 ASP A O 1
ATOM 3751 N N . LYS A 1 472 ? 20.861 -10.929 -21.810 1.00 90.69 472 LYS A N 1
ATOM 3752 C CA . LYS A 1 472 ? 19.619 -10.497 -22.454 1.00 90.69 472 LYS A CA 1
ATOM 3753 C C . LYS A 1 472 ? 18.995 -11.589 -23.330 1.00 90.69 472 LYS A C 1
ATOM 3755 O O . LYS A 1 472 ? 17.777 -11.729 -23.302 1.00 90.69 472 LYS A O 1
ATOM 3760 N N . ALA A 1 473 ? 19.805 -12.324 -24.091 1.00 91.44 473 ALA A N 1
ATOM 3761 C CA . ALA A 1 473 ? 19.318 -13.348 -25.011 1.00 91.44 473 ALA A CA 1
ATOM 3762 C C . ALA A 1 473 ? 18.655 -14.501 -24.245 1.00 91.44 473 ALA A C 1
ATOM 3764 O O . ALA A 1 473 ? 17.510 -14.835 -24.523 1.00 91.44 473 ALA A O 1
ATOM 3765 N N . ALA A 1 474 ? 19.305 -15.011 -23.196 1.00 90.31 474 ALA A N 1
ATOM 3766 C CA . ALA A 1 474 ? 18.738 -16.072 -22.372 1.00 90.31 474 ALA A CA 1
ATOM 3767 C C . ALA A 1 474 ? 17.445 -15.641 -21.661 1.00 90.31 474 ALA A C 1
ATOM 3769 O O . ALA A 1 474 ? 16.507 -16.429 -21.559 1.00 90.31 474 ALA A O 1
ATOM 3770 N N . VAL A 1 475 ? 17.354 -14.392 -21.186 1.00 91.88 475 VAL A N 1
ATOM 3771 C CA . VAL A 1 475 ? 16.097 -13.881 -20.609 1.00 91.88 475 VAL A CA 1
ATOM 3772 C C . VAL A 1 475 ? 15.003 -13.771 -21.673 1.00 91.88 475 VAL A C 1
ATOM 3774 O O . VAL A 1 475 ? 13.857 -14.108 -21.388 1.00 91.88 475 VAL A O 1
ATOM 3777 N N . GLN A 1 476 ? 15.345 -13.348 -22.893 1.00 91.88 476 GLN A N 1
ATOM 3778 C CA . GLN A 1 476 ? 14.411 -13.307 -24.022 1.00 91.88 476 GLN A CA 1
ATOM 3779 C C . GLN A 1 476 ? 13.895 -14.701 -24.401 1.00 91.88 476 GLN A C 1
ATOM 3781 O O . GLN A 1 476 ? 12.702 -14.850 -24.661 1.00 91.88 476 GLN A O 1
ATOM 3786 N N . ASP A 1 477 ? 14.753 -15.719 -24.354 1.00 91.06 477 ASP A N 1
ATOM 3787 C CA . ASP A 1 477 ? 14.351 -17.106 -24.581 1.00 91.06 477 ASP A CA 1
ATOM 3788 C C . ASP A 1 477 ? 13.382 -17.580 -23.491 1.00 91.06 477 ASP A C 1
ATOM 3790 O O . ASP A 1 477 ? 12.336 -18.142 -23.809 1.00 91.06 477 ASP A O 1
ATOM 3794 N N . ILE A 1 478 ? 13.658 -17.281 -22.215 1.00 91.50 478 ILE A N 1
ATOM 3795 C CA . ILE A 1 478 ? 12.776 -17.644 -21.091 1.00 91.50 478 ILE A CA 1
ATOM 3796 C C . ILE A 1 478 ? 11.384 -17.034 -21.265 1.00 91.50 478 ILE A C 1
ATOM 3798 O O . ILE A 1 478 ? 10.391 -17.754 -21.224 1.00 91.50 478 ILE A O 1
ATOM 3802 N N . ILE A 1 479 ? 11.292 -15.721 -21.501 1.00 92.44 479 ILE A N 1
ATOM 3803 C CA . ILE A 1 479 ? 9.990 -15.046 -21.637 1.00 92.44 479 ILE A CA 1
ATOM 3804 C C . ILE A 1 479 ? 9.236 -15.450 -22.910 1.00 92.44 479 ILE A C 1
ATOM 3806 O O . ILE A 1 479 ? 8.035 -15.201 -23.001 1.00 92.44 479 ILE A O 1
ATOM 3810 N N . SER A 1 480 ? 9.916 -16.046 -23.897 1.00 91.38 480 SER A N 1
ATOM 3811 C CA . SER A 1 480 ? 9.279 -16.564 -25.111 1.00 91.38 480 SER A CA 1
ATOM 3812 C C . SER A 1 480 ? 8.509 -17.865 -24.863 1.00 91.38 480 SER A C 1
ATOM 3814 O O . SER A 1 480 ? 7.555 -18.157 -25.585 1.00 91.38 480 SER A O 1
ATOM 3816 N N . VAL A 1 481 ? 8.872 -18.617 -23.816 1.00 93.25 481 VAL A N 1
ATOM 3817 C CA . VAL A 1 481 ? 8.198 -19.858 -23.426 1.00 93.25 481 VAL A CA 1
ATOM 3818 C C . VAL A 1 481 ? 7.005 -19.522 -22.536 1.00 93.25 481 VAL A C 1
ATOM 3820 O O . VAL A 1 481 ? 7.127 -19.311 -21.327 1.00 93.25 481 VAL A O 1
ATOM 3823 N N . LYS A 1 482 ? 5.830 -19.467 -23.162 1.00 94.94 482 LYS A N 1
ATOM 3824 C CA . LYS A 1 482 ? 4.564 -19.108 -22.523 1.00 94.94 482 LYS A CA 1
ATOM 3825 C C . LYS A 1 482 ? 3.592 -20.281 -22.571 1.00 94.94 482 LYS A C 1
ATOM 3827 O O . LYS A 1 482 ? 3.477 -20.955 -23.592 1.00 94.94 482 LYS A O 1
ATOM 3832 N N . GLU A 1 483 ? 2.871 -20.503 -21.481 1.00 94.31 483 GLU A N 1
ATOM 3833 C CA . GLU A 1 483 ? 1.806 -21.497 -21.393 1.00 94.31 483 GLU A CA 1
ATOM 3834 C C . GLU A 1 483 ? 0.438 -20.823 -21.285 1.00 94.31 483 GLU A C 1
ATOM 3836 O O . GLU A 1 483 ? 0.274 -19.733 -20.723 1.00 94.31 483 GLU A O 1
ATOM 3841 N N . ASN A 1 484 ? -0.564 -21.507 -21.834 1.00 94.75 484 ASN A N 1
ATOM 3842 C CA . ASN A 1 484 ? -1.955 -21.133 -21.675 1.00 94.75 484 ASN A CA 1
ATOM 3843 C C . ASN A 1 484 ? -2.376 -21.266 -20.192 1.00 94.75 484 ASN A C 1
ATOM 3845 O O . ASN A 1 484 ? -2.119 -22.304 -19.575 1.00 94.75 484 ASN A O 1
ATOM 3849 N N . PRO A 1 485 ? -3.079 -20.272 -19.619 1.00 95.44 485 PRO A N 1
ATOM 3850 C CA . PRO A 1 485 ? -3.404 -20.263 -18.196 1.00 95.44 485 PRO A CA 1
ATOM 3851 C C . PRO A 1 485 ? -4.307 -21.429 -17.771 1.00 95.44 485 PRO A C 1
ATOM 3853 O O . PRO A 1 485 ? -4.162 -21.927 -16.658 1.00 95.44 485 PRO A O 1
ATOM 3856 N N . TYR A 1 486 ? -5.199 -21.919 -18.641 1.00 94.25 486 TYR A N 1
ATOM 3857 C CA . TYR A 1 486 ? -6.033 -23.085 -18.335 1.00 94.25 486 TYR A CA 1
ATOM 3858 C C . TYR A 1 486 ? -5.187 -24.348 -18.169 1.00 94.25 486 TYR A C 1
ATOM 3860 O O . TYR A 1 486 ? -5.402 -25.108 -17.226 1.00 94.25 486 TYR A O 1
ATOM 3868 N N . LEU A 1 487 ? -4.212 -24.559 -19.058 1.00 93.00 487 LEU A N 1
ATOM 3869 C CA . LEU A 1 487 ? -3.329 -25.722 -18.999 1.00 93.00 487 LEU A CA 1
ATOM 3870 C C . LEU A 1 487 ? -2.449 -25.682 -17.744 1.00 93.00 487 LEU A C 1
ATOM 3872 O O . LEU A 1 487 ? -2.376 -26.677 -17.026 1.00 93.00 487 LEU A O 1
ATOM 3876 N N . PHE A 1 488 ? -1.884 -24.514 -17.429 1.00 92.50 488 PHE A N 1
ATOM 3877 C CA . PHE A 1 488 ? -1.091 -24.307 -16.217 1.00 92.50 488 PHE A CA 1
ATOM 3878 C C . PHE A 1 488 ? -1.883 -24.642 -14.944 1.00 92.50 488 PHE A C 1
ATOM 3880 O O . PHE A 1 488 ? -1.423 -25.404 -14.090 1.00 92.50 488 PHE A O 1
ATOM 3887 N N . ILE A 1 489 ? -3.111 -24.115 -14.829 1.00 92.25 489 ILE A N 1
ATOM 3888 C CA . ILE A 1 489 ? -3.998 -24.368 -13.683 1.00 92.25 489 ILE A CA 1
ATOM 3889 C C . ILE A 1 489 ? -4.335 -25.861 -13.584 1.00 92.25 489 ILE A C 1
ATOM 3891 O O . ILE A 1 489 ? -4.246 -26.440 -12.501 1.00 92.25 489 ILE A O 1
ATOM 3895 N N . LEU A 1 490 ? -4.692 -26.504 -14.701 1.00 92.00 490 LEU A N 1
ATOM 3896 C CA . LEU A 1 490 ? -5.038 -27.926 -14.717 1.00 92.00 490 LEU A CA 1
ATOM 3897 C C . LEU A 1 490 ? -3.857 -28.807 -14.294 1.00 92.00 490 LEU A C 1
ATOM 3899 O O . LEU A 1 490 ? -4.014 -29.647 -13.406 1.00 92.00 490 LEU A O 1
ATOM 3903 N N . ASN A 1 491 ? -2.674 -28.578 -14.868 1.00 88.56 491 ASN A N 1
ATOM 3904 C CA . ASN A 1 491 ? -1.460 -29.315 -14.521 1.00 88.56 491 ASN A CA 1
ATOM 3905 C C . ASN A 1 491 ? -1.150 -29.184 -13.026 1.00 88.56 491 ASN A C 1
ATOM 3907 O O . ASN A 1 491 ? -0.893 -30.178 -12.347 1.00 88.56 491 ASN A O 1
ATOM 3911 N N . ARG A 1 492 ? -1.253 -27.971 -12.474 1.00 84.81 492 ARG A N 1
ATOM 3912 C CA . ARG A 1 492 ? -0.888 -27.724 -11.077 1.00 84.81 492 ARG A CA 1
ATOM 3913 C C . ARG A 1 492 ? -1.904 -28.244 -10.059 1.00 84.81 492 ARG A C 1
ATOM 3915 O O . ARG A 1 492 ? -1.506 -28.633 -8.956 1.00 84.81 492 ARG A O 1
ATOM 3922 N N . CYS A 1 493 ? -3.192 -28.225 -10.399 1.00 83.25 493 CYS A N 1
ATOM 3923 C CA . CYS A 1 493 ? -4.265 -28.685 -9.519 1.00 83.25 493 CYS A CA 1
ATOM 3924 C C . CYS A 1 493 ? -4.484 -30.203 -9.577 1.00 83.25 493 CYS A C 1
ATOM 3926 O O . CYS A 1 493 ? -4.881 -30.777 -8.564 1.00 83.25 493 CYS A O 1
ATOM 3928 N N . PHE A 1 494 ? -4.234 -30.848 -10.723 1.00 80.69 494 PHE A N 1
ATOM 3929 C CA . PHE A 1 494 ? -4.676 -32.228 -10.966 1.00 80.69 494 PHE A CA 1
ATOM 3930 C C . PHE A 1 494 ? -3.570 -33.220 -11.351 1.00 80.69 494 PHE A C 1
ATOM 3932 O O . PHE A 1 494 ? -3.814 -34.419 -11.261 1.00 80.69 494 PHE A O 1
ATOM 3939 N N . VAL A 1 495 ? -2.375 -32.769 -11.752 1.00 70.44 495 VAL A N 1
ATOM 3940 C CA . VAL A 1 495 ? -1.295 -33.640 -12.276 1.00 70.44 495 VAL A CA 1
ATOM 3941 C C . VAL A 1 495 ? -0.114 -33.748 -11.291 1.00 70.44 495 VAL A C 1
ATOM 3943 O O . VAL A 1 495 ? 0.999 -34.055 -11.695 1.00 70.44 495 VAL A O 1
ATOM 3946 N N . LYS A 1 496 ? -0.347 -33.479 -9.996 1.00 51.12 496 LYS A N 1
ATOM 3947 C CA . LYS A 1 496 ? 0.689 -33.526 -8.943 1.00 51.12 496 LYS A CA 1
ATOM 3948 C C . LYS A 1 496 ? 1.491 -34.825 -8.921 1.00 51.12 496 LYS A C 1
ATOM 3950 O O . LYS A 1 496 ? 0.852 -35.901 -8.870 1.00 51.12 496 LYS A O 1
#

Organism: NCBI:txid1117311

Radius of gyration: 29.06 Å; chains: 1; bounding box: 68×68×72 Å

pLDDT: mean 77.02, std 19.47, range [22.66, 97.81]